Protein AF-A0A177FK75-F1 (afdb_monomer)

Radius of gyration: 47.16 Å; Cα contacts (8 Å, |Δi|>4): 523; chains: 1; bounding box: 70×78×191 Å

Foldseek 3Di:
DPLLVVLVVLVVPLPDDPLLVVLFDPLVVLVVLLVVLLVLCVVLQNAQVQLVVQVVVQVPDDDDPPPPRDPGQWAWAFDDDPPDAGATWIKGWADPPQRAGPPGPGDPSSRVSSSVQLCVVDVPDDDDDDDDDYDDDDDDDDDDDDDDDDDDDDDDDPPPTRMGIDHDDSVSVSVVSVLSSLLSLLVVLVVLLVVLLVLLLVLLVLLLVLVPDPDPLSLVLLVLVLVLVVLVVVLCLQADPDPVGGAGDALVSSVVSLVVSVVVNVVVCVVDPRDDDPSSVVSVVSVNVSSVSLSSSRSSLVSSVVSVVVSLVVSCVSNVNNCCVNSVVSSCVSRVPRRRVSSVVSVVSNVVRPVVSRDHQQVQAAPVPRAGQAQWFQWPVRDTHHPQVLVVCCVVVNQADPPPGDRTSVVTDSVRGDVVVNVVCCVRPVPRNVVVVVVSVQVVCCVVPNPVSVVVVVVVVVVVLLVVLVCCCVPPVVCLVPPVVQDQPDNVLLVVLQVQLVVLSVVLVVCCVPDVVSSVVSSVSSVVSSVVSRVSSVVSSVVVVVVVVVVVVVVVVVVVVVVVVVVVVVVVVVVDDDDD

pLDDT: mean 77.01, std 18.81, range [23.77, 97.31]

Organism: NCBI:txid254056

Secondary structure (DSSP, 8-state):
-HHHHHHHHHHHHTT--HHHHHHS--HHHHHHHHHHHHHHHHHTT--HHHHHHHHHHHTTS---TT------SEEEEEE--SSS--EEEEEEEE-TTT-PBTT----HHHHHHHHHHHHHH---------------------------------------PEEEEE--SHHHHHHHHHHHHHHHHHHHHHHHHHHHHHHHHHHHHHHHHHHH--SHHHHHHHHHHHHHHHHHHHHTSSEE-STTT-EEPPHHHHHHHHHHHHHHHHHHHHH-S----HHHHHHHHHHHHHHHHHHHHHHHHHHHHHHHHHHHHHHHHHH---HHHHHHHHHHHH-TT-SHHHHHHHHHHHHHHTGGGS--SGGGB-TTTSSB-SSEEE-TTS-EEEHHHHHHHHHTT--B-TTT--B-STT--GGGB-HHHHHHHHHH-HHHHHHHHHHHHHHHHHHHH-THHHHHHHHHHHHHHHHHHHHHIIIIIHHHHHHS----SSHHHHHHHHHHHHHHHHHHHHHHTT-HHHHHHHHHHHHHHHHHHHHHHHHHHHHHHHHHHHHHHHHHHHHHHHHHHHHHHHHHHHH-----

Solvent-accessible surface area (backbone atoms only — not comparable to full-atom values): 33013 Å² total; per-residue (Å²): 124,62,66,66,56,53,50,54,51,49,55,70,69,61,79,61,56,70,70,55,63,72,34,44,72,58,62,70,59,50,53,51,30,48,52,46,32,35,51,52,34,46,75,55,56,48,37,51,70,56,38,52,51,53,54,52,61,48,72,68,58,83,86,68,96,74,82,68,82,73,88,50,54,63,44,59,49,68,51,83,45,103,88,45,72,73,43,62,42,40,36,37,38,22,38,76,87,80,45,45,52,66,93,61,94,60,54,76,65,25,49,51,48,52,34,52,48,42,48,71,74,51,86,83,82,87,86,83,91,74,88,83,82,86,83,87,79,88,81,88,84,88,86,78,90,82,83,88,85,84,86,89,79,88,83,81,85,75,73,74,76,38,72,34,74,49,90,58,64,41,50,36,52,35,50,50,52,49,52,52,38,47,46,47,41,42,54,51,50,54,53,51,50,54,52,50,53,50,53,46,53,51,44,24,53,54,52,51,53,43,67,69,42,86,48,77,63,37,54,54,44,52,54,52,48,40,53,52,51,48,49,48,60,76,36,38,32,56,44,37,86,47,88,93,64,56,40,78,50,53,49,68,58,20,52,51,27,45,48,53,32,51,52,52,48,52,55,48,57,73,72,44,91,77,76,70,52,70,70,57,42,51,44,48,54,50,55,53,49,50,52,54,51,50,47,52,48,49,40,52,46,51,54,43,53,50,49,52,54,54,49,42,56,48,43,27,75,59,53,49,56,63,43,54,66,56,47,49,60,56,50,48,71,75,41,77,72,68,66,68,59,52,58,52,52,50,51,50,47,42,46,65,51,41,53,62,74,51,77,61,68,78,86,44,40,9,86,87,74,75,39,70,33,52,58,22,33,45,35,87,89,67,53,64,34,20,43,64,62,51,54,51,34,49,73,70,70,43,37,51,34,95,84,81,59,47,82,39,43,75,76,61,51,83,84,31,41,43,62,67,58,39,54,49,42,56,69,77,38,51,66,61,45,50,54,50,48,51,51,48,54,51,52,53,42,28,74,75,64,35,78,67,44,60,58,54,58,58,47,56,61,49,56,54,56,52,50,50,54,56,42,48,45,65,71,48,53,50,46,44,48,72,73,65,70,56,73,61,92,53,54,70,63,46,52,51,31,51,51,50,18,54,49,28,40,53,48,17,61,64,40,38,85,80,38,58,74,62,16,54,53,27,41,51,52,15,48,51,33,46,50,51,47,52,49,52,48,53,52,44,47,52,54,51,52,53,53,51,49,51,51,52,51,49,53,51,52,51,51,58,47,52,53,49,52,53,49,53,52,48,52,50,55,73,70,56,70,90,75,132

Nearest PDB structures (foldseek):
  8aud-assembly2_B  TM=2.547E-01  e=7.858E+00  Corynebacterium glutamicum ATCC 13032
  8aud-assembly1_A  TM=2.423E-01  e=7.503E+00  Corynebacterium glutamicum ATCC 13032

Sequence (580 aa):
MKFGQDFEAALARGEYPPEWVNSAISYKKLKKCIKRVQQELLSLGLDKETLDALWKHVGSGDSDADGRISDGLLQYTVEDGETVNFTPKLTIVVDPHDGSPLDAWLSPDTRRILRRLARSSNPSIDHNQRQDESPHGRTRLYNHRNSESGQSLDNEDGHPLNTVEVPLTADSEFFQTLRRELACLDDLQQAEYARLKEEIARLGTQLRALRASKSRRSKKEVEAWRRIFELYTDAEVFLSSHEADAGARDATHAQNQFQVFNDSLAAHQKKTVVKLGQEANVALSRFLQINVNLLRLIRFQEINRTALNKIMKKFDKRTALHAKSSVARSLTKTSPFMVEDLAKATCFTISEEVLSIIPQLNDYLCPICFSISWKPVKLRCGHLFCIRCMVVLQREEKDHCPLCREEVVMEATEKNIDQALVKFLKSNFKTDVREKQRQNEIAAGIDQWGAAYEHAQMQKCIVIQTVVSFAGLYTIIIPILRKANINPSNEVAFYSMLVSSLVTAALGIIVYHFQTRTSLILNFLSSIAQLFATLQLVEDAGKQITTQHMEISHQRSEIGFLEREVVDLRAALDNGSPAR

InterPro domains:
  IPR001841 Zinc finger, RING-type [PS50089] (366-405)
  IPR001841 Zinc finger, RING-type [SM00184] (366-404)
  IPR004331 SPX domain [PF03105] (1-326)
  IPR004331 SPX domain [PS51382] (1-329)
  IPR013083 Zinc finger, RING/FYVE/PHD-type [G3DSA:3.30.40.10] (354-449)
  IPR017907 Zinc finger, RING-type, conserved site [PS00518] (381-390)

Structure (mmCIF, N/CA/C/O backbone):
data_AF-A0A177FK75-F1
#
_entry.id   AF-A0A177FK75-F1
#
loop_
_atom_site.group_PDB
_atom_site.id
_atom_site.type_symbol
_atom_site.label_atom_id
_atom_site.label_alt_id
_atom_site.label_comp_id
_atom_site.label_asym_id
_atom_site.label_entity_id
_atom_site.label_seq_id
_atom_site.pdbx_PDB_ins_code
_atom_site.Cartn_x
_atom_site.Cartn_y
_atom_site.Cartn_z
_atom_site.occupancy
_atom_site.B_iso_or_equiv
_atom_site.auth_seq_id
_atom_site.auth_comp_id
_atom_site.auth_asym_id
_atom_site.auth_atom_id
_atom_site.pdbx_PDB_model_num
ATOM 1 N N . MET A 1 1 ? 31.309 10.708 -20.692 1.00 49.12 1 MET A N 1
ATOM 2 C CA . MET A 1 1 ? 31.567 9.268 -20.449 1.00 49.12 1 MET A CA 1
ATOM 3 C C . MET A 1 1 ? 30.988 8.751 -19.127 1.00 49.12 1 MET A C 1
ATOM 5 O O . MET A 1 1 ? 30.771 7.551 -19.047 1.00 49.12 1 MET A O 1
ATOM 9 N N . LYS A 1 2 ? 30.627 9.639 -18.188 1.00 75.56 2 LYS A N 1
ATOM 10 C CA . LYS A 1 2 ? 30.143 9.350 -16.827 1.00 75.56 2 LYS A CA 1
ATOM 11 C C . LYS A 1 2 ? 29.017 8.304 -16.702 1.00 75.56 2 LYS A C 1
ATOM 13 O O . LYS A 1 2 ? 29.220 7.282 -16.071 1.00 75.56 2 LYS A O 1
ATOM 18 N N . PHE A 1 3 ? 27.899 8.464 -17.425 1.00 81.50 3 PHE A N 1
ATOM 19 C CA . PHE A 1 3 ? 26.692 7.653 -17.167 1.00 81.50 3 PHE A CA 1
ATOM 20 C C . PHE A 1 3 ? 26.871 6.125 -17.244 1.00 81.50 3 PHE A C 1
ATOM 22 O O . PHE A 1 3 ? 26.254 5.416 -16.467 1.00 81.50 3 PHE A O 1
ATOM 29 N N . GLY A 1 4 ? 27.687 5.599 -18.166 1.00 76.19 4 GLY A N 1
ATOM 30 C CA . GLY A 1 4 ? 27.882 4.144 -18.259 1.00 76.19 4 GLY A CA 1
ATOM 31 C C . GLY A 1 4 ? 28.637 3.569 -17.055 1.00 76.19 4 GLY A C 1
ATOM 32 O O . GLY A 1 4 ? 28.349 2.458 -16.637 1.00 76.19 4 GLY A O 1
ATOM 33 N N . GLN A 1 5 ? 29.570 4.343 -16.493 1.00 80.75 5 GLN A N 1
ATOM 34 C CA . GLN A 1 5 ? 30.268 4.003 -15.251 1.00 80.75 5 GLN A CA 1
ATOM 35 C C . GLN A 1 5 ? 29.352 4.229 -14.044 1.00 80.75 5 GLN A C 1
ATOM 37 O O . GLN A 1 5 ? 29.313 3.394 -13.151 1.00 80.75 5 GLN A O 1
ATOM 42 N N . ASP A 1 6 ? 28.566 5.311 -14.049 1.00 81.94 6 ASP A N 1
ATOM 43 C CA . ASP A 1 6 ? 27.592 5.598 -12.990 1.00 81.94 6 ASP A CA 1
ATOM 44 C C . ASP A 1 6 ? 26.508 4.510 -12.895 1.00 81.94 6 ASP A C 1
ATOM 46 O O . ASP A 1 6 ? 26.092 4.168 -11.794 1.00 81.94 6 ASP A O 1
ATOM 50 N N . PHE A 1 7 ? 26.070 3.957 -14.033 1.00 84.44 7 PHE A N 1
ATOM 51 C CA . PHE A 1 7 ? 25.089 2.870 -14.121 1.00 84.44 7 PHE A CA 1
ATOM 52 C C . PHE A 1 7 ? 25.628 1.566 -13.524 1.00 84.44 7 PHE A C 1
ATOM 54 O O . PHE A 1 7 ? 24.989 0.981 -12.657 1.00 84.44 7 PHE A O 1
ATOM 61 N N . GLU A 1 8 ? 26.833 1.148 -13.915 1.00 83.88 8 GLU A N 1
ATOM 62 C CA . GLU A 1 8 ? 27.477 -0.036 -13.330 1.00 83.88 8 GLU A CA 1
ATOM 63 C C . GLU A 1 8 ? 27.776 0.157 -11.843 1.00 83.88 8 GLU A C 1
ATOM 65 O O . GLU A 1 8 ? 27.540 -0.743 -11.044 1.00 83.88 8 GLU A O 1
ATOM 70 N N . ALA A 1 9 ? 28.225 1.350 -11.447 1.00 83.75 9 ALA A N 1
ATOM 71 C CA . ALA A 1 9 ? 28.424 1.677 -10.043 1.00 83.75 9 ALA A CA 1
ATOM 72 C C . ALA A 1 9 ? 27.098 1.670 -9.263 1.00 83.75 9 ALA A C 1
ATOM 74 O O . ALA A 1 9 ? 27.078 1.283 -8.100 1.00 83.75 9 ALA A O 1
ATOM 75 N N . ALA A 1 10 ? 25.983 2.079 -9.875 1.00 82.38 10 ALA A N 1
ATOM 76 C CA . ALA A 1 10 ? 24.662 2.012 -9.253 1.00 82.38 10 ALA A CA 1
ATOM 77 C C . ALA A 1 10 ? 24.169 0.566 -9.085 1.00 82.38 10 ALA A C 1
ATOM 79 O O . ALA A 1 10 ? 23.589 0.260 -8.045 1.00 82.38 10 ALA A O 1
ATOM 80 N N . LEU A 1 11 ? 24.439 -0.317 -10.052 1.00 85.00 11 LEU A N 1
ATOM 81 C CA . LEU A 1 11 ? 24.172 -1.754 -9.928 1.00 85.00 11 LEU A CA 1
ATOM 82 C C . LEU A 1 11 ? 25.054 -2.398 -8.847 1.00 85.00 11 LEU A C 1
ATOM 84 O O . LEU A 1 11 ? 24.552 -3.146 -8.017 1.00 85.00 11 LEU A O 1
ATOM 88 N N . ALA A 1 12 ? 26.340 -2.046 -8.789 1.00 82.06 12 ALA A N 1
ATOM 89 C CA . ALA A 1 12 ? 27.259 -2.568 -7.779 1.00 82.06 12 ALA A CA 1
ATOM 90 C C . ALA A 1 12 ? 26.918 -2.098 -6.352 1.00 82.06 12 ALA A C 1
ATOM 92 O O . ALA A 1 12 ? 27.062 -2.858 -5.401 1.00 82.06 12 ALA A O 1
ATOM 93 N N . ARG A 1 13 ? 26.448 -0.851 -6.188 1.00 81.62 13 ARG A N 1
ATOM 94 C CA . ARG A 1 13 ? 26.053 -0.297 -4.879 1.00 81.62 13 ARG A CA 1
ATOM 95 C C . ARG A 1 13 ? 24.695 -0.785 -4.374 1.00 81.62 13 ARG A C 1
ATOM 97 O O . ARG A 1 13 ? 24.416 -0.622 -3.195 1.00 81.62 13 ARG A O 1
ATOM 104 N N . GLY A 1 14 ? 23.819 -1.275 -5.248 1.00 69.12 14 GLY A N 1
ATOM 105 C CA . GLY A 1 14 ? 22.411 -1.511 -4.914 1.00 69.12 14 GLY A CA 1
ATOM 106 C C . GLY A 1 14 ? 22.094 -2.837 -4.222 1.00 69.12 14 GLY A C 1
ATOM 107 O O . GLY A 1 14 ? 20.915 -3.142 -4.085 1.00 69.12 14 GLY A O 1
ATOM 108 N N . GLU A 1 15 ? 23.103 -3.616 -3.808 1.00 77.56 15 GLU A N 1
ATOM 109 C CA . GLU A 1 15 ? 22.931 -4.945 -3.188 1.00 77.56 15 GLU A CA 1
ATOM 110 C C . GLU A 1 15 ? 21.945 -5.847 -3.960 1.00 77.56 15 GLU A C 1
ATOM 112 O O . GLU A 1 15 ? 21.087 -6.521 -3.382 1.00 77.56 15 GLU A O 1
ATOM 117 N N . TYR A 1 16 ? 22.028 -5.832 -5.293 1.00 87.94 16 TYR A N 1
ATOM 118 C CA . TYR A 1 16 ? 21.182 -6.671 -6.137 1.00 87.94 16 TYR A CA 1
ATOM 119 C C . TYR A 1 16 ? 21.746 -8.094 -6.233 1.00 87.94 16 TYR A C 1
ATOM 121 O O . TYR A 1 16 ? 22.969 -8.260 -6.295 1.00 87.94 16 TYR A O 1
ATOM 129 N N . PRO A 1 17 ? 20.882 -9.122 -6.306 1.00 87.50 17 PRO A N 1
ATOM 130 C CA . PRO A 1 17 ? 21.315 -10.476 -6.621 1.00 87.50 17 PRO A CA 1
ATOM 131 C C . PRO A 1 17 ? 22.108 -10.532 -7.941 1.00 87.50 17 PRO A C 1
ATOM 133 O O . PRO A 1 17 ? 21.804 -9.776 -8.871 1.00 87.50 17 PRO A O 1
ATOM 136 N N . PRO A 1 18 ? 23.091 -11.443 -8.077 1.00 85.88 18 PRO A N 1
ATOM 137 C CA . PRO A 1 18 ? 23.879 -11.573 -9.305 1.00 85.88 18 PRO A CA 1
ATOM 138 C C . PRO A 1 18 ? 23.013 -11.799 -10.550 1.00 85.88 18 PRO A C 1
ATOM 140 O O . PRO A 1 18 ? 23.302 -11.259 -11.615 1.00 85.88 18 PRO A O 1
ATOM 143 N N . GLU A 1 19 ? 21.918 -12.547 -10.407 1.00 87.69 19 GLU A N 1
ATOM 144 C CA . GLU A 1 19 ? 20.962 -12.825 -11.484 1.00 87.69 19 GLU A CA 1
ATOM 145 C C . GLU A 1 19 ? 20.265 -11.553 -12.007 1.00 87.69 19 GLU A C 1
ATOM 147 O O . GLU A 1 19 ? 20.075 -11.408 -13.215 1.00 87.69 19 GLU A O 1
ATOM 152 N N . TRP A 1 20 ? 19.994 -10.574 -11.134 1.00 90.31 20 TRP A N 1
ATOM 153 C CA . TRP A 1 20 ? 19.432 -9.278 -11.524 1.00 90.31 20 TRP A CA 1
ATOM 154 C C . TRP A 1 20 ? 20.461 -8.455 -12.294 1.00 90.31 20 TRP A C 1
ATOM 156 O O . TRP A 1 20 ? 20.163 -7.908 -13.352 1.00 90.31 20 TRP A O 1
ATOM 166 N N . VAL A 1 21 ? 21.697 -8.389 -11.790 1.00 88.75 21 VAL A N 1
ATOM 167 C CA . VAL A 1 21 ? 22.780 -7.638 -12.445 1.00 88.75 21 VAL A CA 1
ATOM 168 C C . VAL A 1 21 ? 23.080 -8.208 -13.834 1.00 88.75 21 VAL A C 1
ATOM 170 O O . VAL A 1 21 ? 23.273 -7.438 -14.772 1.00 88.75 21 VAL A O 1
ATOM 173 N N . ASN A 1 22 ? 23.057 -9.535 -13.985 1.00 86.62 22 ASN A N 1
ATOM 174 C CA . ASN A 1 22 ? 23.264 -10.212 -15.268 1.00 86.62 22 ASN A CA 1
ATOM 175 C C . ASN A 1 22 ? 22.121 -9.976 -16.266 1.00 86.62 22 ASN A C 1
ATOM 177 O O . ASN A 1 22 ? 22.361 -9.971 -17.472 1.00 86.62 22 ASN A O 1
ATOM 181 N N . SER A 1 23 ? 20.904 -9.764 -15.765 1.00 87.06 23 SER A N 1
ATOM 182 C CA . SER A 1 23 ? 19.720 -9.466 -16.579 1.00 87.06 23 SER A CA 1
ATOM 183 C C . SER A 1 23 ? 19.589 -7.974 -16.912 1.00 87.06 23 SER A C 1
ATOM 185 O O . SER A 1 23 ? 18.779 -7.601 -17.753 1.00 87.06 23 SER A O 1
ATOM 187 N N . ALA A 1 24 ? 20.371 -7.098 -16.272 1.00 87.88 24 ALA A N 1
ATOM 188 C CA . ALA A 1 24 ? 20.327 -5.658 -16.508 1.00 87.88 24 ALA A CA 1
ATOM 189 C C . ALA A 1 24 ? 20.786 -5.272 -17.925 1.00 87.88 24 ALA A C 1
ATOM 191 O O . ALA A 1 24 ? 21.607 -5.945 -18.554 1.00 87.88 24 ALA A O 1
ATOM 192 N N . ILE A 1 25 ? 20.313 -4.116 -18.407 1.00 87.44 25 ILE A N 1
ATOM 193 C CA . ILE A 1 25 ? 20.678 -3.605 -19.737 1.00 87.44 25 ILE A CA 1
ATOM 194 C C . ILE A 1 25 ? 22.197 -3.443 -19.850 1.00 87.44 25 ILE A C 1
ATOM 196 O O . ILE A 1 25 ? 22.825 -2.669 -19.119 1.00 87.44 25 ILE A O 1
ATOM 200 N N . SER A 1 26 ? 22.798 -4.081 -20.853 1.00 88.69 26 SER A N 1
ATOM 201 C CA . SER A 1 26 ? 24.238 -4.030 -21.099 1.00 88.69 26 SER A CA 1
ATOM 202 C C . SER A 1 26 ? 24.628 -2.747 -21.836 1.00 88.69 26 SER A C 1
ATOM 204 O O . SER A 1 26 ? 25.045 -2.748 -23.000 1.00 88.69 26 SER A O 1
ATOM 206 N N . TYR A 1 27 ? 24.561 -1.609 -21.137 1.00 87.75 27 TYR A N 1
ATOM 207 C CA . TYR A 1 27 ? 24.765 -0.274 -21.714 1.00 87.75 27 TYR A CA 1
ATOM 208 C C . TYR A 1 27 ? 26.082 -0.134 -22.504 1.00 87.75 27 TYR A C 1
ATOM 210 O O . TYR A 1 27 ? 26.128 0.512 -23.556 1.00 87.75 27 TYR A O 1
ATOM 218 N N . LYS A 1 28 ? 27.179 -0.746 -22.029 1.00 87.69 28 LYS A N 1
ATOM 219 C CA . LYS A 1 28 ? 28.475 -0.741 -22.735 1.00 87.69 28 LYS A CA 1
ATOM 220 C C . LYS A 1 28 ? 28.440 -1.539 -24.039 1.00 87.69 28 LYS A C 1
ATOM 222 O O . LYS A 1 28 ? 29.019 -1.071 -25.021 1.00 87.69 28 LYS A O 1
ATOM 227 N N . LYS A 1 29 ? 27.792 -2.708 -24.052 1.00 89.62 29 LYS A N 1
ATOM 228 C CA . LYS A 1 29 ? 27.659 -3.575 -25.233 1.00 89.62 29 LYS A CA 1
ATOM 229 C C . LYS A 1 29 ? 26.832 -2.871 -26.305 1.00 89.62 29 LYS A C 1
ATOM 231 O O . LYS A 1 29 ? 27.339 -2.638 -27.398 1.00 89.62 29 LYS A O 1
ATOM 236 N N . LEU A 1 30 ? 25.653 -2.375 -25.937 1.00 89.94 30 LEU A N 1
ATOM 237 C CA . LEU A 1 30 ? 24.779 -1.609 -26.829 1.00 89.94 30 LEU A CA 1
ATOM 238 C C . LEU A 1 30 ? 25.474 -0.363 -27.399 1.00 89.94 30 LEU A C 1
ATOM 240 O O . LEU A 1 30 ? 25.374 -0.063 -28.586 1.00 89.94 30 LEU A O 1
ATOM 244 N N . LYS A 1 31 ? 26.276 0.342 -26.590 1.00 90.81 31 LYS A N 1
ATOM 245 C CA . LYS A 1 31 ? 27.076 1.483 -27.066 1.00 90.81 31 LYS A CA 1
ATOM 246 C C . LYS A 1 31 ? 28.126 1.085 -28.115 1.00 90.81 31 LYS A C 1
ATOM 248 O O . LYS A 1 31 ? 28.450 1.919 -28.963 1.00 90.81 31 LYS A O 1
ATOM 253 N N . LYS A 1 32 ? 28.693 -0.127 -28.050 1.00 91.62 32 LYS A N 1
ATOM 254 C CA . LYS A 1 32 ? 29.604 -0.640 -29.089 1.00 91.62 32 LYS A CA 1
ATOM 255 C C . LYS A 1 32 ? 28.840 -0.918 -30.383 1.00 91.62 32 LYS A C 1
ATOM 257 O O . LYS A 1 32 ? 29.316 -0.491 -31.429 1.00 91.62 32 LYS A O 1
ATOM 262 N N . CYS A 1 33 ? 27.648 -1.513 -30.305 1.00 89.62 33 CYS A N 1
ATOM 263 C CA . CYS A 1 33 ? 26.787 -1.721 -31.472 1.00 89.62 33 CYS A CA 1
ATOM 264 C C . CYS A 1 33 ? 26.439 -0.382 -32.148 1.00 89.62 33 CYS A C 1
ATOM 266 O O . CYS A 1 33 ? 26.685 -0.239 -33.336 1.00 89.62 33 CYS A O 1
ATOM 268 N N . ILE A 1 34 ? 26.055 0.660 -31.391 1.00 89.81 34 ILE A N 1
ATOM 269 C CA . ILE A 1 34 ? 25.787 2.005 -31.954 1.00 89.81 34 ILE A CA 1
ATOM 270 C C . ILE A 1 34 ? 26.984 2.559 -32.746 1.00 89.81 34 ILE A C 1
ATOM 272 O O . ILE A 1 34 ? 26.803 3.221 -33.763 1.00 89.81 34 ILE A O 1
ATOM 276 N N . LYS A 1 35 ? 28.224 2.327 -32.289 1.00 91.50 35 LYS A N 1
ATOM 277 C CA . LYS A 1 35 ? 29.414 2.766 -33.038 1.00 91.50 35 LYS A CA 1
ATOM 278 C C . LYS A 1 35 ? 29.556 2.029 -34.370 1.00 91.50 35 LYS A C 1
ATOM 280 O O . LYS A 1 35 ? 29.992 2.649 -35.328 1.00 91.50 35 LYS A O 1
ATOM 285 N N . ARG A 1 36 ? 29.201 0.743 -34.414 1.00 89.56 36 ARG A N 1
ATOM 286 C CA . ARG A 1 36 ? 29.218 -0.049 -35.646 1.00 89.56 36 ARG A CA 1
ATOM 287 C C . ARG A 1 36 ? 28.134 0.408 -36.617 1.00 89.56 36 ARG A C 1
ATOM 289 O O . ARG A 1 36 ? 28.464 0.606 -37.773 1.00 89.56 36 ARG A O 1
ATOM 296 N N . VAL A 1 37 ? 26.920 0.700 -36.136 1.00 87.50 37 VAL A N 1
ATOM 297 C CA . VAL A 1 37 ? 25.861 1.321 -36.963 1.00 87.50 37 VAL A CA 1
ATOM 298 C C . VAL A 1 37 ? 26.349 2.630 -37.567 1.00 87.50 37 VAL A C 1
ATOM 300 O O . VAL A 1 37 ? 26.226 2.858 -38.761 1.00 87.50 37 VAL A O 1
ATOM 303 N N . GLN A 1 38 ? 26.976 3.481 -36.752 1.00 89.50 38 GLN A N 1
ATOM 304 C CA . GLN A 1 38 ? 27.533 4.743 -37.230 1.00 89.50 38 GLN A CA 1
ATOM 305 C C . GLN A 1 38 ? 28.607 4.530 -38.314 1.00 89.50 38 GLN A C 1
ATOM 307 O O . GLN A 1 38 ? 28.651 5.278 -39.281 1.00 89.50 38 GLN A O 1
ATOM 312 N N . GLN A 1 39 ? 29.479 3.530 -38.161 1.00 88.38 39 GLN A N 1
ATOM 313 C CA . GLN A 1 39 ? 30.504 3.200 -39.159 1.00 88.38 39 GLN A CA 1
ATOM 314 C C . GLN A 1 39 ? 29.903 2.626 -40.448 1.00 88.38 39 GLN A C 1
ATOM 316 O O . GLN A 1 39 ? 30.376 2.966 -41.527 1.00 88.38 39 GLN A O 1
ATOM 321 N N . GLU A 1 40 ? 28.864 1.799 -40.338 1.00 87.62 40 GLU A N 1
ATOM 322 C CA . GLU A 1 40 ? 28.123 1.247 -41.476 1.00 87.62 40 GLU A CA 1
ATOM 323 C C . GLU A 1 40 ? 27.444 2.368 -42.274 1.00 87.62 40 GLU A C 1
ATOM 325 O O . GLU A 1 40 ? 27.682 2.491 -43.473 1.00 87.62 40 GLU A O 1
ATOM 330 N N . LEU A 1 41 ? 26.724 3.270 -41.599 1.00 85.00 41 LEU A N 1
ATOM 331 C CA . LEU A 1 41 ? 26.113 4.455 -42.212 1.00 85.00 41 LEU A CA 1
ATOM 332 C C . LEU A 1 41 ? 27.144 5.345 -42.928 1.00 85.00 41 LEU A C 1
ATOM 334 O O . LEU A 1 41 ? 26.943 5.724 -44.080 1.00 85.00 41 LEU A O 1
ATOM 338 N N . LEU A 1 42 ? 28.295 5.606 -42.295 1.00 85.88 42 LEU A N 1
ATOM 339 C CA . LEU A 1 42 ? 29.391 6.360 -42.915 1.00 85.88 42 LEU A CA 1
ATOM 340 C C . LEU A 1 42 ? 29.959 5.657 -44.157 1.00 85.88 42 LEU A C 1
ATOM 342 O O . LEU A 1 42 ? 30.258 6.322 -45.145 1.00 85.88 42 LEU A O 1
ATOM 346 N N . SER A 1 43 ? 30.083 4.325 -44.136 1.00 82.94 43 SER A N 1
ATOM 347 C CA . SER A 1 43 ? 30.560 3.542 -45.288 1.00 82.94 43 SER A CA 1
ATOM 348 C C . SER A 1 43 ? 29.609 3.594 -46.489 1.00 82.94 43 SER A C 1
ATOM 350 O O . SER A 1 43 ? 30.050 3.464 -47.629 1.00 82.94 43 SER A O 1
ATOM 352 N N . LEU A 1 44 ? 28.321 3.842 -46.234 1.00 79.81 44 LEU A N 1
ATOM 353 C CA . LEU A 1 44 ? 27.287 4.040 -47.250 1.00 79.81 44 LEU A CA 1
ATOM 354 C C . LEU A 1 44 ? 27.177 5.505 -47.707 1.00 79.81 44 LEU A C 1
ATOM 356 O O . LEU A 1 44 ? 26.366 5.814 -48.577 1.00 79.81 44 LEU A O 1
ATOM 360 N N . GLY A 1 45 ? 27.978 6.409 -47.132 1.00 75.81 45 GLY A N 1
ATOM 361 C CA . GLY A 1 45 ? 27.911 7.846 -47.398 1.00 75.81 45 GLY A CA 1
ATOM 362 C C . GLY A 1 45 ? 26.662 8.518 -46.818 1.00 75.81 45 GLY A C 1
ATOM 363 O O . GLY A 1 45 ? 26.267 9.576 -47.304 1.00 75.81 45 GLY A O 1
ATOM 364 N N . LEU A 1 46 ? 26.037 7.897 -45.813 1.00 78.81 46 LEU A N 1
ATOM 365 C CA . LEU A 1 46 ? 24.901 8.411 -45.047 1.00 78.81 46 LEU A CA 1
ATOM 366 C C . LEU A 1 46 ? 25.411 8.936 -43.701 1.00 78.81 46 LEU A C 1
ATOM 368 O O . LEU A 1 46 ? 25.179 8.345 -42.646 1.00 78.81 46 LEU A O 1
ATOM 372 N N . ASP A 1 47 ? 26.185 10.019 -43.732 1.00 81.06 47 ASP A N 1
ATOM 373 C CA . ASP A 1 47 ? 26.607 10.675 -42.498 1.00 81.06 47 ASP A CA 1
ATOM 374 C C . ASP A 1 47 ? 25.437 11.396 -41.810 1.00 81.06 47 ASP A C 1
ATOM 376 O O . ASP A 1 47 ? 24.302 11.452 -42.295 1.00 81.06 47 ASP A O 1
ATOM 380 N N . LYS A 1 48 ? 25.706 11.909 -40.610 1.00 81.00 48 LYS A N 1
ATOM 381 C CA . LYS A 1 48 ? 24.668 12.502 -39.775 1.00 81.00 48 LYS A CA 1
ATOM 382 C C . LYS A 1 48 ? 24.075 13.751 -40.434 1.00 81.00 48 LYS A C 1
ATOM 384 O O . LYS A 1 48 ? 22.862 13.918 -40.408 1.00 81.00 48 LYS A O 1
ATOM 389 N N . GLU A 1 49 ? 24.914 14.612 -41.005 1.00 79.38 49 GLU A N 1
ATOM 390 C CA . GLU A 1 49 ? 24.479 15.820 -41.703 1.00 79.38 49 GLU A CA 1
ATOM 391 C C . GLU A 1 49 ? 23.589 15.484 -42.909 1.00 79.38 49 GLU A C 1
ATOM 393 O O . GLU A 1 49 ? 22.552 16.121 -43.096 1.00 79.38 49 GLU A O 1
ATOM 398 N N . THR A 1 50 ? 23.951 14.452 -43.676 1.00 77.44 50 THR A N 1
ATOM 399 C CA . THR A 1 50 ? 23.182 13.965 -44.828 1.00 77.44 50 THR A CA 1
ATOM 400 C C . THR A 1 50 ? 21.821 13.423 -44.400 1.00 77.44 50 THR A C 1
ATOM 402 O O . THR A 1 50 ? 20.802 13.796 -44.978 1.00 77.44 50 THR A O 1
ATOM 405 N N . LEU A 1 51 ? 21.773 12.588 -43.358 1.00 77.56 51 LEU A N 1
ATOM 406 C CA . LEU A 1 51 ? 20.516 12.047 -42.831 1.00 77.56 51 LEU A CA 1
ATOM 407 C C . LEU A 1 51 ? 19.624 13.144 -42.233 1.00 77.56 51 LEU A C 1
ATOM 409 O O . LEU A 1 51 ? 18.436 13.190 -42.538 1.00 77.56 51 LEU A O 1
ATOM 413 N N . ASP A 1 52 ? 20.182 14.074 -41.451 1.00 78.31 52 ASP A N 1
ATOM 414 C CA . ASP A 1 52 ? 19.434 15.215 -40.905 1.00 78.31 52 ASP A CA 1
ATOM 415 C C . ASP A 1 52 ? 18.862 16.109 -42.035 1.00 78.31 52 ASP A C 1
ATOM 417 O O . ASP A 1 52 ? 17.769 16.664 -41.897 1.00 78.31 52 ASP A O 1
ATOM 421 N N . ALA A 1 53 ? 19.573 16.258 -43.161 1.00 72.69 53 ALA A N 1
ATOM 422 C CA . ALA A 1 53 ? 19.089 16.991 -44.333 1.00 72.69 53 ALA A CA 1
ATOM 423 C C . ALA A 1 53 ? 17.946 16.259 -45.056 1.00 72.69 53 ALA A C 1
ATOM 425 O O . ALA A 1 53 ? 16.951 16.900 -45.410 1.00 72.69 53 ALA A O 1
ATOM 426 N N . LEU A 1 54 ? 18.061 14.933 -45.206 1.00 71.19 54 LEU A N 1
ATOM 427 C CA . LEU A 1 54 ? 17.017 14.069 -45.768 1.00 71.19 54 LEU A CA 1
ATOM 428 C C . LEU A 1 54 ? 15.721 14.160 -44.948 1.00 71.19 54 LEU A C 1
ATOM 430 O O . LEU A 1 54 ? 14.655 14.414 -45.505 1.00 71.19 54 LEU A O 1
ATOM 434 N N . TRP A 1 55 ? 15.805 14.066 -43.617 1.00 72.88 55 TRP A N 1
ATOM 435 C CA . TRP A 1 55 ? 14.634 14.180 -42.737 1.00 72.88 55 TRP A CA 1
ATOM 436 C C . TRP A 1 55 ? 13.956 15.558 -42.782 1.00 72.88 55 TRP A C 1
ATOM 438 O O . TRP A 1 55 ? 12.735 15.645 -42.655 1.00 72.88 55 TRP A O 1
ATOM 448 N N . LYS A 1 56 ? 14.708 16.649 -42.982 1.00 68.44 56 LYS A N 1
ATOM 449 C CA . LYS A 1 56 ? 14.130 18.004 -43.098 1.00 68.44 56 LYS A CA 1
ATOM 450 C C . LYS A 1 56 ? 13.282 18.189 -44.356 1.00 68.44 56 LYS A C 1
ATOM 452 O O . LYS A 1 56 ? 12.298 18.920 -44.305 1.00 68.44 56 LYS A O 1
ATOM 457 N N . HIS A 1 57 ? 13.640 17.531 -45.456 1.00 59.69 57 HIS A N 1
ATOM 458 C CA . HIS A 1 57 ? 12.874 17.615 -46.703 1.00 59.69 57 HIS A CA 1
ATOM 459 C C . HIS A 1 57 ? 11.582 16.785 -46.617 1.00 59.69 57 HIS A C 1
ATOM 461 O O . HIS A 1 57 ? 10.558 17.213 -47.133 1.00 59.69 57 HIS A O 1
ATOM 467 N N . VAL A 1 58 ? 11.586 15.690 -45.843 1.00 55.50 58 VAL A N 1
ATOM 468 C CA . VAL A 1 58 ? 10.376 14.911 -45.504 1.00 55.50 58 VAL A CA 1
ATOM 469 C C . VAL A 1 58 ? 9.373 15.728 -44.676 1.00 55.50 58 VAL A C 1
ATOM 471 O O . VAL A 1 58 ? 8.172 15.626 -44.888 1.00 55.50 58 VAL A O 1
ATOM 474 N N . GLY A 1 59 ? 9.842 16.548 -43.729 1.00 46.12 59 GLY A N 1
ATOM 475 C CA . GLY A 1 59 ? 8.976 17.333 -42.835 1.00 46.12 59 GLY A CA 1
ATOM 476 C C . GLY A 1 59 ? 8.442 18.654 -43.406 1.00 46.12 59 GLY A C 1
ATOM 477 O O . GLY A 1 59 ? 7.762 19.373 -42.679 1.00 46.12 59 GLY A O 1
ATOM 478 N N . SER A 1 60 ? 8.785 18.995 -44.654 1.00 40.81 60 SER A N 1
ATOM 479 C CA . SER A 1 60 ? 8.423 20.269 -45.303 1.00 40.81 60 SER A CA 1
ATOM 480 C C . SER A 1 60 ? 7.323 20.134 -46.371 1.00 40.81 60 SER A C 1
ATOM 482 O O . SER A 1 60 ? 6.949 21.139 -46.967 1.00 40.81 60 SER A O 1
ATOM 484 N N . GLY A 1 61 ? 6.818 18.919 -46.625 1.00 39.94 61 GLY A N 1
ATOM 485 C CA . GLY A 1 61 ? 5.652 18.676 -47.482 1.00 39.94 61 GLY A CA 1
ATOM 486 C C . GLY A 1 61 ? 4.351 18.842 -46.694 1.00 39.94 61 GLY A C 1
ATOM 487 O O . GLY A 1 61 ? 4.277 18.402 -45.547 1.00 39.94 61 GLY A O 1
ATOM 488 N N . ASP A 1 62 ? 3.368 19.511 -47.295 1.00 35.69 62 ASP A N 1
ATOM 489 C CA . ASP A 1 62 ? 2.098 19.914 -46.685 1.00 35.69 62 ASP A CA 1
ATOM 490 C C . ASP A 1 62 ? 1.417 18.820 -45.847 1.00 35.69 62 ASP A C 1
ATOM 492 O O . ASP A 1 62 ? 1.379 17.636 -46.184 1.00 35.69 62 ASP A O 1
ATOM 496 N N . SER A 1 63 ? 0.851 19.259 -44.724 1.00 31.72 63 SER A N 1
ATOM 497 C CA . SER A 1 63 ? 0.041 18.421 -43.846 1.00 31.72 63 SER A CA 1
ATOM 498 C C . SER A 1 63 ? -1.382 18.368 -44.390 1.00 31.72 63 SER A C 1
ATOM 500 O O . SER A 1 63 ? -2.172 19.276 -44.145 1.00 31.72 63 SER A O 1
ATOM 502 N N . ASP A 1 64 ? -1.721 17.294 -45.103 1.00 35.06 64 ASP A N 1
ATOM 503 C CA . ASP A 1 64 ? -3.114 17.013 -45.442 1.00 35.06 64 ASP A CA 1
ATOM 504 C C . ASP A 1 64 ? -3.902 16.584 -44.197 1.00 35.06 64 ASP A C 1
ATOM 506 O O . ASP A 1 64 ? -3.456 15.795 -43.358 1.00 35.06 64 ASP A O 1
ATOM 510 N N . ALA A 1 65 ? -5.110 17.131 -44.082 1.00 36.78 65 ALA A N 1
ATOM 511 C CA . ALA A 1 65 ? -5.963 17.102 -42.897 1.00 36.78 65 ALA A CA 1
ATOM 512 C C . ALA A 1 65 ? -6.596 15.731 -42.556 1.00 36.78 65 ALA A C 1
ATOM 514 O O . ALA A 1 65 ? -7.475 15.683 -41.698 1.00 36.78 65 ALA A O 1
ATOM 515 N N . ASP A 1 66 ? -6.167 14.624 -43.177 1.00 31.50 66 ASP A N 1
ATOM 516 C CA . ASP A 1 66 ? -6.840 13.313 -43.071 1.00 31.50 66 ASP A CA 1
ATOM 517 C C . ASP A 1 66 ? -5.998 12.188 -42.429 1.00 31.50 66 ASP A C 1
ATOM 519 O O . ASP A 1 66 ? -6.331 11.007 -42.502 1.00 31.50 66 ASP A O 1
ATOM 523 N N . GLY A 1 67 ? -4.888 12.515 -41.758 1.00 34.16 67 GLY A N 1
ATOM 524 C CA . GLY A 1 67 ? -4.206 11.569 -40.858 1.00 34.16 67 GLY A CA 1
ATOM 525 C C . GLY A 1 67 ? -3.605 10.313 -41.513 1.00 34.16 67 GLY A C 1
ATOM 526 O O . GLY A 1 67 ? -3.154 9.412 -40.798 1.00 34.16 67 GLY A O 1
ATOM 527 N N . ARG A 1 68 ? -3.543 10.239 -42.847 1.00 32.03 68 ARG A N 1
ATOM 528 C CA . ARG A 1 68 ? -2.722 9.256 -43.564 1.00 32.03 68 ARG A CA 1
ATOM 529 C C . ARG A 1 68 ? -1.293 9.779 -43.639 1.00 32.03 68 ARG A C 1
ATOM 531 O O . ARG A 1 68 ? -1.059 10.910 -44.042 1.00 32.03 68 ARG A O 1
ATOM 538 N N . ILE A 1 69 ? -0.342 8.956 -43.204 1.00 36.69 69 ILE A N 1
ATOM 539 C CA . ILE A 1 69 ? 1.092 9.246 -43.290 1.00 36.69 69 ILE A CA 1
ATOM 540 C C . ILE A 1 69 ? 1.429 9.394 -44.778 1.00 36.69 69 ILE A C 1
ATOM 542 O O . ILE A 1 69 ? 1.395 8.398 -45.497 1.00 36.69 69 ILE A O 1
ATOM 546 N N . SER A 1 70 ? 1.709 10.616 -45.237 1.00 37.28 70 SER A N 1
ATOM 547 C CA . SER A 1 70 ? 2.268 10.862 -46.568 1.00 37.28 70 SER A CA 1
ATOM 548 C C . SER A 1 70 ? 3.533 10.020 -46.733 1.00 37.28 70 SER A C 1
ATOM 550 O O . SER A 1 70 ? 4.343 9.945 -45.804 1.00 37.28 70 SER A O 1
ATOM 552 N N . ASP A 1 71 ? 3.668 9.356 -47.879 1.00 45.91 71 ASP A N 1
ATOM 553 C CA . ASP A 1 71 ? 4.753 8.424 -48.192 1.00 45.91 71 ASP A CA 1
ATOM 554 C C . ASP A 1 71 ? 6.096 9.176 -48.187 1.00 45.91 71 ASP A C 1
ATOM 556 O O . ASP A 1 71 ? 6.479 9.854 -49.140 1.00 45.91 71 ASP A O 1
ATOM 560 N N . GLY A 1 72 ? 6.742 9.200 -47.021 1.00 51.62 72 GLY A N 1
ATOM 561 C CA . GLY A 1 72 ? 7.896 10.047 -46.758 1.00 51.62 72 GLY A CA 1
ATOM 562 C C . GLY A 1 72 ? 9.133 9.550 -47.499 1.00 51.62 72 GLY A C 1
ATOM 563 O O . GLY A 1 72 ? 9.439 8.363 -47.483 1.00 51.62 72 GLY A O 1
ATOM 564 N N . LEU A 1 73 ? 9.910 10.481 -48.060 1.00 56.19 73 LEU A N 1
ATOM 565 C CA . LEU A 1 73 ? 11.180 10.233 -48.764 1.00 56.19 73 LEU A CA 1
ATOM 566 C C . LEU A 1 73 ? 12.187 9.357 -47.979 1.00 56.19 73 LEU A C 1
ATOM 568 O O . LEU A 1 73 ? 13.044 8.711 -48.585 1.00 56.19 73 LEU A O 1
ATOM 572 N N . LEU A 1 74 ? 12.090 9.320 -46.643 1.00 61.53 74 LEU A N 1
ATOM 573 C CA . LEU A 1 74 ? 12.912 8.503 -45.751 1.00 61.53 74 LEU A CA 1
ATOM 574 C C . LEU A 1 74 ? 12.053 7.914 -44.622 1.00 61.53 74 LEU A C 1
ATOM 576 O O . LEU A 1 74 ? 11.393 8.660 -43.896 1.00 61.53 74 LEU A O 1
ATOM 580 N N . GLN A 1 75 ? 12.101 6.595 -44.424 1.00 66.94 75 GLN A N 1
ATOM 581 C CA . GLN A 1 75 ? 11.372 5.919 -43.347 1.00 66.94 75 GLN A CA 1
ATOM 582 C C . GLN A 1 75 ? 12.269 4.920 -42.606 1.00 66.94 75 GLN A C 1
ATOM 584 O O . GLN A 1 75 ? 12.979 4.136 -43.230 1.00 66.94 75 GLN A O 1
ATOM 589 N N . TYR A 1 76 ? 12.217 4.929 -41.268 1.00 70.50 76 TYR A N 1
ATOM 590 C CA . TYR A 1 76 ? 12.822 3.890 -40.429 1.00 70.50 76 TYR A CA 1
ATOM 591 C C . TYR A 1 76 ? 11.729 3.092 -39.719 1.00 70.50 76 TYR A C 1
ATOM 593 O O . TYR A 1 76 ? 11.167 3.536 -38.707 1.00 70.50 76 TYR A O 1
ATOM 601 N N . THR A 1 77 ? 11.393 1.931 -40.272 1.00 65.19 77 THR A N 1
ATOM 602 C CA . THR A 1 77 ? 10.352 1.053 -39.736 1.00 65.19 77 THR A CA 1
ATOM 603 C C . THR A 1 77 ? 10.955 -0.104 -38.965 1.00 65.19 77 THR A C 1
ATOM 605 O O . THR A 1 77 ? 12.097 -0.513 -39.160 1.00 65.19 77 THR A O 1
ATOM 608 N N . VAL A 1 78 ? 10.160 -0.613 -38.035 1.00 65.00 78 VAL A N 1
ATOM 609 C CA . VAL A 1 78 ? 10.443 -1.834 -37.298 1.00 65.00 78 VAL A CA 1
ATOM 610 C C . VAL A 1 78 ? 9.243 -2.731 -37.527 1.00 65.00 78 VAL A C 1
ATOM 612 O O . VAL A 1 78 ? 8.148 -2.416 -37.059 1.00 65.00 78 VAL A O 1
ATOM 615 N N . GLU A 1 79 ? 9.441 -3.806 -38.280 1.00 62.25 79 GLU A N 1
ATOM 616 C CA . GLU A 1 79 ? 8.426 -4.843 -38.441 1.00 62.25 79 GLU A CA 1
ATOM 617 C C . GLU A 1 79 ? 8.446 -5.768 -37.216 1.00 62.25 79 GLU A C 1
ATOM 619 O O . GLU A 1 79 ? 9.509 -6.192 -36.753 1.00 62.25 79 GLU A O 1
ATOM 624 N N . ASP A 1 80 ? 7.257 -6.040 -36.679 1.00 56.56 80 ASP A N 1
ATOM 625 C CA . ASP A 1 80 ? 7.032 -6.866 -35.494 1.00 56.56 80 ASP A CA 1
ATOM 626 C C . ASP A 1 80 ? 6.020 -7.956 -35.861 1.00 56.56 80 ASP A C 1
ATOM 628 O O . ASP A 1 80 ? 4.840 -7.668 -36.074 1.00 56.56 80 ASP A O 1
ATOM 632 N N . GLY A 1 81 ? 6.494 -9.192 -36.022 1.00 52.06 81 GLY A N 1
ATOM 633 C CA . GLY A 1 81 ? 5.648 -10.356 -36.266 1.00 52.06 81 GLY A CA 1
ATOM 634 C C . GLY A 1 81 ? 5.765 -11.346 -35.114 1.00 52.06 81 GLY A C 1
ATOM 635 O O . GLY A 1 81 ? 6.868 -11.632 -34.660 1.00 52.06 81 GLY A O 1
ATOM 636 N N . GLU A 1 82 ? 4.651 -11.944 -34.682 1.00 45.81 82 GLU A N 1
ATOM 637 C CA . GLU A 1 82 ? 4.642 -12.959 -33.608 1.00 45.81 82 GLU A CA 1
ATOM 638 C C . GLU A 1 82 ? 5.544 -14.177 -33.918 1.00 45.81 82 GLU A C 1
ATOM 640 O O . GLU A 1 82 ? 5.966 -14.893 -33.014 1.00 45.81 82 GLU A O 1
ATOM 645 N N . THR A 1 83 ? 5.892 -14.385 -35.195 1.00 44.53 83 THR A N 1
ATOM 646 C CA . THR A 1 83 ? 6.823 -15.421 -35.681 1.00 44.53 83 THR A CA 1
ATOM 647 C C . THR A 1 83 ? 7.963 -14.885 -36.563 1.00 44.53 83 THR A C 1
ATOM 649 O O . THR A 1 83 ? 8.904 -15.623 -36.856 1.00 44.53 83 THR A O 1
ATOM 652 N N . VAL A 1 84 ? 7.922 -13.609 -36.972 1.00 46.75 84 VAL A N 1
ATOM 653 C CA . VAL A 1 84 ? 8.888 -12.987 -37.898 1.00 46.75 84 VAL A CA 1
ATOM 654 C C . VAL A 1 84 ? 9.800 -12.050 -37.108 1.00 46.75 84 VAL A C 1
ATOM 656 O O . VAL A 1 84 ? 9.348 -11.238 -36.308 1.00 46.75 84 VAL A O 1
ATOM 659 N N . ASN A 1 85 ? 11.111 -12.210 -37.288 1.00 51.41 85 ASN A N 1
ATOM 660 C CA . ASN A 1 85 ? 12.143 -11.495 -36.539 1.00 51.41 85 ASN A CA 1
ATOM 661 C C . ASN A 1 85 ? 11.951 -9.968 -36.523 1.00 51.41 85 ASN A C 1
ATOM 663 O O . ASN A 1 85 ? 11.538 -9.380 -37.511 1.00 51.41 85 ASN A O 1
ATOM 667 N N . PHE A 1 86 ? 12.366 -9.331 -35.419 1.00 58.25 86 PHE A N 1
ATOM 668 C CA . PHE A 1 86 ? 12.491 -7.875 -35.314 1.00 58.25 86 PHE A CA 1
ATOM 669 C C . PHE A 1 86 ? 13.537 -7.397 -36.328 1.00 58.25 86 PHE A C 1
ATOM 671 O O . PHE A 1 86 ? 14.742 -7.581 -36.109 1.00 58.25 86 PHE A O 1
ATOM 678 N N . THR A 1 87 ? 13.076 -6.824 -37.438 1.00 62.91 87 THR A N 1
ATOM 679 C CA . THR A 1 87 ? 13.926 -6.329 -38.524 1.00 62.91 87 THR A CA 1
ATOM 680 C C . THR A 1 87 ? 13.714 -4.831 -38.701 1.00 62.91 87 THR A C 1
ATOM 682 O O . THR A 1 87 ? 12.676 -4.422 -39.230 1.00 62.91 87 THR A O 1
ATOM 685 N N . PRO A 1 88 ? 14.659 -3.996 -38.238 1.00 67.94 88 PRO A N 1
ATOM 686 C CA . PRO A 1 88 ? 14.664 -2.595 -38.613 1.00 67.94 88 PRO A CA 1
ATOM 687 C C . PRO A 1 88 ? 14.953 -2.446 -40.110 1.00 67.94 88 PRO A C 1
ATOM 689 O O . PRO A 1 88 ? 15.811 -3.148 -40.647 1.00 67.94 88 PRO A O 1
ATOM 692 N N . LYS A 1 89 ? 14.262 -1.519 -40.776 1.00 71.94 89 LYS A N 1
ATOM 693 C CA . LYS A 1 89 ? 14.466 -1.213 -42.195 1.00 71.94 89 LYS A CA 1
ATOM 694 C C . LYS A 1 89 ? 14.569 0.290 -42.400 1.00 71.94 89 LYS A C 1
ATOM 696 O O . LYS A 1 89 ? 13.745 1.045 -41.885 1.00 71.94 89 LYS A O 1
ATOM 701 N N . LEU A 1 90 ? 15.585 0.709 -43.152 1.00 75.75 90 LEU A N 1
ATOM 702 C CA . LEU A 1 90 ? 15.718 2.072 -43.653 1.00 75.75 90 LEU A CA 1
ATOM 703 C C . LEU A 1 90 ? 15.300 2.089 -45.123 1.00 75.75 90 LEU A C 1
ATOM 705 O O . LEU A 1 90 ? 15.970 1.479 -45.954 1.00 75.75 90 LEU A O 1
ATOM 709 N N . THR A 1 91 ? 14.227 2.801 -45.437 1.00 70.31 91 THR A N 1
ATOM 710 C CA . THR A 1 91 ? 13.682 2.900 -46.794 1.00 70.31 91 THR A CA 1
ATOM 711 C C . THR A 1 91 ? 13.885 4.310 -47.332 1.00 70.31 91 THR A C 1
ATOM 713 O O . THR A 1 91 ? 13.579 5.279 -46.635 1.00 70.31 91 THR A O 1
ATOM 716 N N . ILE A 1 92 ? 14.413 4.421 -48.555 1.00 71.00 92 ILE A N 1
ATOM 717 C CA . ILE A 1 92 ? 14.639 5.688 -49.266 1.00 71.00 92 ILE A CA 1
ATOM 718 C C . ILE A 1 92 ? 13.852 5.666 -50.574 1.00 71.00 92 ILE A C 1
ATOM 720 O O . ILE A 1 92 ? 14.004 4.731 -51.360 1.00 71.00 92 ILE A O 1
ATOM 724 N N . VAL A 1 93 ? 13.0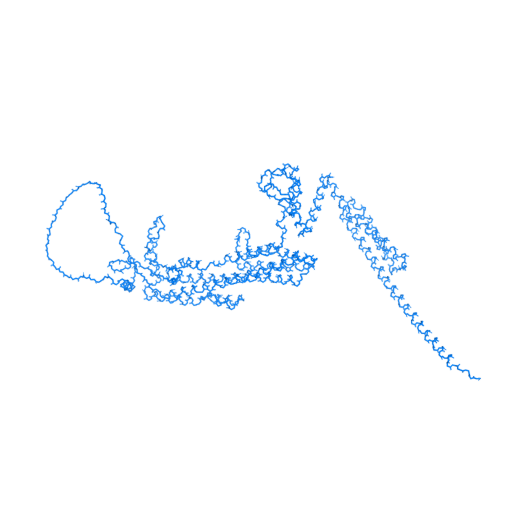46 6.693 -50.832 1.00 66.25 93 VAL A N 1
ATOM 725 C CA . VAL A 1 93 ? 12.317 6.823 -52.101 1.00 66.25 93 VAL A CA 1
ATOM 726 C C . VAL A 1 93 ? 13.260 7.329 -53.204 1.00 66.25 93 VAL A C 1
ATOM 728 O O . VAL A 1 93 ? 14.013 8.287 -53.009 1.00 66.25 93 VAL A O 1
ATOM 731 N N . VAL A 1 94 ? 13.244 6.674 -54.367 1.00 66.56 94 VAL A N 1
ATOM 732 C CA . VAL A 1 94 ? 14.039 7.021 -55.552 1.00 66.56 94 VAL A CA 1
ATOM 733 C C . VAL A 1 94 ? 13.157 7.258 -56.778 1.00 66.56 94 VAL A C 1
ATOM 735 O O . VAL A 1 94 ? 12.107 6.639 -56.947 1.00 66.56 94 VAL A O 1
ATOM 738 N N . ASP A 1 95 ? 13.623 8.146 -57.649 1.00 62.41 95 ASP A N 1
ATOM 739 C CA . ASP A 1 95 ? 13.049 8.443 -58.953 1.00 62.41 95 ASP A CA 1
ATOM 740 C C . ASP A 1 95 ? 13.026 7.174 -59.835 1.00 62.41 95 ASP A C 1
ATOM 742 O O . ASP A 1 95 ? 14.047 6.479 -59.963 1.00 62.41 95 ASP A O 1
ATOM 746 N N . PRO A 1 96 ? 11.875 6.843 -60.445 1.00 54.59 96 PRO A N 1
ATOM 747 C CA . PRO A 1 96 ? 11.698 5.624 -61.228 1.00 54.59 96 PRO A CA 1
ATOM 748 C C . PRO A 1 96 ? 12.443 5.611 -62.575 1.00 54.59 96 PRO A C 1
ATOM 750 O O . PRO A 1 96 ? 12.638 4.530 -63.133 1.00 54.59 96 PRO A O 1
ATOM 753 N N . HIS A 1 97 ? 12.887 6.754 -63.103 1.00 53.66 97 HIS A N 1
ATOM 754 C CA . HIS A 1 97 ? 13.529 6.858 -64.417 1.00 53.66 97 HIS A CA 1
ATOM 755 C C . HIS A 1 97 ? 15.059 6.825 -64.363 1.00 53.66 97 HIS A C 1
ATOM 757 O O . HIS A 1 97 ? 15.688 6.266 -65.265 1.00 53.66 97 HIS A O 1
ATOM 763 N N . ASP A 1 98 ? 15.680 7.386 -63.322 1.00 58.62 98 ASP A N 1
ATOM 764 C CA . ASP A 1 98 ? 17.146 7.452 -63.213 1.00 58.62 98 ASP A CA 1
ATOM 765 C C . ASP A 1 98 ? 17.722 6.817 -61.927 1.00 58.62 98 ASP A C 1
ATOM 767 O O . ASP A 1 98 ? 18.951 6.737 -61.753 1.00 58.62 98 ASP A O 1
ATOM 771 N N . GLY A 1 99 ? 16.849 6.347 -61.028 1.00 53.72 99 GLY A N 1
ATOM 772 C CA . GLY A 1 99 ? 17.208 5.762 -59.737 1.00 53.72 99 GLY A CA 1
ATOM 773 C C . GLY A 1 99 ? 17.897 6.745 -58.789 1.00 53.72 99 GLY A C 1
ATOM 774 O O . GLY A 1 99 ? 18.602 6.313 -57.872 1.00 53.72 99 GLY A O 1
ATOM 775 N N . SER A 1 100 ? 17.807 8.057 -59.034 1.00 55.25 100 SER A N 1
ATOM 776 C CA . SER A 1 100 ? 18.283 9.067 -58.093 1.00 55.25 100 SER A CA 1
ATOM 777 C C . SER A 1 100 ? 17.313 9.190 -56.917 1.00 55.25 100 SER A C 1
ATOM 779 O O . SER A 1 100 ? 16.109 9.131 -57.108 1.00 55.25 100 SER A O 1
ATOM 781 N N . PRO A 1 101 ? 17.793 9.334 -55.676 1.00 59.72 101 PRO A N 1
ATOM 782 C CA . PRO A 1 101 ? 16.914 9.675 -54.563 1.00 59.72 101 PRO A CA 1
ATOM 783 C C . PRO A 1 101 ? 16.295 11.049 -54.819 1.00 59.72 101 PRO A C 1
ATOM 785 O O . PRO A 1 101 ? 17.037 12.003 -55.078 1.00 59.72 101 PRO A O 1
ATOM 788 N N . LEU A 1 102 ? 14.961 11.119 -54.774 1.00 54.66 102 LEU A N 1
ATOM 789 C CA . LEU A 1 102 ? 14.193 12.323 -55.098 1.00 54.66 102 LEU A CA 1
ATOM 790 C C . LEU A 1 102 ? 14.667 13.471 -54.177 1.00 54.66 102 LEU A C 1
ATOM 792 O O . LEU A 1 102 ? 14.736 13.310 -52.962 1.00 54.66 102 LEU A O 1
ATOM 796 N N . ASP A 1 103 ? 15.098 14.593 -54.755 1.00 53.97 103 ASP A N 1
ATOM 797 C CA . ASP A 1 103 ? 15.482 15.842 -54.066 1.00 53.97 103 ASP A CA 1
ATOM 798 C C . ASP A 1 103 ? 16.648 15.831 -53.047 1.00 53.97 103 ASP A C 1
ATOM 800 O O . ASP A 1 103 ? 16.876 16.819 -52.342 1.00 53.97 103 ASP A O 1
ATOM 804 N N . ALA A 1 104 ? 17.483 14.789 -52.990 1.00 53.47 104 ALA A N 1
ATOM 805 C CA . ALA A 1 104 ? 18.591 14.743 -52.032 1.00 53.47 104 ALA A CA 1
ATOM 806 C C . ALA A 1 104 ? 19.938 15.245 -52.607 1.00 53.47 104 ALA A C 1
ATOM 808 O O . ALA A 1 104 ? 20.500 14.673 -53.552 1.00 53.47 104 ALA A O 1
ATOM 809 N N . TRP A 1 105 ? 20.525 16.270 -51.969 1.00 56.22 105 TRP A N 1
ATOM 810 C CA . TRP A 1 105 ? 21.908 16.751 -52.171 1.00 56.22 105 TRP A CA 1
ATOM 811 C C . TRP A 1 105 ? 22.942 15.730 -51.661 1.00 56.22 105 TRP A C 1
ATOM 813 O O . TRP A 1 105 ? 23.768 16.011 -50.797 1.00 56.22 105 TRP A O 1
ATOM 823 N N . LEU A 1 106 ? 22.877 14.501 -52.163 1.00 64.00 106 LEU A N 1
ATOM 824 C CA . LEU A 1 106 ? 23.819 13.447 -51.824 1.00 64.00 106 LEU A CA 1
ATOM 825 C C . LEU A 1 106 ? 25.131 13.641 -52.572 1.00 64.00 106 LEU A C 1
ATOM 827 O O . LEU A 1 106 ? 25.146 14.056 -53.736 1.00 64.00 106 LEU A O 1
ATOM 831 N N . SER A 1 107 ? 26.233 13.262 -51.923 1.00 65.81 107 SER A N 1
ATOM 832 C CA . SER A 1 107 ? 27.529 13.197 -52.594 1.00 65.81 107 SER A CA 1
ATOM 833 C C . SER A 1 107 ? 27.451 12.280 -53.833 1.00 65.81 107 SER A C 1
ATOM 835 O O . SER A 1 107 ? 26.661 11.323 -53.848 1.00 65.81 107 SER A O 1
ATOM 837 N N . PRO A 1 108 ? 28.262 12.525 -54.881 1.00 65.25 108 PRO A N 1
ATOM 838 C CA . PRO A 1 108 ? 28.304 11.660 -56.062 1.00 65.25 108 PRO A CA 1
ATOM 839 C C . PRO A 1 108 ? 28.547 10.181 -55.722 1.00 65.25 108 PRO A C 1
ATOM 841 O O . PRO A 1 108 ? 27.999 9.296 -56.384 1.00 65.25 108 PRO A O 1
ATOM 844 N N . ASP A 1 109 ? 29.317 9.918 -54.664 1.00 65.25 109 ASP A N 1
ATOM 845 C CA . ASP A 1 109 ? 29.616 8.573 -54.177 1.00 65.25 109 ASP A CA 1
ATOM 846 C C . ASP A 1 109 ? 28.410 7.937 -53.469 1.00 65.25 109 ASP A C 1
ATOM 848 O O . ASP A 1 109 ? 28.039 6.810 -53.801 1.00 65.25 109 ASP A O 1
ATOM 852 N N . THR A 1 110 ? 27.716 8.671 -52.589 1.00 67.44 110 THR A N 1
ATOM 853 C CA . THR A 1 110 ? 26.478 8.209 -51.927 1.00 67.44 110 THR A CA 1
ATOM 854 C C . THR A 1 110 ? 25.394 7.885 -52.962 1.00 67.44 110 THR A C 1
ATOM 856 O O . THR A 1 110 ? 24.769 6.825 -52.912 1.00 67.44 110 THR A O 1
ATOM 859 N N . ARG A 1 111 ? 25.211 8.748 -53.975 1.00 67.88 111 ARG A N 1
ATOM 860 C CA . ARG A 1 111 ? 24.246 8.521 -55.067 1.00 67.88 111 ARG A CA 1
ATOM 861 C C . ARG A 1 111 ? 24.595 7.277 -55.885 1.00 67.88 111 ARG A C 1
ATOM 863 O O . ARG A 1 111 ? 23.703 6.531 -56.282 1.00 67.88 111 ARG A O 1
ATOM 870 N N . ARG A 1 112 ? 25.886 7.021 -56.127 1.00 67.56 112 ARG A N 1
ATOM 871 C CA . ARG A 1 112 ? 26.354 5.810 -56.819 1.00 67.56 112 ARG A CA 1
ATOM 872 C C . ARG A 1 112 ? 26.060 4.546 -56.007 1.00 67.56 112 ARG A C 1
ATOM 874 O O . ARG A 1 112 ? 25.650 3.545 -56.594 1.00 67.56 112 ARG A O 1
ATOM 881 N N . ILE A 1 113 ? 26.258 4.589 -54.689 1.00 68.12 113 ILE A N 1
ATOM 882 C CA . ILE A 1 113 ? 25.992 3.464 -53.782 1.00 68.12 113 ILE A CA 1
ATOM 883 C C . ILE A 1 113 ? 24.491 3.154 -53.735 1.00 68.12 113 ILE A C 1
ATOM 885 O O . ILE A 1 113 ? 24.111 2.009 -53.975 1.00 68.12 113 ILE A O 1
ATOM 889 N N . LEU A 1 114 ? 23.637 4.161 -53.529 1.00 68.81 114 LEU A N 1
ATOM 890 C CA . LEU A 1 114 ? 22.180 3.977 -53.501 1.00 68.81 114 LEU A CA 1
ATOM 891 C C . LEU A 1 114 ? 21.626 3.486 -54.845 1.00 68.81 114 LEU A C 1
ATOM 893 O O . LEU A 1 114 ? 20.823 2.560 -54.865 1.00 68.81 114 LEU A O 1
ATOM 897 N N . ARG A 1 115 ? 22.126 4.006 -55.977 1.00 68.25 115 ARG A N 1
ATOM 898 C CA . ARG A 1 115 ? 21.778 3.493 -57.317 1.00 68.25 115 ARG A CA 1
ATOM 899 C C . ARG A 1 115 ? 22.187 2.033 -57.511 1.00 68.25 115 ARG A C 1
ATOM 901 O O . ARG A 1 115 ? 21.465 1.276 -58.154 1.00 68.25 115 ARG A O 1
ATOM 908 N N . ARG A 1 116 ? 23.345 1.617 -56.984 1.00 69.00 116 ARG A N 1
ATOM 909 C CA . ARG A 1 116 ? 23.780 0.210 -57.033 1.00 69.00 116 ARG A CA 1
ATOM 910 C C . ARG A 1 116 ? 22.850 -0.679 -56.204 1.00 69.00 116 ARG A C 1
ATOM 912 O O . ARG A 1 116 ? 22.495 -1.748 -56.687 1.00 69.00 116 ARG A O 1
ATOM 919 N N . LEU A 1 117 ? 22.450 -0.228 -55.014 1.00 66.19 117 LEU A N 1
ATOM 920 C CA . LEU A 1 117 ? 21.501 -0.943 -54.157 1.00 66.19 117 LEU A CA 1
ATOM 921 C C . LEU A 1 117 ? 20.128 -1.066 -54.833 1.00 66.19 117 LEU A C 1
ATOM 923 O O . LEU A 1 117 ? 19.623 -2.175 -54.961 1.00 66.19 117 LEU A O 1
ATOM 927 N N . ALA A 1 118 ? 19.602 0.024 -55.400 1.00 65.12 118 ALA A N 1
ATOM 928 C CA . ALA A 1 118 ? 18.345 0.030 -56.154 1.00 65.12 118 ALA A CA 1
ATOM 929 C C . ALA A 1 118 ? 18.332 -0.992 -57.308 1.00 65.12 118 ALA A C 1
ATOM 931 O O . ALA A 1 118 ? 17.360 -1.720 -57.497 1.00 65.12 118 ALA A O 1
ATOM 932 N N . ARG A 1 119 ? 19.443 -1.088 -58.056 1.00 65.75 119 ARG A N 1
ATOM 933 C CA . ARG A 1 119 ? 19.611 -2.047 -59.164 1.00 65.75 119 ARG A CA 1
ATOM 934 C C . ARG A 1 119 ? 19.723 -3.498 -58.700 1.00 65.75 119 ARG A C 1
ATOM 936 O O . ARG A 1 119 ? 19.320 -4.390 -59.433 1.00 65.75 119 ARG A O 1
ATOM 943 N N . SER A 1 120 ? 20.277 -3.749 -57.513 1.00 60.31 120 SER A N 1
ATOM 944 C CA . SER A 1 120 ? 20.288 -5.100 -56.934 1.00 60.31 120 SER A CA 1
ATOM 945 C C . SER A 1 120 ? 18.929 -5.520 -56.374 1.00 60.31 120 SER A C 1
ATOM 947 O O . SER A 1 120 ? 18.647 -6.713 -56.331 1.00 60.31 120 SER A O 1
ATOM 949 N N . SER A 1 121 ? 18.092 -4.559 -55.975 1.00 54.94 121 SER A N 1
ATOM 950 C CA . SER A 1 121 ? 16.745 -4.809 -55.456 1.00 54.94 121 SER A CA 1
ATOM 951 C C . SER A 1 121 ? 15.720 -5.091 -56.565 1.00 54.94 121 SER A C 1
ATOM 953 O O . SER A 1 121 ? 14.787 -5.849 -56.328 1.00 54.94 121 SER A O 1
ATOM 955 N N . ASN A 1 122 ? 15.913 -4.542 -57.776 1.00 50.00 122 ASN A N 1
ATOM 956 C CA . ASN A 1 122 ? 15.046 -4.745 -58.949 1.00 50.00 122 ASN A CA 1
ATOM 957 C C . ASN A 1 122 ? 15.847 -5.246 -60.174 1.00 50.00 122 ASN A C 1
ATOM 959 O O . ASN A 1 122 ? 16.355 -4.430 -60.946 1.00 50.00 122 ASN A O 1
ATOM 963 N N . PRO A 1 123 ? 15.938 -6.568 -60.420 1.00 38.75 123 PRO A N 1
ATOM 964 C CA . PRO A 1 123 ? 16.693 -7.126 -61.547 1.00 38.75 123 PRO A CA 1
ATOM 965 C C . PRO A 1 123 ? 15.985 -7.030 -62.920 1.00 38.75 123 PRO A C 1
ATOM 967 O O . PRO A 1 123 ? 16.432 -7.657 -63.877 1.00 38.75 123 PRO A O 1
ATOM 970 N N . SER A 1 124 ? 14.904 -6.254 -63.054 1.00 39.09 124 SER A N 1
ATOM 971 C CA . SER A 1 124 ? 13.955 -6.373 -64.175 1.00 39.09 124 SER A CA 1
ATOM 972 C C . SER A 1 124 ? 13.859 -5.146 -65.088 1.00 39.09 124 SER A C 1
ATOM 974 O O . SER A 1 124 ? 12.761 -4.823 -65.518 1.00 39.09 124 SER A O 1
ATOM 976 N N . ILE A 1 125 ? 14.952 -4.444 -65.404 1.00 38.94 125 ILE A N 1
ATOM 977 C CA . ILE A 1 125 ? 14.964 -3.504 -66.545 1.00 38.94 125 ILE A CA 1
ATOM 978 C C . ILE A 1 125 ? 16.331 -3.562 -67.230 1.00 38.94 125 ILE A C 1
ATOM 980 O O . ILE A 1 125 ? 17.197 -2.719 -67.014 1.00 38.94 125 ILE A O 1
ATOM 984 N N . ASP A 1 126 ? 16.519 -4.574 -68.068 1.00 33.94 126 ASP A N 1
ATOM 985 C CA . ASP A 1 126 ? 17.484 -4.509 -69.161 1.00 33.94 126 ASP A CA 1
ATOM 986 C C . ASP A 1 126 ? 16.876 -5.218 -70.374 1.00 33.94 126 ASP A C 1
ATOM 988 O O . ASP A 1 126 ? 16.917 -6.441 -70.472 1.00 33.94 126 ASP A O 1
ATOM 992 N N . HIS A 1 127 ? 16.215 -4.459 -71.254 1.00 35.16 127 HIS A N 1
ATOM 993 C CA . HIS A 1 127 ? 16.217 -4.770 -72.682 1.00 35.16 127 HIS A CA 1
ATOM 994 C C . HIS A 1 127 ? 15.689 -3.620 -73.551 1.00 35.16 127 HIS A C 1
ATOM 996 O O . HIS A 1 127 ? 14.575 -3.134 -73.383 1.00 35.16 127 HIS A O 1
ATOM 1002 N N . ASN A 1 128 ? 16.495 -3.325 -74.575 1.00 30.62 128 ASN A N 1
ATOM 1003 C CA . ASN A 1 128 ? 16.174 -2.685 -75.854 1.00 30.62 128 ASN A CA 1
ATOM 1004 C C . ASN A 1 128 ? 16.272 -1.157 -75.955 1.00 30.62 128 ASN A C 1
ATOM 1006 O O . ASN A 1 128 ? 15.288 -0.450 -76.136 1.00 30.62 128 ASN A O 1
ATOM 1010 N N . GLN A 1 129 ? 17.511 -0.685 -76.100 1.00 32.41 129 GLN A N 1
ATOM 1011 C CA . GLN A 1 129 ? 17.818 0.267 -77.169 1.00 32.41 129 GLN A CA 1
ATOM 1012 C C . GLN A 1 129 ? 18.767 -0.391 -78.174 1.00 32.41 129 GLN A C 1
ATOM 1014 O O . GLN A 1 129 ? 19.979 -0.456 -77.974 1.00 32.41 129 GLN A O 1
ATOM 1019 N N . ARG A 1 130 ? 18.200 -0.889 -79.275 1.00 30.91 130 ARG A N 1
ATOM 1020 C CA . ARG A 1 130 ? 18.910 -0.977 -80.551 1.00 30.91 130 ARG A CA 1
ATOM 1021 C C . ARG A 1 130 ? 18.139 -0.158 -81.573 1.00 30.91 130 ARG A C 1
ATOM 1023 O O . ARG A 1 130 ? 16.918 -0.227 -81.646 1.00 30.91 130 ARG A O 1
ATOM 1030 N N . GLN A 1 131 ? 18.921 0.662 -82.255 1.00 32.56 131 GLN A N 1
ATOM 1031 C CA . GLN A 1 131 ? 18.577 1.581 -83.324 1.00 32.56 131 GLN A CA 1
ATOM 1032 C C . GLN A 1 131 ? 17.802 0.877 -84.440 1.00 32.56 131 GLN A C 1
ATOM 1034 O O . GLN A 1 131 ? 18.164 -0.237 -84.805 1.00 32.56 131 GLN A O 1
ATOM 1039 N N . ASP A 1 132 ? 16.830 1.574 -85.026 1.00 28.41 132 ASP A N 1
ATOM 1040 C CA . ASP A 1 132 ? 16.768 1.653 -86.483 1.00 28.41 132 ASP A CA 1
ATOM 1041 C C . ASP A 1 132 ? 16.116 2.961 -86.946 1.00 28.41 132 ASP A C 1
ATOM 1043 O O . ASP A 1 132 ? 15.200 3.503 -86.323 1.00 28.41 132 ASP A O 1
ATOM 1047 N N . GLU A 1 133 ? 16.695 3.502 -88.011 1.00 26.83 133 GLU A N 1
ATOM 1048 C CA . GLU A 1 133 ? 16.480 4.831 -88.564 1.00 26.83 133 GLU A CA 1
ATOM 1049 C C . GLU A 1 133 ? 15.302 4.876 -89.559 1.00 26.83 133 GLU A C 1
ATOM 1051 O O . GLU A 1 133 ? 15.279 4.114 -90.516 1.00 26.83 133 GLU A O 1
ATOM 1056 N N . SER A 1 134 ? 14.455 5.913 -89.425 1.00 25.00 134 SER A N 1
ATOM 1057 C CA . SER A 1 134 ? 13.824 6.693 -90.522 1.00 25.00 134 SER A CA 1
ATOM 1058 C C . SER A 1 134 ? 12.802 6.035 -91.489 1.00 25.00 134 SER A C 1
ATOM 1060 O O . SER A 1 134 ? 12.739 4.820 -91.614 1.00 25.00 134 SER A O 1
ATOM 1062 N N . PRO A 1 135 ? 12.067 6.815 -92.325 1.00 44.00 135 PRO A N 1
ATOM 1063 C CA . PRO A 1 135 ? 11.659 8.227 -92.208 1.00 44.00 135 PRO A CA 1
ATOM 1064 C C . PRO A 1 135 ? 10.212 8.517 -92.712 1.00 44.00 135 PRO A C 1
ATOM 1066 O O . PRO A 1 135 ? 9.550 7.675 -93.303 1.00 44.00 135 PRO A O 1
ATOM 1069 N N . HIS A 1 136 ? 9.810 9.795 -92.608 1.00 28.67 136 HIS A N 1
ATOM 1070 C CA . HIS A 1 136 ? 8.642 10.460 -93.236 1.00 28.67 136 HIS A CA 1
ATOM 1071 C C . HIS A 1 136 ? 7.343 10.378 -92.417 1.00 28.67 136 HIS A C 1
ATOM 1073 O O . HIS A 1 136 ? 6.941 9.331 -91.950 1.00 28.67 136 HIS A O 1
ATOM 1079 N N . GLY A 1 137 ? 6.584 11.444 -92.198 1.00 26.47 137 GLY A N 1
ATOM 1080 C CA . GLY A 1 137 ? 6.654 12.803 -92.702 1.00 26.47 137 GLY A CA 1
ATOM 1081 C C . GLY A 1 137 ? 5.294 13.453 -92.454 1.00 26.47 137 GLY A C 1
ATOM 1082 O O . GLY A 1 137 ? 4.288 12.980 -92.956 1.00 26.47 137 GLY A O 1
ATOM 1083 N N . ARG A 1 138 ? 5.297 14.547 -91.685 1.00 28.36 138 ARG A N 1
ATOM 1084 C CA . ARG A 1 138 ? 4.484 15.752 -91.911 1.00 28.36 138 ARG A CA 1
ATOM 1085 C C . ARG A 1 138 ? 2.975 15.562 -92.201 1.00 28.36 138 ARG A C 1
ATOM 1087 O O . ARG A 1 138 ? 2.581 15.330 -93.336 1.00 28.36 138 ARG A O 1
ATOM 1094 N N . THR A 1 139 ? 2.145 16.027 -91.263 1.00 25.55 139 THR A N 1
ATOM 1095 C CA . THR A 1 139 ? 1.369 17.292 -91.377 1.00 25.55 139 THR A CA 1
ATOM 1096 C C . THR A 1 139 ? -0.018 17.181 -90.738 1.00 25.55 139 THR A C 1
ATOM 1098 O O . THR A 1 139 ? -0.847 16.394 -91.164 1.00 25.55 139 THR A O 1
ATOM 1101 N N . ARG A 1 140 ? -0.214 18.043 -89.729 1.00 27.08 140 ARG A N 1
ATOM 1102 C CA . ARG A 1 140 ? -1.400 18.848 -89.372 1.00 27.08 140 ARG A CA 1
ATOM 1103 C C . ARG A 1 140 ? -2.760 18.403 -89.932 1.00 27.08 140 ARG A C 1
ATOM 1105 O O . ARG A 1 140 ? -2.913 18.331 -91.142 1.00 27.08 140 ARG A O 1
ATOM 1112 N N . LEU A 1 141 ? -3.786 18.478 -89.080 1.00 25.27 141 LEU A N 1
ATOM 1113 C CA . LEU A 1 141 ? -4.824 19.507 -89.224 1.00 25.27 141 LEU A CA 1
ATOM 1114 C C . LEU A 1 141 ? -5.629 19.696 -87.929 1.00 25.27 141 LEU A C 1
ATOM 1116 O O . LEU A 1 141 ? -5.914 18.764 -87.189 1.00 25.27 141 LEU A O 1
ATOM 1120 N N . TYR A 1 142 ? -5.906 20.972 -87.685 1.00 25.59 142 TYR A N 1
ATOM 1121 C CA . TYR A 1 142 ? -6.691 21.578 -86.617 1.00 25.59 142 TYR A CA 1
ATOM 1122 C C . TYR A 1 142 ? -8.198 21.334 -86.789 1.00 25.59 142 TYR A C 1
ATOM 1124 O O . TYR A 1 142 ? -8.662 21.306 -87.927 1.00 25.59 142 TYR A O 1
ATOM 1132 N N . ASN A 1 143 ? -8.916 21.348 -85.655 1.00 26.61 143 ASN A N 1
ATOM 1133 C CA . ASN A 1 143 ? -10.244 21.946 -85.375 1.00 26.61 143 ASN A CA 1
ATOM 1134 C C . ASN A 1 143 ? -11.225 20.949 -84.744 1.00 26.61 143 ASN A C 1
ATOM 1136 O O . ASN A 1 143 ? -11.241 19.793 -85.129 1.00 26.61 143 ASN A O 1
ATOM 1140 N N . HIS A 1 144 ? -12.175 21.307 -83.878 1.00 27.92 144 HIS A N 1
ATOM 1141 C CA . HIS A 1 144 ? -12.463 22.445 -82.988 1.00 27.92 144 HIS A CA 1
ATOM 1142 C C . HIS A 1 144 ? -13.814 22.057 -82.336 1.00 27.92 144 HIS A C 1
ATOM 1144 O O . HIS A 1 144 ? -14.704 21.717 -83.102 1.00 27.92 144 HIS A O 1
ATOM 1150 N N . ARG A 1 145 ? -13.963 22.158 -80.994 1.00 26.31 145 ARG A N 1
ATOM 1151 C CA . ARG A 1 145 ? -15.228 22.287 -80.197 1.00 26.31 145 ARG A CA 1
ATOM 1152 C C . ARG A 1 145 ? -16.327 21.204 -80.411 1.00 26.31 145 ARG A C 1
ATOM 1154 O O . ARG A 1 145 ? -16.737 20.949 -81.526 1.00 26.31 145 ARG A O 1
ATOM 1161 N N . ASN A 1 146 ? -16.934 20.562 -79.405 1.00 25.31 146 ASN A N 1
ATOM 1162 C CA . ASN A 1 146 ? -17.840 21.129 -78.395 1.00 25.31 146 ASN A CA 1
ATOM 1163 C C . ASN A 1 146 ? -18.432 20.001 -77.504 1.00 25.31 146 ASN A C 1
ATOM 1165 O O . ASN A 1 146 ? -18.541 18.872 -77.964 1.00 25.31 146 ASN A O 1
ATOM 1169 N N . SER A 1 147 ? -18.946 20.400 -76.333 1.00 25.14 147 SER A N 1
ATOM 1170 C CA . SER A 1 147 ? -20.049 19.814 -75.537 1.00 25.14 147 SER A CA 1
ATOM 1171 C C . SER A 1 147 ? -19.967 18.396 -74.950 1.00 25.14 147 SER A C 1
ATOM 1173 O O . SER A 1 147 ? -20.133 17.396 -75.630 1.00 25.14 147 SER A O 1
ATOM 1175 N N . GLU A 1 148 ? -19.859 18.412 -73.617 1.00 27.56 148 GLU A N 1
ATOM 1176 C CA . GLU A 1 148 ? -20.709 17.757 -72.608 1.00 27.56 148 GLU A CA 1
ATOM 1177 C C . GLU A 1 148 ? -21.094 16.270 -72.714 1.00 27.56 148 GLU A C 1
ATOM 1179 O O . GLU A 1 148 ? -21.749 15.808 -73.642 1.00 27.56 148 GLU A O 1
ATOM 1184 N N . SER A 1 149 ? -20.882 15.631 -71.556 1.00 25.67 149 SER A N 1
ATOM 1185 C CA . SER A 1 149 ? -21.503 14.421 -71.005 1.00 25.67 149 SER A CA 1
ATOM 1186 C C . SER A 1 149 ? -20.855 13.069 -71.329 1.00 25.67 149 SER A C 1
ATOM 1188 O O . SER A 1 149 ? -20.800 12.622 -72.465 1.00 25.67 149 SER A O 1
ATOM 1190 N N . GLY A 1 150 ? -20.463 12.379 -70.251 1.00 25.09 150 GLY A N 1
ATOM 1191 C CA . GLY A 1 150 ? -20.500 10.920 -70.186 1.00 25.09 150 GLY A CA 1
ATOM 1192 C C . GLY A 1 150 ? -19.169 10.177 -70.293 1.00 25.09 150 GLY A C 1
ATOM 1193 O O . GLY A 1 150 ? -18.804 9.730 -71.366 1.00 25.09 150 GLY A O 1
ATOM 1194 N N . GLN A 1 151 ? -18.597 9.897 -69.117 1.00 26.12 151 GLN A N 1
ATOM 1195 C CA . GLN A 1 151 ? -17.912 8.645 -68.754 1.00 26.12 151 GLN A CA 1
ATOM 1196 C C . GLN A 1 151 ? -16.460 8.394 -69.218 1.00 26.12 151 GLN A C 1
ATOM 1198 O O . GLN A 1 151 ? -16.115 8.430 -70.392 1.00 26.12 151 GLN A O 1
ATOM 1203 N N . SER A 1 152 ? -15.673 8.017 -68.197 1.00 31.75 152 SER A N 1
ATOM 1204 C CA . SER A 1 152 ? -14.456 7.188 -68.193 1.00 31.75 152 SER A CA 1
ATOM 1205 C C . SER A 1 152 ? -13.234 7.669 -68.972 1.00 31.75 152 SER A C 1
ATOM 1207 O O . SER A 1 152 ? -13.135 7.369 -70.153 1.00 31.75 152 SER A O 1
ATOM 1209 N N . LEU A 1 153 ? -12.278 8.274 -68.254 1.00 23.77 153 LEU A N 1
ATOM 1210 C CA . LEU A 1 153 ? -10.816 8.158 -68.419 1.00 23.77 153 LEU A CA 1
ATOM 1211 C C . LEU A 1 153 ? -10.228 8.467 -67.023 1.00 23.77 153 LEU A C 1
ATOM 1213 O O . LEU A 1 153 ? -10.506 9.528 -66.473 1.00 23.77 153 LEU A O 1
ATOM 1217 N N . ASP A 1 154 ? -9.735 7.489 -66.264 1.00 30.69 154 ASP A N 1
ATOM 1218 C CA . ASP A 1 154 ? -8.354 6.989 -66.304 1.00 30.69 154 ASP A CA 1
ATOM 1219 C C . ASP A 1 154 ? -7.299 8.096 -66.468 1.00 30.69 154 ASP A C 1
ATOM 1221 O O . ASP A 1 154 ? -7.288 8.821 -67.462 1.00 30.69 154 ASP A O 1
ATOM 1225 N N . ASN A 1 155 ? -6.377 8.111 -65.499 1.00 32.59 155 ASN A N 1
ATOM 1226 C CA . ASN A 1 155 ? -5.115 8.854 -65.415 1.00 32.59 155 ASN A CA 1
ATOM 1227 C C . ASN A 1 155 ? -5.182 10.297 -64.886 1.00 32.59 155 ASN A C 1
ATOM 1229 O O . ASN A 1 155 ? -5.221 11.259 -65.647 1.00 32.59 155 ASN A O 1
ATOM 1233 N N . GLU A 1 156 ? -5.012 10.435 -63.567 1.00 29.14 156 GLU A N 1
ATOM 1234 C CA . GLU A 1 156 ? -3.974 11.341 -63.066 1.00 29.14 156 GLU A CA 1
ATOM 1235 C C . GLU A 1 156 ? -2.848 10.491 -62.469 1.00 29.14 156 GLU A C 1
ATOM 1237 O O . GLU A 1 156 ? -3.070 9.615 -61.630 1.00 29.14 156 GLU A O 1
ATOM 1242 N N . ASP A 1 157 ? -1.656 10.708 -63.016 1.00 34.03 157 ASP A N 1
ATOM 1243 C CA . ASP A 1 157 ? -0.429 9.944 -62.846 1.00 34.03 157 ASP A CA 1
ATOM 1244 C C . ASP A 1 157 ? 0.036 9.859 -61.385 1.00 34.03 157 ASP A C 1
ATOM 1246 O O . ASP A 1 157 ? 0.816 10.674 -60.892 1.00 34.03 157 ASP A O 1
ATOM 1250 N N . GLY A 1 158 ? -0.370 8.795 -60.696 1.00 31.70 158 GLY A N 1
ATOM 1251 C CA . GLY A 1 158 ? 0.384 8.268 -59.567 1.00 31.70 158 GLY A CA 1
ATOM 1252 C C . GLY A 1 158 ? 1.606 7.525 -60.097 1.00 31.70 158 GLY A C 1
ATOM 1253 O O . GLY A 1 158 ? 1.553 6.307 -60.265 1.00 31.70 158 GLY A O 1
ATOM 1254 N N . HIS A 1 159 ? 2.698 8.235 -60.399 1.00 37.38 159 HIS A N 1
ATOM 1255 C CA . HIS A 1 159 ? 3.977 7.572 -60.662 1.00 37.38 159 HIS A CA 1
ATOM 1256 C C . HIS A 1 159 ? 4.288 6.630 -59.484 1.00 37.38 159 HIS A C 1
ATOM 1258 O O . HIS A 1 159 ? 4.326 7.100 -58.344 1.00 37.38 159 HIS A O 1
ATOM 1264 N N . PRO A 1 160 ? 4.501 5.318 -59.709 1.00 42.44 160 PRO A N 1
ATOM 1265 C CA . PRO A 1 160 ? 4.892 4.419 -58.636 1.00 42.44 160 PRO A CA 1
ATOM 1266 C C . PRO A 1 160 ? 6.275 4.853 -58.147 1.00 42.44 160 PRO A C 1
ATOM 1268 O O . PRO A 1 160 ? 7.280 4.697 -58.842 1.00 42.44 160 PRO A O 1
ATOM 1271 N N . LEU A 1 161 ? 6.305 5.461 -56.965 1.00 51.59 161 LEU A N 1
ATOM 1272 C CA . LEU A 1 161 ? 7.530 5.812 -56.267 1.00 51.59 161 LEU A CA 1
ATOM 1273 C C . LEU A 1 161 ? 8.298 4.512 -55.990 1.00 51.59 161 LEU A C 1
ATOM 1275 O O . LEU A 1 161 ? 7.799 3.616 -55.310 1.00 51.59 161 LEU A O 1
ATOM 1279 N N . ASN A 1 162 ? 9.502 4.375 -56.547 1.00 58.69 162 ASN A N 1
ATOM 1280 C CA . ASN A 1 162 ? 10.342 3.213 -56.279 1.00 58.69 162 ASN A CA 1
ATOM 1281 C C . ASN A 1 162 ? 11.011 3.397 -54.912 1.00 58.69 162 ASN A C 1
ATOM 1283 O O . ASN A 1 162 ? 11.689 4.391 -54.674 1.00 58.69 162 ASN A O 1
ATOM 1287 N N . THR A 1 163 ? 10.863 2.434 -54.009 1.00 63.09 163 THR A N 1
ATOM 1288 C CA . THR A 1 163 ? 11.508 2.453 -52.688 1.00 63.09 163 THR A CA 1
ATOM 1289 C C . THR A 1 163 ? 12.728 1.541 -52.661 1.00 63.09 163 THR A C 1
ATOM 1291 O O . THR A 1 163 ? 12.646 0.378 -53.054 1.00 63.09 163 THR A O 1
ATOM 1294 N N . VAL A 1 164 ? 13.858 2.037 -52.157 1.00 65.19 164 VAL A N 1
ATOM 1295 C CA . VAL A 1 164 ? 15.085 1.255 -51.953 1.00 65.19 164 VAL A CA 1
ATOM 1296 C C . VAL A 1 164 ? 15.244 0.953 -50.472 1.00 65.19 164 VAL A C 1
ATOM 1298 O O . VAL A 1 164 ? 15.370 1.866 -49.655 1.00 65.19 164 VAL A O 1
ATOM 1301 N N . GLU A 1 165 ? 15.287 -0.333 -50.134 1.00 69.62 165 GLU A N 1
ATOM 1302 C CA . GLU A 1 165 ? 15.670 -0.785 -48.799 1.00 69.62 165 GLU A CA 1
ATOM 1303 C C . GLU A 1 165 ? 17.197 -0.715 -48.647 1.00 69.62 165 GLU A C 1
ATOM 1305 O O . GLU A 1 165 ? 17.950 -1.276 -49.447 1.00 69.62 165 GLU A O 1
ATOM 1310 N N . VAL A 1 166 ? 17.664 -0.026 -47.607 1.00 70.25 166 VAL A N 1
ATOM 1311 C CA . VAL A 1 166 ? 19.072 0.016 -47.210 1.00 70.25 166 VAL A CA 1
ATOM 1312 C C . VAL A 1 166 ? 19.279 -1.026 -46.106 1.00 70.25 166 VAL A C 1
ATOM 1314 O O . VAL A 1 166 ? 18.862 -0.792 -44.967 1.00 70.25 166 VAL A O 1
ATOM 1317 N N . PRO A 1 167 ? 19.907 -2.182 -46.401 1.00 67.38 167 PRO A N 1
ATOM 1318 C CA . PRO A 1 167 ? 20.109 -3.229 -45.412 1.00 67.38 167 PRO A CA 1
ATOM 1319 C C . PRO A 1 167 ? 21.217 -2.810 -44.446 1.00 67.38 167 PRO A C 1
ATOM 1321 O O . PRO A 1 167 ? 22.404 -2.878 -44.767 1.00 67.38 167 PRO A O 1
ATOM 1324 N N . LEU A 1 168 ? 20.823 -2.373 -43.255 1.00 73.88 168 LEU A N 1
ATOM 1325 C CA . LEU A 1 168 ? 21.735 -2.164 -42.142 1.00 73.88 168 LEU A CA 1
ATOM 1326 C C . LEU A 1 168 ? 21.805 -3.467 -41.329 1.00 73.88 168 LEU A C 1
ATOM 1328 O O . LEU A 1 168 ? 20.800 -4.074 -40.955 1.00 73.88 168 LEU A O 1
ATOM 1332 N N . THR A 1 169 ? 23.018 -3.962 -41.110 1.00 78.50 169 THR A N 1
ATOM 1333 C CA . THR A 1 169 ? 23.265 -5.210 -40.375 1.00 78.50 169 THR A CA 1
ATOM 1334 C C . THR A 1 169 ? 23.601 -4.935 -38.914 1.00 78.50 169 THR A C 1
ATOM 1336 O O . THR A 1 169 ? 23.232 -5.702 -38.019 1.00 78.50 169 THR A O 1
ATOM 1339 N N . ALA A 1 170 ? 24.287 -3.823 -38.632 1.00 82.19 170 ALA A N 1
ATOM 1340 C CA . ALA A 1 170 ? 24.714 -3.489 -37.281 1.00 82.19 170 ALA A CA 1
ATOM 1341 C C . ALA A 1 170 ? 23.567 -2.958 -36.410 1.00 82.19 170 ALA A C 1
ATOM 1343 O O . ALA A 1 170 ? 23.639 -3.060 -35.179 1.00 82.19 170 ALA A O 1
ATOM 1344 N N . ASP A 1 171 ? 22.525 -2.374 -37.006 1.00 80.38 171 ASP A N 1
ATOM 1345 C CA . ASP A 1 171 ? 21.347 -1.904 -36.273 1.00 80.38 171 ASP A CA 1
ATOM 1346 C C . ASP A 1 171 ? 20.449 -3.085 -35.887 1.00 80.38 171 ASP A C 1
ATOM 1348 O O . ASP A 1 171 ? 20.023 -3.173 -34.736 1.00 80.38 171 ASP A O 1
ATOM 1352 N N . SER A 1 172 ? 20.299 -4.065 -36.778 1.00 82.44 172 SER A N 1
ATOM 1353 C CA . SER A 1 172 ? 19.668 -5.354 -36.515 1.00 82.44 172 SER A CA 1
ATOM 1354 C C . SER A 1 172 ? 20.314 -6.038 -35.306 1.00 82.44 172 SER A C 1
ATOM 1356 O O . SER A 1 172 ? 19.615 -6.450 -34.381 1.00 82.44 172 SER A O 1
ATOM 1358 N N . GLU A 1 173 ? 21.649 -6.068 -35.217 1.00 85.06 173 GLU A N 1
ATOM 1359 C CA . GLU A 1 173 ? 22.352 -6.598 -34.038 1.00 85.06 173 GLU A CA 1
ATOM 1360 C C . GLU A 1 173 ? 22.071 -5.792 -32.756 1.00 85.06 173 GLU A C 1
ATOM 1362 O O . GLU A 1 173 ? 21.890 -6.375 -31.677 1.00 85.06 173 GLU A O 1
ATOM 1367 N N . PHE A 1 174 ? 22.038 -4.455 -32.850 1.00 87.62 174 PHE A N 1
ATOM 1368 C CA . PHE A 1 174 ? 21.715 -3.580 -31.720 1.00 87.62 174 PHE A CA 1
ATOM 1369 C C . PHE A 1 174 ? 20.316 -3.884 -31.179 1.00 87.62 174 PHE A C 1
ATOM 1371 O O . PHE A 1 174 ? 20.164 -4.116 -29.977 1.00 87.62 174 PHE A O 1
ATOM 1378 N N . PHE A 1 175 ? 19.311 -3.923 -32.052 1.00 83.62 175 PHE A N 1
ATOM 1379 C CA . PHE A 1 175 ? 17.927 -4.102 -31.639 1.00 83.62 175 PHE A CA 1
ATOM 1380 C C . PHE A 1 175 ? 17.595 -5.533 -31.230 1.00 83.62 175 PHE A C 1
ATOM 1382 O O . PHE A 1 175 ? 16.885 -5.717 -30.246 1.00 83.62 175 PHE A O 1
ATOM 1389 N N . GLN A 1 176 ? 18.158 -6.552 -31.882 1.00 84.19 176 GLN A N 1
ATOM 1390 C CA . GLN A 1 176 ? 18.018 -7.936 -31.419 1.00 84.19 176 GLN A CA 1
ATOM 1391 C C . GLN A 1 176 ? 18.644 -8.128 -30.034 1.00 84.19 176 GLN A C 1
ATOM 1393 O O . GLN A 1 176 ? 18.080 -8.815 -29.180 1.00 84.19 176 GLN A O 1
ATOM 1398 N N . THR A 1 177 ? 19.793 -7.489 -29.779 1.00 86.56 177 THR A N 1
ATOM 1399 C CA . THR A 1 177 ? 20.413 -7.487 -28.449 1.00 86.56 177 THR A CA 1
ATOM 1400 C C . THR A 1 177 ? 19.527 -6.783 -27.428 1.00 86.56 177 THR A C 1
ATOM 1402 O O . THR A 1 177 ? 19.309 -7.340 -26.355 1.00 86.56 177 THR A O 1
ATOM 1405 N N . LEU A 1 178 ? 18.987 -5.610 -27.769 1.00 85.56 178 LEU A N 1
ATOM 1406 C CA . LEU A 1 178 ? 18.094 -4.852 -26.898 1.00 85.56 178 LEU A CA 1
ATOM 1407 C C . LEU A 1 178 ? 16.804 -5.622 -26.585 1.00 85.56 178 LEU A C 1
ATOM 1409 O O . LEU A 1 178 ? 16.428 -5.708 -25.423 1.00 85.56 178 LEU A O 1
ATOM 1413 N N . ARG A 1 179 ? 16.163 -6.228 -27.591 1.00 81.94 179 ARG A N 1
ATOM 1414 C CA . ARG A 1 179 ? 14.948 -7.042 -27.433 1.00 81.94 179 ARG A CA 1
ATOM 1415 C C . ARG A 1 179 ? 15.183 -8.218 -26.491 1.00 81.94 179 ARG A C 1
ATOM 1417 O O . ARG A 1 179 ? 14.392 -8.426 -25.583 1.00 81.94 179 ARG A O 1
ATOM 1424 N N . ARG A 1 180 ? 16.288 -8.951 -26.668 1.00 84.44 180 ARG A N 1
ATOM 1425 C CA . ARG A 1 180 ? 16.652 -10.059 -25.772 1.00 84.44 180 ARG A CA 1
ATOM 1426 C C . ARG A 1 180 ? 16.870 -9.576 -24.337 1.00 84.44 180 ARG A C 1
ATOM 1428 O O . ARG A 1 180 ? 16.378 -10.207 -23.416 1.00 84.44 180 ARG A O 1
ATOM 1435 N N . GLU A 1 181 ? 17.595 -8.473 -24.145 1.00 86.94 181 GLU A N 1
ATOM 1436 C CA . GLU A 1 181 ? 17.832 -7.909 -22.806 1.00 86.94 181 GLU A CA 1
ATOM 1437 C C . GLU A 1 181 ? 16.530 -7.431 -22.144 1.00 86.94 181 GLU A C 1
ATOM 1439 O O . GLU A 1 181 ? 16.351 -7.627 -20.948 1.00 86.94 181 GLU A O 1
ATOM 1444 N N . LEU A 1 182 ? 15.600 -6.854 -22.910 1.00 85.00 182 LEU A N 1
ATOM 1445 C CA . LEU A 1 182 ? 14.289 -6.449 -22.401 1.00 85.00 182 LEU A CA 1
ATOM 1446 C C . LEU A 1 182 ? 13.386 -7.642 -22.073 1.00 85.00 182 LEU A C 1
ATOM 1448 O O . LEU A 1 182 ? 12.734 -7.603 -21.038 1.00 85.00 182 LEU A O 1
ATOM 1452 N N . ALA A 1 183 ? 13.397 -8.701 -22.886 1.00 83.25 183 ALA A N 1
ATOM 1453 C CA . ALA A 1 183 ? 12.675 -9.938 -22.585 1.00 83.25 183 ALA A CA 1
ATOM 1454 C C . ALA A 1 183 ? 13.188 -10.581 -21.285 1.00 83.25 183 ALA A C 1
ATOM 1456 O O . ALA A 1 183 ? 12.401 -10.869 -20.394 1.00 83.25 183 ALA A O 1
ATOM 1457 N N . CYS A 1 184 ? 14.513 -10.686 -21.110 1.00 86.25 184 CYS A N 1
ATOM 1458 C CA . CYS A 1 184 ? 15.089 -11.185 -19.857 1.00 86.25 184 CYS A CA 1
ATOM 1459 C C . CYS A 1 184 ? 14.714 -10.318 -18.641 1.00 86.25 184 CYS A C 1
ATOM 1461 O O . CYS A 1 184 ? 14.545 -10.840 -17.541 1.00 86.25 184 CYS A O 1
ATOM 1463 N N . LEU A 1 185 ? 14.600 -8.995 -18.813 1.00 86.19 185 LEU A N 1
ATOM 1464 C CA . LEU A 1 185 ? 14.135 -8.100 -17.751 1.00 86.19 185 LEU A CA 1
ATOM 1465 C C . LEU A 1 185 ? 12.655 -8.299 -17.419 1.00 86.19 185 LEU A C 1
ATOM 1467 O O . LEU A 1 185 ? 12.301 -8.171 -16.249 1.00 86.19 185 LEU A O 1
ATOM 1471 N N . ASP A 1 186 ? 11.818 -8.574 -18.416 1.00 83.56 186 ASP A N 1
ATOM 1472 C CA . ASP A 1 186 ? 10.388 -8.841 -18.237 1.00 83.56 186 ASP A CA 1
ATOM 1473 C C . ASP A 1 186 ? 10.180 -10.173 -17.500 1.00 83.56 186 ASP A C 1
ATOM 1475 O O . ASP A 1 186 ? 9.522 -10.198 -16.459 1.00 83.56 186 ASP A O 1
ATOM 1479 N N . ASP A 1 187 ? 10.873 -11.234 -17.932 1.00 85.75 187 ASP A N 1
ATOM 1480 C CA . ASP A 1 187 ? 10.877 -12.546 -17.269 1.00 85.75 187 ASP A CA 1
ATOM 1481 C C . ASP A 1 187 ? 11.300 -12.430 -15.795 1.00 85.75 187 ASP A C 1
ATOM 1483 O O . ASP A 1 187 ? 10.656 -12.981 -14.896 1.00 85.75 187 ASP A O 1
ATOM 1487 N N . LEU A 1 188 ? 12.371 -11.670 -15.523 1.00 88.00 188 LEU A N 1
ATOM 1488 C CA . LEU A 1 188 ? 12.845 -11.419 -14.162 1.00 88.00 188 LEU A CA 1
ATOM 1489 C C . LEU A 1 188 ? 11.789 -10.679 -13.330 1.00 88.00 188 LEU A C 1
ATOM 1491 O O . LEU A 1 188 ? 11.531 -11.050 -12.186 1.00 88.00 188 LEU A O 1
ATOM 1495 N N . GLN A 1 189 ? 11.172 -9.633 -13.883 1.00 85.56 189 GLN A N 1
ATOM 1496 C CA . GLN A 1 189 ? 10.150 -8.857 -13.177 1.00 85.56 189 GLN A CA 1
ATOM 1497 C C . GLN A 1 189 ? 8.914 -9.696 -12.868 1.00 85.56 189 GLN A C 1
ATOM 1499 O O . GLN A 1 189 ? 8.391 -9.619 -11.755 1.00 85.56 189 GLN A O 1
ATOM 1504 N N . GLN A 1 190 ? 8.477 -10.528 -13.813 1.00 85.69 190 GLN A N 1
ATOM 1505 C CA . GLN A 1 190 ? 7.353 -11.432 -13.621 1.00 85.69 190 GLN A CA 1
ATOM 1506 C C . GLN A 1 190 ? 7.654 -12.474 -12.535 1.00 85.69 190 GLN A C 1
ATOM 1508 O O . GLN A 1 190 ? 6.816 -12.707 -11.658 1.00 85.69 190 GLN A O 1
ATOM 1513 N N . ALA A 1 191 ? 8.856 -13.058 -12.545 1.00 89.25 191 ALA A N 1
ATOM 1514 C CA . ALA A 1 191 ? 9.291 -14.011 -11.528 1.00 89.25 191 ALA A CA 1
ATOM 1515 C C . ALA A 1 191 ? 9.348 -13.377 -10.126 1.00 89.25 191 ALA A C 1
ATOM 1517 O O . ALA A 1 191 ? 8.832 -13.945 -9.160 1.00 89.25 191 ALA A O 1
ATOM 1518 N N . GLU A 1 192 ? 9.915 -12.174 -10.005 1.00 88.50 192 GLU A N 1
ATOM 1519 C CA . GLU A 1 192 ? 10.005 -11.464 -8.724 1.00 88.50 192 GLU A CA 1
ATOM 1520 C C . GLU A 1 192 ? 8.636 -10.987 -8.224 1.00 88.50 192 GLU A C 1
ATOM 1522 O O . GLU A 1 192 ? 8.350 -11.077 -7.028 1.00 88.50 192 GLU A O 1
ATOM 1527 N N . TYR A 1 193 ? 7.742 -10.552 -9.118 1.00 86.81 193 TYR A N 1
ATOM 1528 C CA . TYR A 1 193 ? 6.363 -10.235 -8.750 1.00 86.81 193 TYR A CA 1
ATOM 1529 C C . TYR A 1 193 ? 5.614 -11.467 -8.235 1.00 86.81 193 TYR A C 1
ATOM 1531 O O . TYR A 1 193 ? 4.955 -11.400 -7.195 1.00 86.81 193 TYR A O 1
ATOM 1539 N N . ALA A 1 194 ? 5.745 -12.609 -8.916 1.00 90.44 194 ALA A N 1
ATOM 1540 C CA . ALA A 1 194 ? 5.139 -13.862 -8.478 1.00 90.44 194 ALA A CA 1
ATOM 1541 C C . ALA A 1 194 ? 5.645 -14.271 -7.086 1.00 90.44 194 ALA A C 1
ATOM 1543 O O . ALA A 1 194 ? 4.851 -14.636 -6.216 1.00 90.44 194 ALA A O 1
ATOM 1544 N N . ARG A 1 195 ? 6.951 -14.118 -6.838 1.00 92.56 195 ARG A N 1
ATOM 1545 C CA . ARG A 1 195 ? 7.566 -14.362 -5.529 1.00 92.56 195 ARG A CA 1
ATOM 1546 C C . ARG A 1 195 ? 7.036 -13.415 -4.449 1.00 92.56 195 ARG A C 1
ATOM 1548 O O . ARG A 1 195 ? 6.713 -13.866 -3.351 1.00 92.56 195 ARG A O 1
ATOM 1555 N N . LEU A 1 196 ? 6.916 -12.117 -4.740 1.00 92.56 196 LEU A N 1
ATOM 1556 C CA . LEU A 1 196 ? 6.320 -11.142 -3.819 1.00 92.56 196 LEU A CA 1
ATOM 1557 C C . LEU A 1 196 ? 4.867 -11.498 -3.495 1.00 92.56 196 LEU A C 1
ATOM 1559 O O . LEU A 1 196 ? 4.481 -11.487 -2.327 1.00 92.56 196 LEU A O 1
ATOM 1563 N N . LYS A 1 197 ? 4.077 -11.865 -4.507 1.00 93.25 197 LYS A N 1
ATOM 1564 C CA . LYS A 1 197 ? 2.685 -12.291 -4.339 1.00 93.25 197 LYS A CA 1
ATOM 1565 C C . LYS A 1 197 ? 2.573 -13.519 -3.435 1.00 93.25 197 LYS A C 1
ATOM 1567 O O . LYS A 1 197 ? 1.716 -13.551 -2.553 1.00 93.25 197 LYS A O 1
ATOM 1572 N N . GLU A 1 198 ? 3.456 -14.501 -3.600 1.00 95.38 198 GLU A N 1
ATOM 1573 C CA . GLU A 1 198 ? 3.504 -15.674 -2.725 1.00 95.38 198 GLU A CA 1
ATOM 1574 C C . GLU A 1 198 ? 3.844 -15.292 -1.274 1.00 95.38 198 GLU A C 1
ATOM 1576 O O . GLU A 1 198 ? 3.190 -15.748 -0.334 1.00 95.38 198 GLU A O 1
ATOM 1581 N N . GLU A 1 199 ? 4.828 -14.416 -1.072 1.00 96.31 199 GLU A N 1
ATOM 1582 C CA . GLU A 1 199 ? 5.206 -13.929 0.257 1.00 96.31 199 GLU A CA 1
ATOM 1583 C C . GLU A 1 199 ? 4.069 -13.154 0.946 1.00 96.31 199 GLU A C 1
ATOM 1585 O O . GLU A 1 199 ? 3.826 -13.351 2.143 1.00 96.31 199 GLU A O 1
ATOM 1590 N N . ILE A 1 200 ? 3.319 -12.344 0.193 1.00 95.94 200 ILE A N 1
ATOM 1591 C CA . ILE A 1 200 ? 2.117 -11.646 0.670 1.00 95.94 200 ILE A CA 1
ATOM 1592 C C . ILE A 1 200 ? 1.030 -12.653 1.075 1.00 95.94 200 ILE A C 1
ATOM 1594 O O . ILE A 1 200 ? 0.470 -12.543 2.167 1.00 95.94 200 ILE A O 1
ATOM 1598 N N . ALA A 1 201 ? 0.773 -13.682 0.263 1.00 95.88 201 ALA A N 1
ATOM 1599 C CA . ALA A 1 201 ? -0.212 -14.719 0.580 1.00 95.88 201 ALA A CA 1
ATOM 1600 C C . ALA A 1 201 ? 0.169 -15.527 1.839 1.00 95.88 201 ALA A C 1
ATOM 1602 O O . ALA A 1 201 ? -0.680 -15.843 2.687 1.00 95.88 201 ALA A O 1
ATOM 1603 N N . ARG A 1 202 ? 1.464 -15.826 2.009 1.00 96.12 202 ARG A N 1
ATOM 1604 C CA . ARG A 1 202 ? 2.003 -16.471 3.218 1.00 96.12 202 ARG A CA 1
ATOM 1605 C C . ARG A 1 202 ? 1.804 -15.588 4.449 1.00 96.12 202 ARG A C 1
ATOM 1607 O O . ARG A 1 202 ? 1.315 -16.082 5.466 1.00 96.12 202 ARG A O 1
ATOM 1614 N N . LEU A 1 203 ? 2.114 -14.292 4.355 1.00 97.31 203 LEU A N 1
ATOM 1615 C CA . LEU A 1 203 ? 1.845 -13.327 5.426 1.00 97.31 203 LEU A CA 1
ATOM 1616 C C . LEU A 1 203 ? 0.351 -13.283 5.774 1.00 97.31 203 LEU A C 1
ATOM 1618 O O . LEU A 1 203 ? -0.011 -13.373 6.948 1.00 97.31 203 LEU A O 1
ATOM 1622 N N . GLY A 1 204 ? -0.520 -13.217 4.766 1.00 96.25 204 GLY A N 1
ATOM 1623 C CA . GLY A 1 204 ? -1.965 -13.231 4.967 1.00 96.25 204 GLY A CA 1
ATOM 1624 C C . GLY A 1 204 ? -2.429 -14.475 5.731 1.00 96.25 204 GLY A C 1
ATOM 1625 O O . GLY A 1 204 ? -3.197 -14.389 6.689 1.00 96.25 204 GLY A O 1
ATOM 1626 N N . THR A 1 205 ? -1.884 -15.647 5.405 1.00 95.50 205 THR A N 1
ATOM 1627 C CA . THR A 1 205 ? -2.182 -16.896 6.126 1.00 95.50 205 THR A CA 1
ATOM 1628 C C . THR A 1 205 ? -1.758 -16.833 7.600 1.00 95.50 205 THR A C 1
ATOM 1630 O O . THR A 1 205 ? -2.541 -17.208 8.478 1.00 95.50 205 THR A O 1
ATOM 1633 N N . GLN A 1 206 ? -0.569 -16.294 7.895 1.00 95.06 206 GLN A N 1
ATOM 1634 C CA . GLN A 1 206 ? -0.088 -16.107 9.272 1.00 95.06 206 GLN A CA 1
ATOM 1635 C C . GLN A 1 206 ? -1.007 -15.173 10.077 1.00 95.06 206 GLN A C 1
ATOM 1637 O O . GLN A 1 206 ? -1.359 -15.467 11.222 1.00 95.06 206 GLN A O 1
ATOM 1642 N N . LEU A 1 207 ? -1.457 -14.073 9.471 1.00 95.50 207 LEU A N 1
ATOM 1643 C CA . LEU A 1 207 ? -2.339 -13.106 10.127 1.00 95.50 207 LEU A CA 1
ATOM 1644 C C . LEU A 1 207 ? -3.762 -13.641 10.326 1.00 95.50 207 LEU A C 1
ATOM 1646 O O . LEU A 1 207 ? -4.369 -13.389 11.369 1.00 95.50 207 LEU A O 1
ATOM 1650 N N . ARG A 1 208 ? -4.293 -14.427 9.378 1.00 95.00 208 ARG A N 1
ATOM 1651 C CA . ARG A 1 208 ? -5.585 -15.119 9.542 1.00 95.00 208 ARG A CA 1
ATOM 1652 C C . ARG A 1 208 ? -5.534 -16.101 10.711 1.00 95.00 208 ARG A C 1
ATOM 1654 O O . ARG A 1 208 ? -6.450 -16.100 11.534 1.00 95.00 208 ARG A O 1
ATOM 1661 N N . ALA A 1 209 ? -4.457 -16.880 10.830 1.00 93.69 209 ALA A N 1
ATOM 1662 C CA . ALA A 1 209 ? -4.251 -17.789 11.958 1.00 93.69 209 ALA A CA 1
ATOM 1663 C C . ALA A 1 209 ? -4.176 -17.029 13.296 1.00 93.69 209 ALA A C 1
ATOM 1665 O O . ALA A 1 209 ? -4.859 -17.393 14.260 1.00 93.69 209 ALA A O 1
ATOM 1666 N N . LEU A 1 210 ? -3.432 -15.916 13.335 1.00 93.19 210 LEU A N 1
ATOM 1667 C CA . LEU A 1 210 ? -3.348 -15.046 14.510 1.00 93.19 210 LEU A CA 1
ATOM 1668 C C . LEU A 1 210 ? -4.727 -14.505 14.919 1.00 93.19 210 LEU A C 1
ATOM 1670 O O . LEU A 1 210 ? -5.091 -14.562 16.096 1.00 93.19 210 LEU A O 1
ATOM 1674 N N . ARG A 1 211 ? -5.517 -14.022 13.952 1.00 91.50 211 ARG A N 1
ATOM 1675 C CA . ARG A 1 211 ? -6.870 -13.497 14.184 1.00 91.50 211 ARG A CA 1
ATOM 1676 C C . ARG A 1 211 ? -7.852 -14.579 14.642 1.00 91.50 211 ARG A C 1
ATOM 1678 O O . ARG A 1 211 ? -8.706 -14.303 15.483 1.00 91.50 211 ARG A O 1
ATOM 1685 N N . ALA A 1 212 ? -7.740 -15.797 14.113 1.00 91.81 212 ALA A N 1
ATOM 1686 C CA . ALA A 1 212 ? -8.592 -16.924 14.490 1.00 91.81 212 ALA A CA 1
ATOM 1687 C C . ALA A 1 212 ? -8.326 -17.415 15.926 1.00 91.81 212 ALA A C 1
ATOM 1689 O O . ALA A 1 212 ? -9.222 -17.956 16.584 1.00 91.81 212 ALA A O 1
ATOM 1690 N N . SER A 1 213 ? -7.112 -17.203 16.445 1.00 91.25 213 SER A N 1
ATOM 1691 C CA . SER A 1 213 ? -6.745 -17.597 17.803 1.00 91.25 213 SER A CA 1
ATOM 1692 C C . SER A 1 213 ? -7.557 -16.845 18.864 1.00 91.25 213 SER A C 1
ATOM 1694 O O . SER A 1 213 ? -7.558 -15.615 18.951 1.00 91.25 213 SER A O 1
ATOM 1696 N N . LYS A 1 214 ? -8.207 -17.597 19.760 1.00 86.75 214 LYS A N 1
ATOM 1697 C CA . LYS A 1 214 ? -9.064 -17.044 20.827 1.00 86.75 214 LYS A CA 1
ATOM 1698 C C . LYS A 1 214 ? -8.295 -16.569 22.066 1.00 86.75 214 LYS A C 1
ATOM 1700 O O . LYS A 1 214 ? -8.920 -16.009 22.981 1.00 86.75 214 LYS A O 1
ATOM 1705 N N . SER A 1 215 ? -6.976 -16.772 22.104 1.00 91.38 215 SER A N 1
ATOM 1706 C CA . SER A 1 215 ? -6.136 -16.473 23.266 1.00 91.38 215 SER A CA 1
ATOM 1707 C C . SER A 1 215 ? -6.159 -14.981 23.641 1.00 91.38 215 SER A C 1
ATOM 1709 O O . SER A 1 215 ? -6.428 -14.096 22.826 1.00 91.38 215 SER A O 1
ATOM 1711 N N . ARG A 1 216 ? -5.882 -14.663 24.911 1.00 88.12 216 ARG A N 1
ATOM 1712 C CA . ARG A 1 216 ? -5.780 -13.260 25.353 1.00 88.12 216 ARG A CA 1
ATOM 1713 C C . ARG A 1 216 ? -4.570 -12.555 24.728 1.00 88.12 216 ARG A C 1
ATOM 1715 O O . ARG A 1 216 ? -4.633 -11.350 24.506 1.00 88.12 216 ARG A O 1
ATOM 1722 N N . ARG A 1 217 ? -3.492 -13.299 24.461 1.00 89.56 217 ARG A N 1
ATOM 1723 C CA . ARG A 1 217 ? -2.265 -12.790 23.839 1.00 89.56 217 ARG A CA 1
ATOM 1724 C C . ARG A 1 217 ? -2.501 -12.422 22.376 1.00 89.56 217 ARG A C 1
ATOM 1726 O O . ARG A 1 217 ? -2.271 -11.271 22.028 1.00 89.56 217 ARG A O 1
ATOM 1733 N N . SER A 1 218 ? -3.065 -13.336 21.585 1.00 90.00 218 SER A N 1
ATOM 1734 C CA . SER A 1 218 ? -3.369 -13.101 20.166 1.00 90.00 218 SER A CA 1
ATOM 1735 C C . SER A 1 218 ? -4.261 -11.879 19.964 1.00 90.00 218 SER A C 1
ATOM 1737 O O . SER A 1 218 ? -3.992 -11.068 19.094 1.00 90.00 218 SER A O 1
ATOM 1739 N N . LYS A 1 219 ? -5.261 -11.654 20.827 1.00 88.94 219 LYS A N 1
ATOM 1740 C CA . LYS A 1 219 ? -6.088 -10.431 20.783 1.00 88.94 219 LYS A CA 1
ATOM 1741 C C . LYS A 1 219 ? -5.279 -9.142 20.955 1.00 88.94 219 LYS A C 1
ATOM 1743 O O . LYS A 1 219 ? -5.567 -8.161 20.282 1.00 88.94 219 LYS A O 1
ATOM 1748 N N . LYS A 1 220 ? -4.285 -9.134 21.851 1.00 89.88 220 LYS A N 1
ATOM 1749 C CA . LYS A 1 220 ? -3.386 -7.981 22.021 1.00 89.88 220 LYS A CA 1
ATOM 1750 C C . LYS A 1 220 ? -2.431 -7.829 20.836 1.00 89.88 220 LYS A C 1
ATOM 1752 O O . LYS A 1 220 ? -2.104 -6.712 20.467 1.00 89.88 220 LYS A O 1
ATOM 1757 N N . GLU A 1 221 ? -1.988 -8.935 20.248 1.00 92.06 221 GLU A N 1
ATOM 1758 C CA . GLU A 1 221 ? -1.130 -8.922 19.060 1.00 92.06 221 GLU A CA 1
ATOM 1759 C C . GLU A 1 221 ? -1.894 -8.441 17.819 1.00 92.06 221 GLU A C 1
ATOM 1761 O O . GLU A 1 221 ? -1.340 -7.672 17.047 1.00 92.06 221 GLU A O 1
ATOM 1766 N N . VAL A 1 222 ? -3.174 -8.796 17.662 1.00 92.12 222 VAL A N 1
ATOM 1767 C CA . VAL A 1 222 ? -4.056 -8.239 16.618 1.00 92.12 222 VAL A CA 1
ATOM 1768 C C . VAL A 1 222 ? -4.200 -6.723 16.773 1.00 92.12 222 VAL A C 1
ATOM 1770 O O . VAL A 1 222 ? -4.147 -6.013 15.777 1.00 92.12 222 VAL A O 1
ATOM 1773 N N . GLU A 1 223 ? -4.325 -6.215 18.004 1.00 89.56 223 GLU A N 1
ATOM 1774 C CA . GLU A 1 223 ? -4.336 -4.767 18.262 1.00 89.56 223 GLU A CA 1
ATOM 1775 C C . GLU A 1 223 ? -3.008 -4.106 17.869 1.00 89.56 223 GLU A C 1
ATOM 1777 O O . GLU A 1 223 ? -2.990 -3.068 17.213 1.00 89.56 223 GLU A O 1
ATOM 1782 N N . ALA A 1 224 ? -1.883 -4.739 18.214 1.00 91.75 224 ALA A N 1
ATOM 1783 C CA . ALA A 1 224 ? -0.568 -4.254 17.811 1.00 91.75 224 ALA A CA 1
ATOM 1784 C C . ALA A 1 224 ? -0.430 -4.212 16.280 1.00 91.75 224 ALA A C 1
ATOM 1786 O O . ALA A 1 224 ? 0.043 -3.218 15.738 1.00 91.75 224 ALA A O 1
ATOM 1787 N N . TRP A 1 225 ? -0.894 -5.249 15.580 1.00 93.69 225 TRP A N 1
ATOM 1788 C CA . TRP A 1 225 ? -0.910 -5.292 14.119 1.00 93.69 225 TRP A CA 1
ATOM 1789 C C . TRP A 1 225 ? -1.832 -4.258 13.488 1.00 93.69 225 TRP A C 1
ATOM 1791 O O . TRP A 1 225 ? -1.458 -3.668 12.478 1.00 93.69 225 TRP A O 1
ATOM 1801 N N . ARG A 1 226 ? -2.995 -3.984 14.091 1.00 92.62 226 ARG A N 1
ATOM 1802 C CA . ARG A 1 226 ? -3.859 -2.891 13.640 1.00 92.62 226 ARG A CA 1
ATOM 1803 C C . ARG A 1 226 ? -3.087 -1.578 13.634 1.00 92.62 226 ARG A C 1
ATOM 1805 O O . ARG A 1 226 ? -3.072 -0.897 12.618 1.00 92.62 226 ARG A O 1
ATOM 1812 N N . ARG A 1 227 ? -2.356 -1.286 14.715 1.00 91.44 227 ARG A N 1
ATOM 1813 C CA . ARG A 1 227 ? -1.545 -0.069 14.782 1.00 91.44 227 ARG A CA 1
ATOM 1814 C C . ARG A 1 227 ? -0.383 -0.060 13.786 1.00 91.44 227 ARG A C 1
ATOM 1816 O O . ARG A 1 227 ? -0.052 0.995 13.260 1.00 91.44 227 ARG A O 1
ATOM 1823 N N . ILE A 1 228 ? 0.233 -1.211 13.510 1.00 93.88 228 ILE A N 1
ATOM 1824 C CA . ILE A 1 228 ? 1.273 -1.331 12.471 1.00 93.88 228 ILE A CA 1
ATOM 1825 C C . ILE A 1 228 ? 0.697 -0.986 11.093 1.00 93.88 228 ILE A C 1
ATOM 1827 O O . ILE A 1 228 ? 1.322 -0.239 10.348 1.00 93.88 228 ILE A O 1
ATOM 1831 N N . PHE A 1 22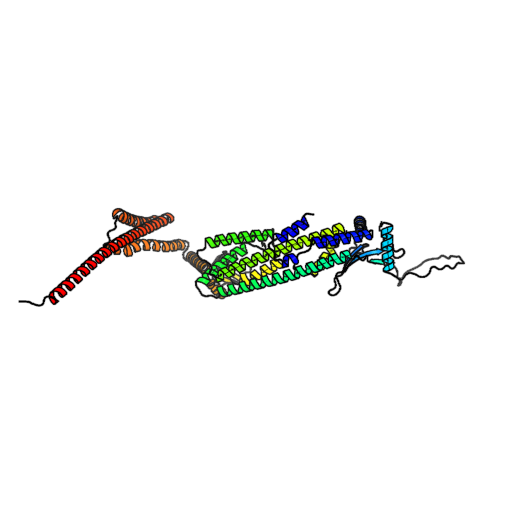9 ? -0.488 -1.501 10.763 1.00 94.38 229 PHE A N 1
ATOM 1832 C CA . PHE A 1 229 ? -1.156 -1.225 9.491 1.00 94.38 229 PHE A CA 1
ATOM 1833 C C . PHE A 1 229 ? -1.631 0.215 9.360 1.00 94.38 229 PHE A C 1
ATOM 1835 O O . PHE A 1 229 ? -1.509 0.780 8.279 1.00 94.38 229 PHE A O 1
ATOM 1842 N N . GLU A 1 230 ? -2.097 0.823 10.446 1.00 92.06 230 GLU A N 1
ATOM 1843 C CA . GLU A 1 230 ? -2.417 2.249 10.481 1.00 92.06 230 GLU A CA 1
ATOM 1844 C C . GLU A 1 230 ? -1.170 3.089 10.168 1.00 92.06 230 GLU A C 1
ATOM 1846 O O . GLU A 1 230 ? -1.164 3.829 9.193 1.00 92.06 230 GLU A O 1
ATOM 1851 N N . LEU A 1 231 ? -0.061 2.863 10.888 1.00 93.88 231 LEU A N 1
ATOM 1852 C CA . LEU A 1 231 ? 1.213 3.548 10.625 1.00 93.88 231 LEU A CA 1
ATOM 1853 C C . LEU A 1 231 ? 1.717 3.338 9.191 1.00 93.88 231 LEU A C 1
ATOM 1855 O O . LEU A 1 231 ? 2.325 4.235 8.616 1.00 93.88 231 LEU A O 1
ATOM 1859 N N . TYR A 1 232 ? 1.518 2.144 8.633 1.00 94.19 232 TYR A N 1
ATOM 1860 C CA . TYR A 1 232 ? 1.933 1.830 7.269 1.00 94.19 232 TYR A CA 1
ATOM 1861 C C . TYR A 1 232 ? 1.070 2.540 6.222 1.00 94.19 232 TYR A C 1
ATOM 1863 O O . TYR A 1 232 ? 1.602 3.054 5.241 1.00 94.19 232 TYR A O 1
ATOM 1871 N N . THR A 1 233 ? -0.246 2.579 6.440 1.00 91.69 233 THR A N 1
ATOM 1872 C CA . THR A 1 233 ? -1.195 3.250 5.544 1.00 91.69 233 THR A CA 1
ATOM 1873 C C . THR A 1 233 ? -0.956 4.758 5.563 1.00 91.69 233 THR A C 1
ATOM 1875 O O . THR A 1 233 ? -0.817 5.349 4.500 1.00 91.69 233 THR A O 1
ATOM 1878 N N . ASP A 1 234 ? -0.779 5.346 6.750 1.00 91.75 234 ASP A N 1
ATOM 1879 C CA . ASP A 1 234 ? -0.477 6.774 6.927 1.00 91.75 234 ASP A CA 1
ATOM 1880 C C . ASP A 1 234 ? 0.865 7.181 6.299 1.00 91.75 234 ASP A C 1
ATOM 1882 O O . ASP A 1 234 ? 1.051 8.327 5.896 1.00 91.75 234 ASP A O 1
ATOM 1886 N N . ALA A 1 235 ? 1.830 6.259 6.235 1.00 93.31 235 ALA A N 1
ATOM 1887 C CA . ALA A 1 235 ? 3.137 6.539 5.654 1.00 93.31 235 ALA A CA 1
ATOM 1888 C C . ALA A 1 235 ? 3.120 6.607 4.120 1.00 93.31 235 ALA A C 1
ATOM 1890 O O . ALA A 1 235 ? 4.064 7.155 3.549 1.00 93.31 235 ALA A O 1
ATOM 1891 N N . GLU A 1 236 ? 2.098 6.052 3.453 1.00 92.75 236 GLU A N 1
ATOM 1892 C CA . GLU A 1 236 ? 1.920 6.148 1.995 1.00 92.75 236 GLU A CA 1
ATOM 1893 C C . GLU A 1 236 ? 3.203 5.825 1.201 1.00 92.75 236 GLU A C 1
ATOM 1895 O O . GLU A 1 236 ? 3.652 6.571 0.326 1.00 92.75 236 GLU A O 1
ATOM 1900 N N . VAL A 1 237 ? 3.842 4.702 1.561 1.00 92.81 237 VAL A N 1
ATOM 1901 C CA . VAL A 1 237 ? 5.230 4.396 1.174 1.00 92.81 237 VAL A CA 1
ATOM 1902 C C . VAL A 1 237 ? 5.433 4.355 -0.341 1.00 92.81 237 VAL A C 1
ATOM 1904 O O . VAL A 1 237 ? 6.396 4.924 -0.841 1.00 92.81 237 VAL A O 1
ATOM 1907 N N . PHE A 1 238 ? 4.548 3.692 -1.083 1.00 91.81 238 PHE A N 1
ATOM 1908 C CA . PHE A 1 238 ? 4.720 3.479 -2.528 1.00 91.81 238 PHE A CA 1
ATOM 1909 C C . PHE A 1 238 ? 3.716 4.246 -3.391 1.00 91.81 238 PHE A C 1
ATOM 1911 O O . PHE A 1 238 ? 3.946 4.413 -4.587 1.00 91.81 238 PHE A O 1
ATOM 1918 N N . LEU A 1 239 ? 2.609 4.702 -2.805 1.00 89.81 239 LEU A N 1
ATOM 1919 C CA . LEU A 1 239 ? 1.541 5.425 -3.489 1.00 89.81 239 LEU A CA 1
ATOM 1920 C C . LEU A 1 239 ? 1.144 6.624 -2.638 1.00 89.81 239 LEU A C 1
ATOM 1922 O O . LEU A 1 239 ? 0.820 6.431 -1.472 1.00 89.81 239 LEU A O 1
ATOM 1926 N N . SER A 1 240 ? 1.163 7.817 -3.228 1.00 90.00 240 SER A N 1
ATOM 1927 C CA . SER A 1 240 ? 0.655 9.038 -2.598 1.00 90.00 240 SER A CA 1
ATOM 1928 C C . SER A 1 240 ? -0.816 9.241 -2.939 1.00 90.00 240 SER A C 1
ATOM 1930 O O . SER A 1 240 ? -1.207 9.067 -4.102 1.00 90.00 240 SER A O 1
ATOM 1932 N N . SER A 1 241 ? -1.610 9.657 -1.953 1.00 87.81 241 SER A N 1
ATOM 1933 C CA . SER A 1 241 ? -2.978 10.146 -2.162 1.00 87.81 241 SER A CA 1
ATOM 1934 C C . SER A 1 241 ? -3.073 11.674 -2.242 1.00 87.81 241 SER A C 1
ATOM 1936 O O . SER A 1 241 ? -4.152 12.211 -2.499 1.00 87.81 241 SER A O 1
ATOM 1938 N N . HIS A 1 242 ? -1.967 12.397 -2.038 1.00 86.56 242 HIS A N 1
ATOM 1939 C CA . HIS A 1 242 ? -1.984 13.857 -2.041 1.00 86.56 242 HIS A CA 1
ATOM 1940 C C . HIS A 1 242 ? -2.129 14.425 -3.454 1.00 86.56 242 HIS A C 1
ATOM 1942 O O . HIS A 1 242 ? -1.488 13.966 -4.392 1.00 86.56 242 HIS A O 1
ATOM 1948 N N . GLU A 1 243 ? -2.915 15.493 -3.596 1.00 87.31 243 GLU A N 1
ATOM 1949 C CA . GLU A 1 243 ? -3.223 16.117 -4.891 1.00 87.31 243 GLU A CA 1
ATOM 1950 C C . GLU A 1 243 ? -1.972 16.524 -5.693 1.00 87.31 243 GLU A C 1
ATOM 1952 O O . GLU A 1 243 ? -1.949 16.401 -6.915 1.00 87.31 243 GLU A O 1
ATOM 1957 N N . ALA A 1 244 ? -0.912 16.968 -5.011 1.00 86.25 244 ALA A N 1
ATOM 1958 C CA . ALA A 1 244 ? 0.305 17.466 -5.651 1.00 86.25 244 ALA A CA 1
ATOM 1959 C C . ALA A 1 244 ? 1.206 16.367 -6.247 1.00 86.25 244 ALA A C 1
ATOM 1961 O O . ALA A 1 244 ? 1.942 16.640 -7.196 1.00 86.25 244 ALA A O 1
ATOM 1962 N N . ASP A 1 245 ? 1.189 15.154 -5.690 1.00 84.88 245 ASP A N 1
ATOM 1963 C CA . ASP A 1 245 ? 2.081 14.051 -6.080 1.00 84.88 245 ASP A CA 1
ATOM 1964 C C . ASP A 1 245 ? 1.352 12.701 -6.181 1.00 84.88 245 ASP A C 1
ATOM 1966 O O . ASP A 1 245 ? 1.963 11.647 -6.000 1.00 84.88 245 ASP A O 1
ATOM 1970 N N . ALA A 1 246 ? 0.050 12.737 -6.484 1.00 85.62 246 ALA A N 1
ATOM 1971 C CA . ALA A 1 246 ? -0.816 11.567 -6.542 1.00 85.62 246 ALA A CA 1
ATOM 1972 C C . ALA A 1 246 ? -0.269 10.485 -7.485 1.00 85.62 246 ALA A C 1
ATOM 1974 O O . ALA A 1 246 ? 0.083 10.747 -8.638 1.00 85.62 246 ALA A O 1
ATOM 1975 N N . GLY A 1 247 ? -0.272 9.240 -7.008 1.00 85.25 247 GLY A N 1
ATOM 1976 C CA . GLY A 1 247 ? 0.162 8.078 -7.781 1.00 85.25 247 GLY A CA 1
ATOM 1977 C C . GLY A 1 247 ? 1.435 7.424 -7.252 1.00 85.25 247 GLY A C 1
ATOM 1978 O O . GLY A 1 247 ? 1.756 7.507 -6.067 1.00 85.25 247 GLY A O 1
ATOM 1979 N N . ALA A 1 248 ? 2.114 6.676 -8.127 1.00 85.44 248 ALA A N 1
ATOM 1980 C CA . ALA A 1 248 ? 3.273 5.864 -7.759 1.00 85.44 248 ALA A CA 1
ATOM 1981 C C . ALA A 1 248 ? 4.487 6.739 -7.428 1.00 85.44 248 ALA A C 1
ATOM 1983 O O . ALA A 1 248 ? 4.897 7.578 -8.231 1.00 85.44 248 ALA A O 1
ATOM 1984 N N . ARG A 1 249 ? 5.080 6.507 -6.254 1.00 87.62 249 ARG A N 1
ATOM 1985 C CA . ARG A 1 249 ? 6.307 7.181 -5.821 1.00 87.62 249 ARG A CA 1
ATOM 1986 C C . ARG A 1 249 ? 7.526 6.568 -6.502 1.00 87.62 249 ARG A C 1
ATOM 1988 O O . ARG A 1 249 ? 7.589 5.357 -6.717 1.00 87.62 249 ARG A O 1
ATOM 1995 N N . ASP A 1 250 ? 8.515 7.409 -6.792 1.00 88.69 250 ASP A N 1
ATOM 1996 C CA . ASP A 1 250 ? 9.826 6.924 -7.221 1.00 88.69 250 ASP A CA 1
ATOM 1997 C C . ASP A 1 250 ? 10.580 6.238 -6.067 1.00 88.69 250 ASP A C 1
ATOM 1999 O O . ASP A 1 250 ? 10.229 6.372 -4.888 1.00 88.69 250 ASP A O 1
ATOM 2003 N N . ALA A 1 251 ? 11.650 5.514 -6.391 1.00 89.44 251 ALA A N 1
ATOM 2004 C CA . ALA A 1 251 ? 12.418 4.756 -5.408 1.00 89.44 251 ALA A CA 1
ATOM 2005 C C . ALA A 1 251 ? 13.012 5.626 -4.287 1.00 89.44 251 ALA A C 1
ATOM 20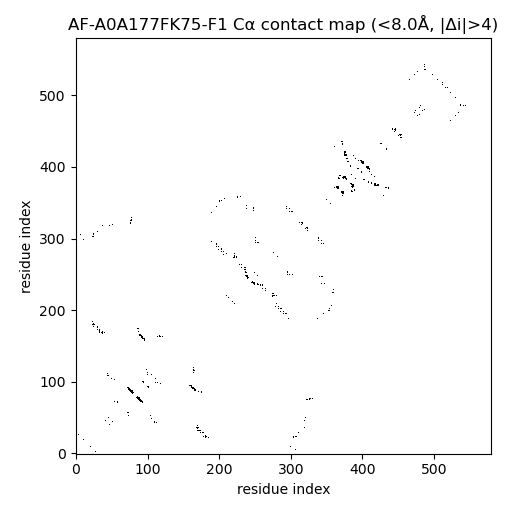07 O O . ALA A 1 251 ? 13.215 5.138 -3.177 1.00 89.44 251 ALA A O 1
ATOM 2008 N N . THR A 1 252 ? 13.319 6.899 -4.551 1.00 91.56 252 THR A N 1
ATOM 2009 C CA . THR A 1 252 ? 13.933 7.784 -3.549 1.00 91.56 252 THR A CA 1
ATOM 2010 C C . THR A 1 252 ? 12.890 8.250 -2.543 1.00 91.56 252 THR A C 1
ATOM 2012 O O . THR A 1 252 ? 13.107 8.150 -1.335 1.00 91.56 252 THR A O 1
ATOM 2015 N N . HIS A 1 253 ? 11.737 8.707 -3.028 1.00 91.81 253 HIS A N 1
ATOM 2016 C CA . HIS A 1 253 ? 10.621 9.107 -2.181 1.00 91.81 253 HIS A CA 1
ATOM 2017 C C . HIS A 1 253 ? 10.085 7.913 -1.387 1.00 91.81 253 HIS A C 1
ATOM 2019 O O . HIS A 1 253 ? 9.915 8.023 -0.173 1.00 91.81 253 HIS A O 1
ATOM 2025 N N . ALA A 1 254 ? 9.922 6.750 -2.027 1.00 92.81 254 ALA A N 1
ATOM 2026 C CA . ALA A 1 254 ? 9.475 5.540 -1.346 1.00 92.81 254 ALA A CA 1
ATOM 2027 C C . ALA A 1 254 ? 10.457 5.074 -0.258 1.00 92.81 254 ALA A C 1
ATOM 2029 O O . ALA A 1 254 ? 10.037 4.697 0.835 1.00 92.81 254 ALA A O 1
ATOM 2030 N N . GLN A 1 255 ? 11.770 5.165 -0.499 1.00 94.75 255 GLN A N 1
ATOM 2031 C CA . GLN A 1 255 ? 12.787 4.866 0.516 1.00 94.75 255 GLN A CA 1
ATOM 2032 C C . GLN A 1 255 ? 12.676 5.793 1.732 1.00 94.75 255 GLN A C 1
ATOM 2034 O O . GLN A 1 255 ? 12.791 5.324 2.867 1.00 94.75 255 GLN A O 1
ATOM 2039 N N . ASN A 1 256 ? 12.454 7.090 1.505 1.00 95.38 256 ASN A N 1
ATOM 2040 C CA . ASN A 1 256 ? 12.307 8.069 2.580 1.00 95.38 256 ASN A CA 1
ATOM 2041 C C . ASN A 1 256 ? 11.041 7.800 3.403 1.00 95.38 256 ASN A C 1
ATOM 2043 O O . ASN A 1 256 ? 11.117 7.718 4.628 1.00 95.38 256 ASN A O 1
ATOM 2047 N N . GLN A 1 257 ? 9.899 7.578 2.746 1.00 95.19 257 GLN A N 1
ATOM 2048 C CA . GLN A 1 257 ? 8.646 7.253 3.433 1.00 95.19 257 GLN A CA 1
ATOM 2049 C C . GLN A 1 257 ? 8.732 5.923 4.191 1.00 95.19 257 GLN A C 1
ATOM 2051 O O . GLN A 1 257 ? 8.255 5.819 5.321 1.00 95.19 257 GLN A O 1
ATOM 2056 N N . PHE A 1 258 ? 9.404 4.915 3.627 1.00 95.94 258 PHE A N 1
ATOM 2057 C CA . PHE A 1 258 ? 9.637 3.652 4.325 1.00 95.94 258 PHE A CA 1
ATOM 2058 C C . PHE A 1 258 ? 10.504 3.837 5.578 1.00 95.94 258 PHE A C 1
ATOM 2060 O O . PHE A 1 258 ? 10.271 3.187 6.597 1.00 95.94 258 PHE A O 1
ATOM 2067 N N . GLN A 1 259 ? 11.478 4.752 5.539 1.00 95.88 259 GLN A N 1
ATOM 2068 C CA . GLN A 1 259 ? 12.264 5.101 6.720 1.00 95.88 259 GLN A CA 1
ATOM 2069 C C . GLN A 1 259 ? 11.401 5.786 7.788 1.00 95.88 259 GLN A C 1
ATOM 2071 O O . GLN A 1 259 ? 11.446 5.377 8.945 1.00 95.88 259 GLN A O 1
ATOM 2076 N N . VAL A 1 260 ? 10.556 6.748 7.400 1.00 95.81 260 VAL A N 1
ATOM 2077 C CA . VAL A 1 260 ? 9.605 7.414 8.312 1.00 95.81 260 VAL A CA 1
ATOM 2078 C C . VAL A 1 260 ? 8.671 6.399 8.978 1.00 95.81 260 VAL A C 1
ATOM 2080 O O . VAL A 1 260 ? 8.439 6.461 10.191 1.00 95.81 260 VAL A O 1
ATOM 2083 N N . PHE A 1 261 ? 8.173 5.428 8.211 1.00 96.56 261 PHE A N 1
ATOM 2084 C CA . PHE A 1 261 ? 7.389 4.315 8.737 1.00 96.56 261 PHE A CA 1
ATOM 2085 C C . PHE A 1 261 ? 8.179 3.495 9.768 1.00 96.56 261 PHE A C 1
ATOM 2087 O O . PHE A 1 261 ? 7.688 3.267 10.876 1.00 96.56 261 PHE A O 1
ATOM 2094 N N . ASN A 1 262 ? 9.410 3.087 9.444 1.00 95.56 262 ASN A N 1
ATOM 2095 C CA . ASN A 1 262 ? 10.256 2.299 10.345 1.00 95.56 262 ASN A CA 1
ATOM 2096 C C . ASN A 1 262 ? 10.591 3.051 11.641 1.00 95.56 262 ASN A C 1
ATOM 2098 O O . ASN A 1 262 ? 10.541 2.462 12.724 1.00 95.56 262 ASN A O 1
ATOM 2102 N N . ASP A 1 263 ? 10.876 4.349 11.555 1.00 94.94 263 ASP A N 1
ATOM 2103 C CA . ASP A 1 263 ? 11.165 5.191 12.717 1.00 94.94 263 ASP A CA 1
ATOM 2104 C C . ASP A 1 263 ? 9.929 5.320 13.620 1.00 94.94 263 ASP A C 1
ATOM 2106 O O . ASP A 1 263 ? 10.012 5.157 14.845 1.00 94.94 263 ASP A O 1
ATOM 2110 N N . SER A 1 264 ? 8.756 5.521 13.013 1.00 94.56 264 SER A N 1
ATOM 2111 C CA . SER A 1 264 ? 7.465 5.571 13.710 1.00 94.56 264 SER A CA 1
ATOM 2112 C C . SER A 1 264 ? 7.130 4.237 14.382 1.00 94.56 264 SER A C 1
ATOM 2114 O O . SER A 1 264 ? 6.702 4.204 15.541 1.00 94.56 264 SER A O 1
ATOM 2116 N N . LEU A 1 265 ? 7.388 3.123 13.693 1.00 93.81 265 LEU A N 1
ATOM 2117 C CA . LEU A 1 265 ? 7.217 1.773 14.217 1.00 93.81 265 LEU A CA 1
ATOM 2118 C C . LEU A 1 265 ? 8.148 1.512 15.408 1.00 93.81 265 LEU A C 1
ATOM 2120 O O . LEU A 1 265 ? 7.695 1.027 16.447 1.00 93.81 265 LEU A O 1
ATOM 2124 N N . ALA A 1 266 ? 9.427 1.876 15.306 1.00 91.62 266 ALA A N 1
ATOM 2125 C CA . ALA A 1 266 ? 10.401 1.712 16.382 1.00 91.62 266 ALA A CA 1
ATOM 2126 C C . ALA A 1 266 ? 10.043 2.562 17.613 1.00 91.62 266 ALA A C 1
ATOM 2128 O O . ALA A 1 266 ? 10.120 2.089 18.752 1.00 91.62 266 ALA A O 1
ATOM 2129 N N . ALA A 1 267 ? 9.603 3.806 17.406 1.00 91.12 267 ALA A N 1
ATOM 2130 C CA . ALA A 1 267 ? 9.117 4.667 18.480 1.00 91.12 267 ALA A CA 1
ATOM 2131 C C . ALA A 1 267 ? 7.875 4.073 19.166 1.00 91.12 267 ALA A C 1
ATOM 2133 O O . ALA A 1 267 ? 7.778 4.084 20.397 1.00 91.12 267 ALA A O 1
ATOM 2134 N N . HIS A 1 268 ? 6.947 3.509 18.390 1.00 87.44 268 HIS A N 1
ATOM 2135 C CA . HIS A 1 268 ? 5.758 2.845 18.915 1.00 87.44 268 HIS A CA 1
ATOM 2136 C C . HIS A 1 268 ? 6.101 1.576 19.714 1.00 87.44 268 HIS A C 1
ATOM 2138 O O . HIS A 1 268 ? 5.577 1.370 20.813 1.00 87.44 268 HIS A O 1
ATOM 2144 N N . GLN A 1 269 ? 7.026 0.750 19.218 1.00 85.94 269 GLN A N 1
ATOM 2145 C CA . GLN A 1 269 ? 7.485 -0.460 19.909 1.00 85.94 269 GLN A CA 1
ATOM 2146 C C . GLN A 1 269 ? 8.152 -0.150 21.255 1.00 85.94 269 GLN A C 1
ATOM 2148 O O . GLN A 1 269 ? 7.961 -0.899 22.209 1.00 85.94 269 GLN A O 1
ATOM 2153 N N . LYS A 1 270 ? 8.874 0.973 21.373 1.00 84.69 270 LYS A N 1
ATOM 2154 C CA . LYS A 1 270 ? 9.453 1.430 22.651 1.00 84.69 270 LYS A CA 1
ATOM 2155 C C . LYS A 1 270 ? 8.392 1.854 23.672 1.00 84.69 270 LYS A C 1
ATOM 2157 O O . LYS A 1 270 ? 8.585 1.647 24.866 1.00 84.69 270 LYS A O 1
ATOM 2162 N N . LYS A 1 271 ? 7.286 2.453 23.218 1.00 82.88 271 LYS A N 1
ATOM 2163 C CA . LYS A 1 271 ? 6.181 2.920 24.080 1.00 82.88 271 LYS A CA 1
ATOM 2164 C C . LYS A 1 271 ? 5.234 1.794 24.505 1.00 82.88 271 LYS A C 1
ATOM 2166 O O . LYS A 1 271 ? 4.552 1.910 25.520 1.00 82.88 271 LYS A O 1
ATOM 2171 N N . THR A 1 272 ? 5.165 0.715 23.731 1.00 76.88 272 THR A N 1
ATOM 2172 C CA . THR A 1 272 ? 4.177 -0.348 23.930 1.00 76.88 272 THR A CA 1
ATOM 2173 C C . THR A 1 272 ? 4.678 -1.404 24.916 1.00 76.88 272 THR A C 1
ATOM 2175 O O . THR A 1 272 ? 5.713 -2.028 24.712 1.00 76.88 272 THR A O 1
ATOM 2178 N N . VAL A 1 273 ? 3.901 -1.673 25.972 1.00 63.62 273 VAL A N 1
ATOM 2179 C CA . VAL A 1 273 ? 4.225 -2.699 26.990 1.00 63.62 273 VAL A CA 1
ATOM 2180 C C . VAL A 1 273 ? 4.076 -4.131 26.443 1.00 63.62 273 VAL A C 1
ATOM 2182 O O . VAL A 1 273 ? 4.669 -5.080 26.956 1.00 63.62 273 VAL A O 1
ATOM 2185 N N . VAL A 1 274 ? 3.272 -4.316 25.393 1.00 69.81 274 VAL A N 1
ATOM 2186 C CA . VAL A 1 274 ? 3.015 -5.623 24.776 1.00 69.81 274 VAL A CA 1
ATOM 2187 C C . VAL A 1 274 ? 4.074 -5.929 23.719 1.00 69.81 274 VAL A C 1
ATOM 2189 O O . VAL A 1 274 ? 4.081 -5.333 22.647 1.00 69.81 274 VAL A O 1
ATOM 2192 N N . LYS A 1 275 ? 4.929 -6.915 24.000 1.00 80.38 275 LYS A N 1
ATOM 2193 C CA . LYS A 1 275 ? 5.853 -7.479 23.009 1.00 80.38 275 LYS A CA 1
ATOM 2194 C C . LYS A 1 275 ? 5.139 -8.521 22.148 1.00 80.38 275 LYS A C 1
ATOM 2196 O O . LYS A 1 275 ? 4.426 -9.378 22.676 1.00 80.38 275 LYS A O 1
ATOM 2201 N N . LEU A 1 276 ? 5.368 -8.464 20.837 1.00 87.12 276 LEU A N 1
ATOM 2202 C CA . LEU A 1 276 ? 4.917 -9.493 19.901 1.00 87.12 276 LEU A CA 1
ATOM 2203 C C . LEU A 1 276 ? 5.540 -10.850 20.268 1.00 87.12 276 LEU A C 1
ATOM 2205 O O . LEU A 1 276 ? 6.690 -10.923 20.706 1.00 87.12 276 LEU A O 1
ATOM 2209 N N . GLY A 1 277 ? 4.779 -11.933 20.122 1.00 88.19 277 GLY A N 1
ATOM 2210 C CA . GLY A 1 277 ? 5.296 -13.298 20.187 1.00 88.19 277 GLY A CA 1
ATOM 2211 C C . GLY A 1 277 ? 6.167 -13.669 18.998 1.00 88.19 277 GLY A C 1
ATOM 2212 O O . GLY A 1 277 ? 6.341 -12.889 18.067 1.00 88.19 277 GLY A O 1
ATOM 2213 N N . GLN A 1 278 ? 6.743 -14.868 19.041 1.00 90.06 278 GLN A N 1
ATOM 2214 C CA . GLN A 1 278 ? 7.679 -15.331 18.018 1.00 90.06 278 GLN A CA 1
ATOM 2215 C C . GLN A 1 278 ? 7.033 -15.351 16.626 1.00 90.06 278 GLN A C 1
ATOM 2217 O O . GLN A 1 278 ? 7.550 -14.719 15.713 1.00 90.06 278 GLN A O 1
ATOM 2222 N N . GLU A 1 279 ? 5.869 -15.986 16.479 1.00 91.00 279 GLU A N 1
ATOM 2223 C CA . GLU A 1 279 ? 5.153 -16.060 15.195 1.00 91.00 279 GLU A CA 1
ATOM 2224 C C . GLU A 1 279 ? 4.741 -14.677 14.673 1.00 91.00 279 GLU A C 1
ATOM 2226 O O . GLU A 1 279 ? 4.923 -14.375 13.496 1.00 91.00 279 GLU A O 1
ATOM 2231 N N . ALA A 1 280 ? 4.249 -13.804 15.557 1.00 91.00 280 ALA A N 1
ATOM 2232 C CA . ALA A 1 280 ? 3.870 -12.443 15.192 1.00 91.00 280 ALA A CA 1
ATOM 2233 C C . ALA A 1 280 ? 5.084 -11.587 14.781 1.00 91.00 280 ALA A C 1
ATOM 2235 O O . ALA A 1 280 ? 4.969 -10.781 13.862 1.00 91.00 280 ALA A O 1
ATOM 2236 N N . ASN A 1 281 ? 6.254 -11.783 15.403 1.00 92.00 281 ASN A N 1
ATOM 2237 C CA . ASN A 1 281 ? 7.497 -11.148 14.954 1.00 92.00 281 ASN A CA 1
ATOM 2238 C C . ASN A 1 281 ? 7.956 -11.693 13.602 1.00 92.00 281 ASN A C 1
ATOM 2240 O O . ASN A 1 281 ? 8.369 -10.908 12.761 1.00 92.00 281 ASN A O 1
ATOM 2244 N N . VAL A 1 282 ? 7.847 -13.004 13.357 1.00 94.81 282 VAL A N 1
ATOM 2245 C CA . VAL A 1 282 ? 8.171 -13.592 12.044 1.00 94.81 282 VAL A CA 1
ATOM 2246 C C . VAL A 1 282 ? 7.283 -12.994 10.951 1.00 94.81 282 VAL A C 1
ATOM 2248 O O . VAL A 1 282 ? 7.783 -12.643 9.883 1.00 94.81 282 VAL A O 1
ATOM 2251 N N . ALA A 1 283 ? 5.987 -12.825 11.221 1.00 95.62 283 ALA A N 1
ATOM 2252 C CA . ALA A 1 283 ? 5.073 -12.145 10.309 1.00 95.62 283 ALA A CA 1
ATOM 2253 C C . ALA A 1 283 ? 5.470 -10.670 10.092 1.00 95.62 283 ALA A C 1
ATOM 2255 O O . ALA A 1 283 ? 5.459 -10.199 8.957 1.00 95.62 283 ALA A O 1
ATOM 2256 N N . LEU A 1 284 ? 5.895 -9.950 11.140 1.00 95.25 284 LEU A N 1
ATOM 2257 C CA . LEU A 1 284 ? 6.363 -8.565 11.014 1.00 95.25 284 LEU A CA 1
ATOM 2258 C C . LEU A 1 284 ? 7.643 -8.473 10.180 1.00 95.25 284 LEU A C 1
ATOM 2260 O O . LEU A 1 284 ? 7.720 -7.659 9.266 1.00 95.25 284 LEU A O 1
ATOM 2264 N N . SER A 1 285 ? 8.624 -9.335 10.436 1.00 95.56 285 SER A N 1
ATOM 2265 C CA . SER A 1 285 ? 9.843 -9.412 9.632 1.00 95.56 285 SER A CA 1
ATOM 2266 C C . SER A 1 285 ? 9.531 -9.719 8.167 1.00 95.56 285 SER A C 1
ATOM 2268 O O . SER A 1 285 ? 10.101 -9.082 7.287 1.00 95.56 285 SER A O 1
ATOM 2270 N N . ARG A 1 286 ? 8.586 -10.630 7.892 1.00 96.69 286 ARG A N 1
ATOM 2271 C CA . ARG A 1 286 ? 8.126 -10.922 6.526 1.00 96.69 286 ARG A CA 1
ATOM 2272 C C . ARG A 1 286 ? 7.485 -9.697 5.876 1.00 96.69 286 ARG A C 1
ATOM 2274 O O . ARG A 1 286 ? 7.831 -9.368 4.747 1.00 96.69 286 ARG A O 1
ATOM 2281 N N . PHE A 1 287 ? 6.610 -8.994 6.594 1.00 96.38 287 PHE A N 1
ATOM 2282 C CA . PHE A 1 287 ? 5.996 -7.756 6.115 1.00 96.38 287 PHE A CA 1
ATOM 2283 C C . PHE A 1 287 ? 7.049 -6.703 5.747 1.00 96.38 287 PHE A C 1
ATOM 2285 O O . PHE A 1 287 ? 7.023 -6.162 4.645 1.00 96.38 287 PHE A O 1
ATOM 2292 N N . LEU A 1 288 ? 8.028 -6.453 6.619 1.00 95.75 288 LEU A N 1
ATOM 2293 C CA . LEU A 1 288 ? 9.118 -5.516 6.330 1.00 95.75 288 LEU A CA 1
ATOM 2294 C C . LEU A 1 288 ? 9.959 -5.971 5.129 1.00 95.75 288 LEU A C 1
ATOM 2296 O O . LEU A 1 288 ? 10.295 -5.153 4.275 1.00 95.75 288 LEU A O 1
ATOM 2300 N N . GLN A 1 289 ? 10.244 -7.271 5.017 1.00 95.62 289 GLN A N 1
ATOM 2301 C CA . GLN A 1 289 ? 11.015 -7.821 3.903 1.00 95.62 289 GLN A CA 1
ATOM 2302 C C . GLN A 1 289 ? 10.295 -7.671 2.555 1.00 95.62 289 GLN A C 1
ATOM 2304 O O . GLN A 1 289 ? 10.948 -7.357 1.563 1.00 95.62 289 GLN A O 1
ATOM 2309 N N . ILE A 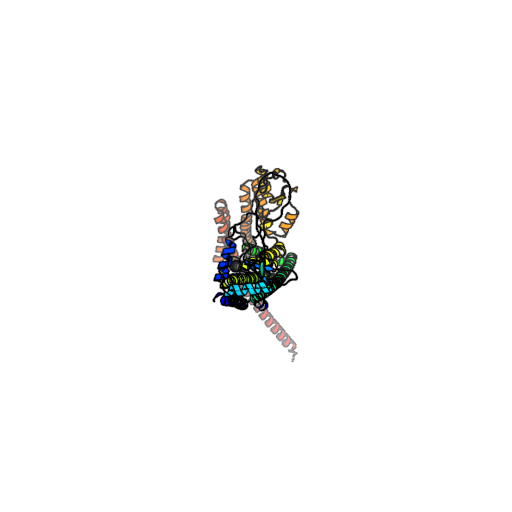1 290 ? 8.969 -7.849 2.510 1.00 94.94 290 ILE A N 1
ATOM 2310 C CA . ILE A 1 290 ? 8.156 -7.608 1.304 1.00 94.94 290 ILE A CA 1
ATOM 2311 C C . ILE A 1 290 ? 8.348 -6.165 0.820 1.00 94.94 290 ILE A C 1
ATOM 2313 O O . ILE A 1 290 ? 8.634 -5.944 -0.354 1.00 94.94 290 ILE A O 1
ATOM 2317 N N . ASN A 1 291 ? 8.268 -5.195 1.734 1.00 94.75 291 ASN A N 1
ATOM 2318 C CA . ASN A 1 291 ? 8.439 -3.778 1.413 1.00 94.75 291 ASN A CA 1
ATOM 2319 C C . ASN A 1 291 ? 9.865 -3.454 0.935 1.00 94.75 291 ASN A C 1
ATOM 2321 O O . ASN A 1 291 ? 10.040 -2.760 -0.065 1.00 94.75 291 ASN A O 1
ATOM 2325 N N . VAL A 1 292 ? 10.892 -4.001 1.594 1.00 93.75 292 VAL A N 1
ATOM 2326 C CA . VAL A 1 292 ? 12.295 -3.844 1.166 1.00 93.75 292 VAL A CA 1
ATOM 2327 C C . VAL A 1 292 ? 12.520 -4.428 -0.230 1.00 93.75 292 VAL A C 1
ATOM 2329 O O . VAL A 1 292 ? 13.175 -3.804 -1.065 1.00 93.75 292 VAL A O 1
ATOM 2332 N N . ASN A 1 293 ? 11.968 -5.611 -0.503 1.00 91.81 293 ASN A N 1
ATOM 2333 C CA . ASN A 1 293 ? 12.091 -6.262 -1.805 1.00 91.81 293 ASN A CA 1
ATOM 2334 C C . ASN A 1 293 ? 11.376 -5.465 -2.902 1.00 91.81 293 ASN A C 1
ATOM 2336 O O . ASN A 1 293 ? 11.950 -5.266 -3.972 1.00 91.81 293 ASN A O 1
ATOM 2340 N N . LEU A 1 294 ? 10.170 -4.954 -2.626 1.00 91.56 294 LEU A N 1
ATOM 2341 C CA . LEU A 1 294 ? 9.441 -4.088 -3.553 1.00 91.56 294 LEU A CA 1
ATOM 2342 C C . LEU A 1 294 ? 10.236 -2.814 -3.866 1.00 91.56 294 LEU A C 1
ATOM 2344 O O . LEU A 1 294 ? 10.398 -2.455 -5.029 1.00 91.56 294 LEU A O 1
ATOM 2348 N N . LEU A 1 295 ? 10.811 -2.170 -2.850 1.00 91.62 295 LEU A N 1
ATOM 2349 C CA . LEU A 1 295 ? 11.639 -0.980 -3.029 1.00 91.62 295 LEU A CA 1
ATOM 2350 C C . LEU A 1 295 ? 12.889 -1.258 -3.877 1.00 91.62 295 LEU A C 1
ATOM 2352 O O . LEU A 1 295 ? 13.232 -0.480 -4.771 1.00 91.62 295 LEU A O 1
ATOM 2356 N N . ARG A 1 296 ? 13.558 -2.391 -3.628 1.00 90.56 296 ARG A N 1
ATOM 2357 C CA . ARG A 1 296 ? 14.704 -2.848 -4.426 1.00 90.56 296 ARG A CA 1
ATOM 2358 C C . ARG A 1 296 ? 14.309 -3.065 -5.888 1.00 90.56 296 ARG A C 1
ATOM 2360 O O . ARG A 1 296 ? 15.061 -2.669 -6.778 1.00 90.56 296 ARG A O 1
ATOM 2367 N N . LEU A 1 297 ? 13.136 -3.648 -6.130 1.00 88.19 297 LEU A N 1
ATOM 2368 C CA . LEU A 1 297 ? 12.607 -3.911 -7.466 1.00 88.19 297 LEU A CA 1
ATOM 2369 C C . LEU A 1 297 ? 12.280 -2.617 -8.219 1.00 88.19 297 LEU A C 1
ATOM 2371 O O . LEU A 1 297 ? 12.775 -2.432 -9.330 1.00 88.19 297 LEU A O 1
ATOM 2375 N N . ILE A 1 298 ? 11.567 -1.680 -7.585 1.00 87.50 298 ILE A N 1
ATOM 2376 C CA . ILE A 1 298 ? 11.273 -0.351 -8.153 1.00 87.50 298 ILE A CA 1
ATOM 2377 C C . ILE A 1 298 ? 12.578 0.360 -8.532 1.00 87.50 298 ILE A C 1
ATOM 2379 O O . ILE A 1 298 ? 12.744 0.822 -9.662 1.00 87.50 298 ILE A O 1
ATOM 2383 N N . ARG A 1 299 ? 13.565 0.375 -7.626 1.00 89.19 299 ARG A N 1
ATOM 2384 C CA . ARG A 1 299 ? 14.869 1.003 -7.877 1.00 89.19 299 ARG A CA 1
ATOM 2385 C C . ARG A 1 299 ? 15.613 0.362 -9.051 1.00 89.19 299 ARG A C 1
ATOM 2387 O O . ARG A 1 299 ? 16.189 1.070 -9.881 1.00 89.19 299 ARG A O 1
ATOM 2394 N N . PHE A 1 300 ? 15.617 -0.968 -9.130 1.00 88.56 300 PHE A N 1
ATOM 2395 C CA . PHE A 1 300 ? 16.240 -1.697 -10.233 1.00 88.56 300 PHE A CA 1
ATOM 2396 C C . PHE A 1 300 ? 15.558 -1.379 -11.571 1.00 88.56 300 PHE A C 1
ATOM 2398 O O . PHE A 1 300 ? 16.238 -1.102 -12.566 1.00 88.56 300 PHE A O 1
ATOM 2405 N N . GLN A 1 301 ? 14.225 -1.344 -11.599 1.00 85.25 301 GLN A N 1
ATOM 2406 C CA . GLN A 1 301 ? 13.457 -0.985 -12.790 1.00 85.25 301 GLN A CA 1
ATOM 2407 C C . GLN A 1 301 ? 13.732 0.457 -13.236 1.00 85.25 301 GLN A C 1
ATOM 2409 O O . GLN A 1 301 ? 13.984 0.693 -14.417 1.00 85.25 301 GLN A O 1
ATOM 2414 N N . GLU A 1 302 ? 13.761 1.429 -12.323 1.00 86.50 302 GLU A N 1
ATOM 2415 C CA . GLU A 1 302 ? 14.051 2.832 -12.649 1.00 86.50 302 GLU A CA 1
ATOM 2416 C C . GLU A 1 302 ? 15.431 3.027 -13.281 1.00 86.50 302 GLU A C 1
ATOM 2418 O O . GLU A 1 302 ? 15.587 3.773 -14.260 1.00 86.50 302 GLU A O 1
ATOM 2423 N N . ILE A 1 303 ? 16.440 2.338 -12.741 1.00 87.56 303 ILE A N 1
ATOM 2424 C CA . ILE A 1 303 ? 17.810 2.370 -13.255 1.00 87.56 303 ILE A CA 1
ATOM 2425 C C . ILE A 1 303 ? 17.848 1.797 -14.681 1.00 87.56 303 ILE A C 1
ATOM 2427 O O . ILE A 1 303 ? 18.414 2.434 -15.580 1.00 87.56 303 ILE A O 1
ATOM 2431 N N . ASN A 1 304 ? 17.187 0.660 -14.929 1.00 88.06 304 ASN A N 1
ATOM 2432 C CA . ASN A 1 304 ? 17.089 0.061 -16.264 1.00 88.06 304 ASN A CA 1
ATOM 2433 C C . ASN A 1 304 ? 16.272 0.929 -17.238 1.00 88.06 304 ASN A C 1
ATOM 2435 O O . ASN A 1 304 ? 16.726 1.187 -18.352 1.00 88.06 304 ASN A O 1
ATOM 2439 N N . ARG A 1 305 ? 15.138 1.500 -16.816 1.00 85.75 305 ARG A N 1
ATOM 2440 C CA . ARG A 1 305 ? 14.325 2.432 -17.623 1.00 85.75 305 ARG A CA 1
ATOM 2441 C C . ARG A 1 305 ? 15.117 3.675 -18.021 1.00 85.75 305 ARG A C 1
ATOM 2443 O O . ARG A 1 305 ? 15.022 4.169 -19.150 1.00 85.75 305 ARG A O 1
ATOM 2450 N N . THR A 1 306 ? 15.937 4.190 -17.109 1.00 87.69 306 THR A N 1
ATOM 2451 C CA . THR A 1 306 ? 16.830 5.319 -17.388 1.00 87.69 306 THR A CA 1
ATOM 2452 C C . THR A 1 306 ? 17.912 4.926 -18.392 1.00 87.69 306 THR A C 1
ATOM 2454 O O . THR A 1 306 ? 18.202 5.694 -19.316 1.00 87.69 306 THR A O 1
ATOM 2457 N N . ALA A 1 307 ? 18.498 3.734 -18.251 1.00 88.56 307 ALA A N 1
ATOM 2458 C CA . ALA A 1 307 ? 19.482 3.214 -19.195 1.00 88.56 307 ALA A CA 1
ATOM 2459 C C . ALA A 1 307 ? 18.889 3.016 -20.595 1.00 88.56 307 ALA A C 1
ATOM 2461 O O . ALA A 1 307 ? 19.501 3.486 -21.557 1.00 88.56 307 ALA A O 1
ATOM 2462 N N . LEU A 1 308 ? 17.683 2.445 -20.699 1.00 87.50 308 LEU A N 1
ATOM 2463 C CA . LEU A 1 308 ? 16.922 2.290 -21.942 1.00 87.50 308 LEU A CA 1
ATOM 2464 C C . LEU A 1 308 ? 16.700 3.645 -22.630 1.00 87.50 308 LEU A C 1
ATOM 2466 O O . LEU A 1 308 ? 17.099 3.867 -23.773 1.00 87.50 308 LEU A O 1
ATOM 2470 N N . ASN A 1 309 ? 16.155 4.618 -21.900 1.00 86.94 309 ASN A N 1
ATOM 2471 C CA . ASN A 1 309 ? 15.930 5.957 -22.439 1.00 86.94 309 ASN A CA 1
ATOM 2472 C C . ASN A 1 309 ? 17.228 6.625 -22.913 1.00 86.94 309 ASN A C 1
ATOM 2474 O O . ASN A 1 309 ? 17.256 7.289 -23.954 1.00 86.94 309 ASN A O 1
ATOM 2478 N N . LYS A 1 310 ? 18.326 6.465 -22.165 1.00 89.75 310 LYS A N 1
ATOM 2479 C CA . LYS A 1 310 ? 19.622 7.051 -22.528 1.00 89.75 310 LYS A CA 1
ATOM 2480 C C . LYS A 1 310 ? 20.324 6.316 -23.663 1.00 89.75 310 LYS A C 1
ATOM 2482 O O . LYS A 1 310 ? 21.105 6.964 -24.364 1.00 89.75 310 LYS A O 1
ATOM 2487 N N . ILE A 1 311 ? 20.122 5.008 -23.827 1.00 89.19 311 ILE A N 1
ATOM 2488 C CA . ILE A 1 311 ? 20.707 4.264 -24.945 1.00 89.19 311 ILE A CA 1
ATOM 2489 C C . ILE A 1 311 ? 19.952 4.574 -26.236 1.00 89.19 311 ILE A C 1
ATOM 2491 O O . ILE A 1 311 ? 20.603 4.908 -27.221 1.00 89.19 311 ILE A O 1
ATOM 2495 N N . MET A 1 312 ? 18.618 4.657 -26.189 1.00 88.12 312 MET A N 1
ATOM 2496 C CA . MET A 1 312 ? 17.791 5.068 -27.328 1.00 88.12 312 MET A CA 1
ATOM 2497 C C . MET A 1 312 ? 18.078 6.510 -27.762 1.00 88.12 312 MET A C 1
ATOM 2499 O O . MET A 1 312 ? 18.395 6.755 -28.920 1.00 88.12 312 MET A O 1
ATOM 2503 N N . LYS A 1 313 ? 18.137 7.469 -26.821 1.00 88.19 313 LYS A N 1
ATOM 2504 C CA . LYS A 1 313 ? 18.572 8.849 -27.136 1.00 88.19 313 LYS A CA 1
ATOM 2505 C C . LYS A 1 313 ? 19.975 8.901 -27.755 1.00 88.19 313 LYS A C 1
ATOM 2507 O O . LYS A 1 313 ? 20.285 9.809 -28.522 1.00 88.19 313 LYS A O 1
ATOM 2512 N N . LYS A 1 314 ? 20.869 7.977 -27.378 1.00 89.75 314 LYS A N 1
ATOM 2513 C CA . LYS A 1 314 ? 22.226 7.909 -27.939 1.00 89.75 314 LYS A CA 1
ATOM 2514 C C . LYS A 1 314 ? 22.230 7.314 -29.343 1.00 89.75 314 LYS A C 1
ATOM 2516 O O . LYS A 1 314 ? 23.038 7.782 -30.141 1.00 89.75 314 LYS A O 1
ATOM 2521 N N . PHE A 1 315 ? 21.390 6.313 -29.593 1.00 88.69 315 PHE A N 1
ATOM 2522 C CA . PHE A 1 315 ? 21.194 5.715 -30.907 1.00 88.69 315 PHE A CA 1
ATOM 2523 C C . PHE A 1 315 ? 20.776 6.803 -31.899 1.00 88.69 315 PHE A C 1
ATOM 2525 O O . PHE A 1 315 ? 21.557 7.108 -32.797 1.00 88.69 315 PHE A O 1
ATOM 2532 N N . ASP A 1 316 ? 19.668 7.504 -31.641 1.00 87.94 316 ASP A N 1
ATOM 2533 C CA . ASP A 1 316 ? 19.170 8.568 -32.528 1.00 87.94 316 ASP A CA 1
ATOM 2534 C C . ASP A 1 316 ? 20.202 9.678 -32.728 1.00 87.94 316 ASP A C 1
ATOM 2536 O O . ASP A 1 316 ? 20.495 10.073 -33.849 1.00 87.94 316 ASP A O 1
ATOM 2540 N N . LYS A 1 317 ? 20.841 10.150 -31.648 1.00 88.81 317 LYS A N 1
ATOM 2541 C CA . LYS A 1 317 ? 21.817 11.246 -31.748 1.00 88.81 317 LYS A CA 1
ATOM 2542 C C . LYS A 1 317 ? 23.030 10.904 -32.626 1.00 88.81 317 LYS A C 1
ATOM 2544 O O . LYS A 1 317 ? 23.678 11.819 -33.131 1.00 88.81 317 LYS A O 1
ATOM 2549 N N . ARG A 1 318 ? 23.408 9.625 -32.720 1.00 86.75 318 ARG A N 1
ATOM 2550 C CA . ARG A 1 318 ? 24.594 9.175 -33.471 1.00 86.75 318 ARG A CA 1
ATOM 2551 C C . ARG A 1 318 ? 24.285 8.665 -34.867 1.00 86.75 318 ARG A C 1
ATOM 2553 O O . ARG A 1 318 ? 25.197 8.660 -35.681 1.00 86.75 318 ARG A O 1
ATOM 2560 N N . THR A 1 319 ? 23.063 8.205 -35.089 1.00 85.25 319 THR A N 1
ATOM 2561 C CA . THR A 1 319 ? 22.651 7.565 -36.340 1.00 85.25 319 THR A CA 1
ATOM 2562 C C . THR A 1 319 ? 21.691 8.429 -37.145 1.00 85.25 319 THR A C 1
ATOM 2564 O O . THR A 1 319 ? 21.537 8.162 -38.319 1.00 85.25 319 THR A O 1
ATOM 2567 N N . ALA A 1 320 ? 21.048 9.436 -36.538 1.00 84.44 320 ALA A N 1
ATOM 2568 C CA . ALA A 1 320 ? 19.990 10.240 -37.156 1.00 84.44 320 ALA A CA 1
ATOM 2569 C C . ALA A 1 320 ? 18.836 9.402 -37.750 1.00 84.44 320 ALA A C 1
ATOM 2571 O O . ALA A 1 320 ? 18.100 9.874 -38.601 1.00 84.44 320 ALA A O 1
ATOM 2572 N N . LEU A 1 321 ? 18.635 8.161 -37.289 1.00 81.25 321 LEU A N 1
ATOM 2573 C CA . LEU A 1 321 ? 17.566 7.278 -37.783 1.00 81.25 321 LEU A CA 1
ATOM 2574 C C . LEU A 1 321 ? 16.210 7.510 -37.092 1.00 81.25 321 LEU A C 1
ATOM 2576 O O . LEU A 1 321 ? 15.221 6.898 -37.472 1.00 81.25 321 LEU A O 1
ATOM 2580 N N . HIS A 1 322 ? 16.161 8.357 -36.054 1.00 81.19 322 HIS A N 1
ATOM 2581 C CA . HIS A 1 322 ? 14.950 8.682 -35.275 1.00 81.19 322 HIS A CA 1
ATOM 2582 C C . HIS A 1 322 ? 14.136 7.463 -34.795 1.00 81.19 322 HIS A C 1
ATOM 2584 O O . HIS A 1 322 ? 12.923 7.533 -34.597 1.00 81.19 322 HIS A O 1
ATOM 2590 N N . ALA A 1 323 ? 14.819 6.350 -34.530 1.00 77.56 323 ALA A N 1
ATOM 2591 C CA . ALA A 1 323 ? 14.220 5.064 -34.210 1.00 77.56 323 ALA A CA 1
ATOM 2592 C C . ALA A 1 323 ? 13.460 5.052 -32.878 1.00 77.56 323 ALA A C 1
ATOM 2594 O O . ALA A 1 323 ? 12.633 4.178 -32.644 1.00 77.56 323 ALA A O 1
ATOM 2595 N N . LYS A 1 324 ? 13.718 5.992 -31.960 1.00 78.31 324 LYS A N 1
ATOM 2596 C CA . LYS A 1 324 ? 13.121 5.961 -30.617 1.00 78.31 324 LYS A CA 1
ATOM 2597 C C . LYS A 1 324 ? 11.591 5.910 -30.611 1.00 78.31 324 LYS A C 1
ATOM 2599 O O . LYS A 1 324 ? 11.053 5.247 -29.733 1.00 78.31 324 LYS A O 1
ATOM 2604 N N . SER A 1 325 ? 10.890 6.599 -31.511 1.00 72.44 325 SER A N 1
ATOM 2605 C CA . SER A 1 325 ? 9.417 6.628 -31.511 1.00 72.44 325 SER A CA 1
ATOM 2606 C C . SER A 1 325 ? 8.804 5.332 -32.053 1.00 72.44 325 SER A C 1
ATOM 2608 O O . SER A 1 325 ? 7.890 4.789 -31.431 1.00 72.44 325 SER A O 1
ATOM 2610 N N . SER A 1 326 ? 9.327 4.811 -33.167 1.00 69.44 326 SER A N 1
ATOM 2611 C CA . SER A 1 326 ? 8.882 3.547 -33.769 1.00 69.44 326 SER A CA 1
ATOM 2612 C C . SER A 1 326 ? 9.234 2.353 -32.882 1.00 69.44 326 SER A C 1
ATOM 2614 O O . SER A 1 326 ? 8.380 1.518 -32.584 1.00 69.44 326 SER A O 1
ATOM 2616 N N . VAL A 1 327 ? 10.458 2.338 -32.355 1.00 69.75 327 VAL A N 1
ATOM 2617 C CA . VAL A 1 327 ? 10.951 1.298 -31.451 1.00 69.75 327 VAL A CA 1
ATOM 2618 C C . VAL A 1 327 ? 10.241 1.346 -30.103 1.00 69.75 327 VAL A C 1
ATOM 2620 O O . VAL A 1 327 ? 9.892 0.292 -29.589 1.00 69.75 327 VAL A O 1
ATOM 2623 N N . ALA A 1 328 ? 9.989 2.525 -29.516 1.00 67.19 328 ALA A N 1
ATOM 2624 C CA . ALA A 1 328 ? 9.267 2.598 -28.244 1.00 67.19 328 ALA A CA 1
ATOM 2625 C C . ALA A 1 328 ? 7.888 1.944 -28.351 1.00 67.19 328 ALA A C 1
ATOM 2627 O O . ALA A 1 328 ? 7.530 1.190 -27.460 1.00 67.19 328 ALA A O 1
ATOM 2628 N N . ARG A 1 329 ? 7.163 2.166 -29.456 1.00 67.62 329 ARG A N 1
ATOM 2629 C CA . ARG A 1 329 ? 5.829 1.592 -29.678 1.00 67.62 329 ARG A CA 1
ATOM 2630 C C . ARG A 1 329 ? 5.842 0.067 -29.809 1.00 67.62 329 ARG A C 1
ATOM 2632 O O . ARG A 1 329 ? 4.955 -0.586 -29.265 1.00 67.62 329 ARG A O 1
ATOM 2639 N N . SER A 1 330 ? 6.815 -0.496 -30.526 1.00 66.50 330 SER A N 1
ATOM 2640 C CA . SER A 1 330 ? 6.951 -1.955 -30.659 1.00 66.50 330 SER A CA 1
ATOM 2641 C C . SER A 1 330 ? 7.462 -2.582 -29.356 1.00 66.50 330 SER A C 1
ATOM 2643 O O . SER A 1 330 ? 6.842 -3.504 -28.837 1.00 66.50 330 SER A O 1
ATOM 2645 N N . LEU A 1 331 ? 8.488 -1.999 -28.726 1.00 63.94 331 LEU A N 1
ATOM 2646 C CA . LEU A 1 331 ? 9.036 -2.514 -27.468 1.00 63.94 331 LEU A CA 1
ATOM 2647 C C . LEU A 1 331 ? 8.027 -2.474 -26.310 1.00 63.94 331 LEU A C 1
ATOM 2649 O O . LEU A 1 331 ? 8.010 -3.400 -25.504 1.00 63.94 331 LEU A O 1
ATOM 2653 N N . THR A 1 332 ? 7.154 -1.460 -26.230 1.00 58.66 332 THR A N 1
ATOM 2654 C CA . THR A 1 332 ? 6.094 -1.406 -25.203 1.00 58.66 332 THR A CA 1
ATOM 2655 C C . THR A 1 332 ? 5.045 -2.503 -25.348 1.00 58.66 332 THR A C 1
ATOM 2657 O O . THR A 1 332 ? 4.429 -2.859 -24.351 1.00 58.66 332 THR A O 1
ATOM 2660 N N . LYS A 1 333 ? 4.833 -3.056 -26.551 1.00 62.97 333 LYS A N 1
ATOM 2661 C CA . LYS A 1 333 ? 3.938 -4.212 -26.727 1.00 62.97 333 LYS A CA 1
ATOM 2662 C C . LYS A 1 333 ? 4.562 -5.492 -26.177 1.00 62.97 333 LYS A C 1
ATOM 2664 O O . LYS A 1 333 ? 3.860 -6.312 -25.601 1.00 62.97 333 LYS A O 1
ATOM 2669 N N . THR A 1 334 ? 5.873 -5.645 -26.346 1.00 59.00 334 THR A N 1
ATOM 2670 C CA . THR A 1 334 ? 6.609 -6.854 -25.952 1.00 59.00 334 THR A CA 1
ATOM 2671 C C . THR A 1 334 ? 7.041 -6.895 -24.486 1.00 59.00 334 THR A C 1
ATOM 2673 O O . THR A 1 334 ? 7.381 -7.970 -24.015 1.00 59.00 334 THR A O 1
ATOM 2676 N N . SER A 1 335 ? 7.059 -5.765 -23.768 1.00 61.28 335 SER A N 1
ATOM 2677 C CA . SER A 1 335 ? 7.440 -5.714 -22.343 1.00 61.28 335 SER A CA 1
ATOM 2678 C C . SER A 1 335 ? 6.456 -4.846 -21.536 1.00 61.28 335 SER A C 1
ATOM 2680 O O . SER A 1 335 ? 6.728 -3.654 -21.322 1.00 61.28 335 SER A O 1
ATOM 2682 N N . PRO A 1 336 ? 5.296 -5.395 -21.129 1.00 56.91 336 PRO A N 1
ATOM 2683 C CA . PRO A 1 336 ? 4.224 -4.639 -20.478 1.00 56.91 336 PRO A CA 1
ATOM 2684 C C . PRO A 1 336 ? 4.574 -4.128 -19.070 1.00 56.91 336 PRO A C 1
ATOM 2686 O O . PRO A 1 336 ? 3.994 -3.147 -18.623 1.00 56.91 336 PRO A O 1
ATOM 2689 N N . PHE A 1 337 ? 5.529 -4.743 -18.358 1.00 56.31 337 PHE A N 1
ATOM 2690 C CA . PHE A 1 337 ? 5.705 -4.551 -16.906 1.00 56.31 337 PHE A CA 1
ATOM 2691 C C . PHE A 1 337 ? 6.524 -3.322 -16.450 1.00 56.31 337 PHE A C 1
ATOM 2693 O O . PHE A 1 337 ? 6.979 -3.250 -15.304 1.00 56.31 337 PHE A O 1
ATOM 2700 N N . MET A 1 338 ? 6.712 -2.297 -17.283 1.00 60.53 338 MET A N 1
ATOM 2701 C CA . MET A 1 338 ? 7.535 -1.139 -16.897 1.00 60.53 338 MET A CA 1
ATOM 2702 C C . MET A 1 338 ? 6.908 -0.280 -15.768 1.00 60.53 338 MET A C 1
ATOM 2704 O O . MET A 1 338 ? 5.958 0.457 -15.993 1.00 60.53 338 MET A O 1
ATOM 2708 N N . VAL A 1 339 ? 7.547 -0.306 -14.584 1.00 51.03 339 VAL A N 1
ATOM 2709 C CA . VAL A 1 339 ? 7.465 0.557 -13.368 1.00 51.03 339 VAL A CA 1
ATOM 2710 C C . VAL A 1 339 ? 6.079 0.848 -12.770 1.00 51.03 339 VAL A C 1
ATOM 2712 O O . VAL A 1 339 ? 5.877 0.595 -11.584 1.00 51.03 339 VAL A O 1
ATOM 2715 N N . GLU A 1 340 ? 5.143 1.426 -13.520 1.00 56.06 340 GLU A N 1
ATOM 2716 C CA . GLU A 1 340 ? 3.906 1.971 -12.941 1.00 56.06 340 GLU A CA 1
ATOM 2717 C C . GLU A 1 340 ? 2.920 0.894 -12.489 1.00 56.06 340 GLU A C 1
ATOM 2719 O O . GLU A 1 340 ? 2.240 1.077 -11.477 1.00 56.06 340 GLU A O 1
ATOM 2724 N N . ASP A 1 341 ? 2.886 -0.241 -13.183 1.00 68.19 341 ASP A N 1
ATOM 2725 C CA . ASP A 1 341 ? 1.918 -1.300 -12.900 1.00 68.19 341 ASP A CA 1
ATOM 2726 C C . ASP A 1 341 ? 2.336 -2.178 -11.723 1.00 68.19 341 ASP A C 1
ATOM 2728 O O . ASP A 1 341 ? 1.485 -2.688 -10.998 1.00 68.19 341 ASP A O 1
ATOM 2732 N N . LEU A 1 342 ? 3.636 -2.307 -11.451 1.00 75.00 342 LEU A N 1
ATOM 2733 C CA . LEU A 1 342 ? 4.117 -3.268 -10.463 1.00 75.00 342 LEU A CA 1
ATOM 2734 C C . LEU A 1 342 ? 3.951 -2.790 -9.016 1.00 75.00 342 LEU A C 1
ATOM 2736 O O . LEU A 1 342 ? 3.503 -3.557 -8.157 1.00 75.00 342 LEU A O 1
ATOM 2740 N N . ALA A 1 343 ? 4.288 -1.528 -8.735 1.00 80.88 343 ALA A N 1
ATOM 2741 C CA . ALA A 1 343 ? 4.074 -0.937 -7.415 1.00 80.88 343 ALA A CA 1
ATOM 2742 C C . ALA A 1 343 ? 2.575 -0.897 -7.088 1.00 80.88 343 ALA A C 1
ATOM 2744 O O . ALA A 1 343 ? 2.164 -1.367 -6.028 1.00 80.88 343 ALA A O 1
ATOM 2745 N N . LYS A 1 344 ? 1.750 -0.447 -8.045 1.00 85.06 344 LYS A N 1
ATOM 2746 C CA . LYS A 1 344 ? 0.285 -0.436 -7.927 1.00 85.06 344 LYS A CA 1
ATOM 2747 C C . LYS A 1 344 ? -0.272 -1.844 -7.701 1.00 85.06 344 LYS A C 1
ATOM 2749 O O . LYS A 1 344 ? -1.005 -2.045 -6.736 1.00 85.06 344 LYS A O 1
ATOM 2754 N N . ALA A 1 345 ? 0.122 -2.828 -8.512 1.00 85.38 345 ALA A N 1
ATOM 2755 C CA . ALA A 1 345 ? -0.340 -4.210 -8.378 1.00 85.38 345 ALA A CA 1
ATOM 2756 C C . ALA A 1 345 ? 0.081 -4.845 -7.046 1.00 85.38 345 ALA A C 1
ATOM 2758 O O . ALA A 1 345 ? -0.707 -5.554 -6.416 1.00 85.38 345 ALA A O 1
ATOM 2759 N N . THR A 1 346 ? 1.304 -4.585 -6.579 1.00 86.69 346 THR A N 1
ATOM 2760 C CA . THR A 1 346 ? 1.786 -5.115 -5.295 1.00 86.69 346 THR A CA 1
ATOM 2761 C C . THR A 1 346 ? 1.065 -4.455 -4.123 1.00 86.69 346 THR A C 1
ATOM 2763 O O . THR A 1 346 ? 0.596 -5.160 -3.233 1.00 86.69 346 THR A O 1
ATOM 2766 N N . CYS A 1 347 ? 0.898 -3.129 -4.135 1.00 88.62 347 CYS A N 1
ATOM 2767 C CA . CYS A 1 347 ? 0.120 -2.412 -3.123 1.00 88.62 347 CYS A CA 1
ATOM 2768 C C . CYS A 1 347 ? -1.336 -2.875 -3.088 1.00 88.62 347 CYS A C 1
ATOM 2770 O O . CYS A 1 347 ? -1.859 -3.116 -2.006 1.00 88.62 347 CYS A O 1
ATOM 2772 N N . PHE A 1 348 ? -1.963 -3.070 -4.251 1.00 89.75 348 PHE A N 1
ATOM 2773 C CA . PHE A 1 348 ? -3.303 -3.642 -4.347 1.00 89.75 348 PHE A CA 1
ATOM 2774 C C . PHE A 1 348 ? -3.362 -5.031 -3.699 1.00 89.75 348 PHE A C 1
ATOM 2776 O O . PHE A 1 348 ? -4.209 -5.275 -2.844 1.00 89.75 348 PHE A O 1
ATOM 2783 N N . THR A 1 349 ? -2.398 -5.900 -4.021 1.00 90.88 349 THR A N 1
ATOM 2784 C CA . THR A 1 349 ? -2.308 -7.248 -3.439 1.00 90.88 349 THR A CA 1
ATOM 2785 C C . THR A 1 349 ? -2.125 -7.189 -1.917 1.00 90.88 349 THR A C 1
ATOM 2787 O O . THR A 1 349 ? -2.771 -7.940 -1.196 1.00 90.88 349 THR A O 1
ATOM 2790 N N . ILE A 1 350 ? -1.289 -6.284 -1.392 1.00 92.25 350 ILE A N 1
ATOM 2791 C CA . ILE A 1 350 ? -1.126 -6.078 0.060 1.00 92.25 350 ILE A CA 1
ATOM 2792 C C . ILE A 1 350 ? -2.446 -5.611 0.691 1.00 92.25 350 ILE A C 1
ATOM 2794 O O . ILE A 1 350 ? -2.848 -6.130 1.734 1.00 92.25 350 ILE A O 1
ATOM 2798 N N . SER A 1 351 ? -3.138 -4.656 0.073 1.00 91.38 351 SER A N 1
ATOM 2799 C CA . SER A 1 351 ? -4.419 -4.157 0.577 1.00 91.38 351 SER A CA 1
ATOM 2800 C C . SER A 1 351 ? -5.479 -5.260 0.641 1.00 91.38 351 SER A C 1
ATOM 2802 O O . SER A 1 351 ? -6.126 -5.434 1.676 1.00 91.38 351 SER A O 1
ATOM 2804 N N . GLU A 1 352 ? -5.612 -6.045 -0.427 1.00 90.25 352 GLU A N 1
ATOM 2805 C CA . GLU A 1 352 ? -6.607 -7.111 -0.543 1.00 90.25 352 GLU A CA 1
ATOM 2806 C C . GLU A 1 352 ? -6.288 -8.320 0.348 1.00 90.25 352 GLU A C 1
ATOM 2808 O O . GLU A 1 352 ? -7.158 -8.794 1.077 1.00 90.25 352 GLU A O 1
ATOM 2813 N N . GLU A 1 353 ? -5.046 -8.807 0.343 1.00 90.25 353 GLU A N 1
ATOM 2814 C CA . GLU A 1 353 ? -4.678 -10.067 1.003 1.00 90.25 353 GLU A CA 1
ATOM 2815 C C . GLU A 1 353 ? -4.204 -9.897 2.446 1.00 90.25 353 GLU A C 1
ATOM 2817 O O . GLU A 1 353 ? -4.234 -10.863 3.208 1.00 90.25 353 GLU A O 1
ATOM 2822 N N . VAL A 1 354 ? -3.740 -8.705 2.836 1.00 93.12 354 VAL A N 1
ATOM 2823 C CA . VAL A 1 354 ? -3.099 -8.473 4.140 1.00 93.12 354 VAL A CA 1
ATOM 2824 C C . VAL A 1 354 ? -3.864 -7.450 4.972 1.00 93.12 354 VAL A C 1
ATOM 2826 O O . VAL A 1 354 ? -4.287 -7.780 6.084 1.00 93.12 354 VAL A O 1
ATOM 2829 N N . LEU A 1 355 ? -4.082 -6.237 4.454 1.00 91.12 355 LEU A N 1
ATOM 2830 C CA . LEU A 1 355 ? -4.721 -5.167 5.233 1.00 91.12 355 LEU A CA 1
ATOM 2831 C C . LEU A 1 355 ? -6.190 -5.488 5.550 1.00 91.12 355 LEU A C 1
ATOM 2833 O O . LEU A 1 355 ? -6.642 -5.234 6.665 1.00 91.12 355 LEU A O 1
ATOM 2837 N N . SER A 1 356 ? -6.905 -6.148 4.633 1.00 90.31 356 SER A N 1
ATOM 2838 C CA . SER A 1 356 ? -8.302 -6.570 4.832 1.00 90.31 356 SER A CA 1
ATOM 2839 C C . SER A 1 356 ? -8.499 -7.591 5.969 1.00 90.31 356 SER A C 1
ATOM 2841 O O . SER A 1 356 ? -9.594 -7.714 6.531 1.00 90.31 356 SER A O 1
ATOM 2843 N N . ILE A 1 357 ? -7.447 -8.332 6.351 1.00 92.31 357 ILE A N 1
ATOM 2844 C CA . ILE A 1 357 ? -7.542 -9.375 7.382 1.00 92.31 357 ILE A CA 1
ATOM 2845 C C . ILE A 1 357 ? -7.807 -8.759 8.750 1.00 92.31 357 ILE A C 1
ATOM 2847 O O . ILE A 1 357 ? -8.564 -9.340 9.536 1.00 92.31 357 ILE A O 1
ATOM 2851 N N . ILE A 1 358 ? -7.171 -7.627 9.057 1.00 91.69 358 ILE A N 1
ATOM 2852 C CA . ILE A 1 358 ? -7.287 -6.940 10.344 1.00 91.69 358 ILE A CA 1
ATOM 2853 C C . ILE A 1 358 ? -8.061 -5.642 10.109 1.00 91.69 358 ILE A C 1
ATOM 2855 O O . ILE A 1 358 ? -7.479 -4.674 9.626 1.00 91.69 358 ILE A O 1
ATOM 2859 N N . PRO A 1 359 ? -9.356 -5.602 10.479 1.00 90.62 359 PRO A N 1
ATOM 2860 C CA . PRO A 1 359 ? -10.195 -4.436 10.245 1.00 90.62 359 PRO A CA 1
ATOM 2861 C C . PRO A 1 359 ? -9.609 -3.185 10.900 1.00 90.62 359 PRO A C 1
ATOM 2863 O O . PRO A 1 359 ? -9.294 -3.211 12.100 1.00 90.62 359 PRO A O 1
ATOM 2866 N N . GLN A 1 360 ? -9.504 -2.106 10.128 1.00 90.44 360 GLN A N 1
ATOM 2867 C CA . GLN A 1 360 ? -9.063 -0.798 10.601 1.00 90.44 360 GLN A CA 1
ATOM 2868 C C . GLN A 1 360 ? -10.243 -0.024 11.177 1.00 90.44 360 GLN A C 1
ATOM 2870 O O . GLN A 1 360 ? -11.378 -0.206 10.751 1.00 90.44 360 GLN A O 1
ATOM 2875 N N . LEU A 1 361 ? -9.998 0.820 12.180 1.00 89.81 361 LEU A N 1
ATOM 2876 C CA . LEU A 1 361 ? -11.070 1.586 12.824 1.00 89.81 361 LEU A CA 1
ATOM 2877 C C . LEU A 1 361 ? -11.684 2.622 11.868 1.00 89.81 361 LEU A C 1
ATOM 2879 O O . LEU A 1 361 ? -12.897 2.834 11.903 1.00 89.81 361 LEU A O 1
ATOM 2883 N N . ASN A 1 362 ? -10.848 3.217 11.011 1.00 88.81 362 ASN A N 1
ATOM 2884 C CA . ASN A 1 362 ? -11.207 4.297 10.089 1.00 88.81 362 ASN A CA 1
ATOM 2885 C C . ASN A 1 362 ? -12.351 3.913 9.134 1.00 88.81 362 ASN A C 1
ATOM 2887 O O . ASN A 1 362 ? -13.226 4.738 8.877 1.00 88.81 362 ASN A O 1
ATOM 2891 N N . ASP A 1 363 ? -12.427 2.643 8.727 1.00 90.94 363 ASP A N 1
ATOM 2892 C CA . ASP A 1 363 ? -13.471 2.119 7.833 1.00 90.94 363 ASP A CA 1
ATOM 2893 C C . ASP A 1 363 ? -14.869 2.072 8.480 1.00 90.94 363 ASP A C 1
ATOM 2895 O O . ASP A 1 363 ? -15.876 1.881 7.801 1.00 90.94 363 ASP A O 1
ATOM 2899 N N . TYR A 1 364 ? -14.951 2.221 9.807 1.00 94.56 364 TYR A N 1
ATOM 2900 C CA . TYR A 1 364 ? -16.192 2.090 10.578 1.00 94.56 364 TYR A CA 1
ATOM 2901 C C . TYR A 1 364 ? -16.547 3.356 11.359 1.00 94.56 364 TYR A C 1
ATOM 2903 O O . TYR A 1 364 ? -17.360 3.304 12.290 1.00 94.56 364 TYR A O 1
ATOM 2911 N N . LEU A 1 365 ? -15.948 4.496 11.015 1.00 95.81 365 LEU A N 1
ATOM 2912 C CA . LEU A 1 365 ? -16.257 5.777 11.640 1.00 95.81 365 LEU A CA 1
ATOM 2913 C C . LEU A 1 365 ? -17.586 6.341 11.128 1.00 95.81 365 LEU A C 1
ATOM 2915 O O . LEU A 1 365 ? -17.988 6.147 9.985 1.00 95.81 365 LEU A O 1
ATOM 2919 N N . CYS A 1 366 ? -18.293 7.043 12.006 1.00 96.38 366 CYS A N 1
ATOM 2920 C CA . CYS A 1 366 ? -19.506 7.775 11.674 1.00 96.38 366 CYS A CA 1
ATOM 2921 C C . CYS A 1 366 ? -19.111 9.093 10.993 1.00 96.38 366 CYS A C 1
ATOM 2923 O O . CYS A 1 366 ? -18.412 9.881 11.634 1.00 96.38 366 CYS A O 1
ATOM 2925 N N . PRO A 1 367 ? -19.603 9.401 9.781 1.00 95.38 367 PRO A N 1
ATOM 2926 C CA . PRO A 1 367 ? -19.244 10.629 9.060 1.00 95.38 367 PRO A CA 1
ATOM 2927 C C . PRO A 1 367 ? -19.632 11.932 9.774 1.00 95.38 367 PRO A C 1
ATOM 2929 O O . PRO A 1 367 ? -19.098 12.986 9.463 1.00 95.38 367 PRO A O 1
ATOM 2932 N N . ILE A 1 368 ? -20.573 11.873 10.723 1.00 95.38 368 ILE A N 1
ATOM 2933 C CA . ILE A 1 368 ? -21.054 13.055 11.457 1.00 95.38 368 ILE A CA 1
ATOM 2934 C C . ILE A 1 368 ? -20.152 13.368 12.655 1.00 95.38 368 ILE A C 1
ATOM 2936 O O . ILE A 1 368 ? -19.863 14.526 12.929 1.00 95.38 368 ILE A O 1
ATOM 2940 N N . CYS A 1 369 ? -19.734 12.345 13.407 1.00 94.69 369 CYS A N 1
ATOM 2941 C CA . CYS A 1 369 ? -18.998 12.538 14.662 1.00 94.69 369 CYS A CA 1
ATOM 2942 C C . CYS A 1 369 ? -17.566 11.993 14.642 1.00 94.69 369 CYS A C 1
ATOM 2944 O O . CYS A 1 369 ? -16.936 11.970 15.696 1.00 94.69 369 CYS A O 1
ATOM 2946 N N . PHE A 1 370 ? -17.097 11.470 13.504 1.00 94.56 370 PHE A N 1
ATOM 2947 C CA . PHE A 1 370 ? -15.754 10.909 13.287 1.00 94.56 370 PHE A CA 1
ATOM 2948 C C . PHE A 1 370 ? -15.303 9.912 14.364 1.00 94.56 370 PHE A C 1
ATOM 2950 O O . PHE A 1 370 ? -14.141 9.816 14.738 1.00 94.56 370 PHE A O 1
ATOM 2957 N N . SER A 1 371 ? -16.261 9.158 14.891 1.00 94.56 371 SER A N 1
ATOM 2958 C CA . SER A 1 371 ? -16.071 8.170 15.951 1.00 94.56 371 SER A CA 1
ATOM 2959 C C . SER A 1 371 ? -16.791 6.897 15.540 1.00 94.56 371 SER A C 1
ATOM 2961 O O . SER A 1 371 ? -17.707 6.966 14.721 1.00 94.56 371 SER A O 1
ATOM 2963 N N . ILE A 1 372 ? -16.394 5.747 16.089 1.00 95.56 372 ILE A N 1
ATOM 2964 C CA . ILE A 1 372 ? -16.942 4.439 15.714 1.00 95.56 372 ILE A CA 1
ATOM 2965 C C . ILE A 1 372 ? -18.475 4.471 15.612 1.00 95.56 372 ILE A C 1
ATOM 2967 O O . ILE A 1 372 ? -19.168 4.971 16.508 1.00 95.56 372 ILE A O 1
ATOM 2971 N N . SER A 1 373 ? -19.003 3.945 14.507 1.00 95.88 373 SER A N 1
ATOM 2972 C CA . SER A 1 373 ? -20.431 3.905 14.179 1.00 95.88 373 SER A CA 1
ATOM 2973 C C . SER A 1 373 ? -21.180 2.921 15.074 1.00 95.88 373 SER A C 1
ATOM 2975 O O . SER A 1 373 ? -21.631 1.860 14.652 1.00 95.88 373 SER A O 1
ATOM 2977 N N . TRP A 1 374 ? -21.277 3.247 16.360 1.00 96.38 374 TRP A N 1
ATOM 2978 C CA . TRP A 1 374 ? -21.833 2.364 17.368 1.00 96.38 374 TRP A CA 1
ATOM 2979 C C . TRP A 1 374 ? -23.364 2.335 17.332 1.00 96.38 374 TRP A C 1
ATOM 2981 O O . TRP A 1 374 ? -24.004 3.388 17.337 1.00 96.38 374 TRP A O 1
ATOM 2991 N N . LYS A 1 375 ? -23.934 1.117 17.308 1.00 95.44 375 LYS A N 1
ATOM 2992 C CA . LYS A 1 375 ? -25.328 0.853 16.899 1.00 95.44 375 LYS A CA 1
ATOM 2993 C C . LYS A 1 375 ? -25.641 1.574 15.576 1.00 95.44 375 LYS A C 1
ATOM 2995 O O . LYS A 1 375 ? -26.409 2.532 15.570 1.00 95.44 375 LYS A O 1
ATOM 3000 N N . PRO A 1 376 ? -24.972 1.174 14.486 1.00 96.75 376 PRO A N 1
ATOM 3001 C CA . PRO A 1 376 ? -25.078 1.865 13.215 1.00 96.75 376 PRO A CA 1
ATOM 3002 C C . PRO A 1 376 ? -26.485 1.707 12.642 1.00 96.75 376 PRO A C 1
ATOM 3004 O O . PRO A 1 376 ? -27.004 0.595 12.564 1.00 96.75 376 PRO A O 1
ATOM 3007 N N . VAL A 1 377 ? -27.089 2.823 12.252 1.00 96.88 377 VAL A N 1
ATOM 3008 C CA . VAL A 1 377 ? -28.405 2.899 11.619 1.00 96.88 377 VAL A CA 1
ATOM 3009 C C . VAL A 1 377 ? -28.195 3.022 10.116 1.00 96.88 377 VAL A C 1
ATOM 3011 O O . VAL A 1 377 ? -27.577 3.986 9.660 1.00 96.88 377 VAL A O 1
ATOM 3014 N N . LYS A 1 378 ? -28.684 2.036 9.361 1.00 96.81 378 LYS A N 1
ATOM 3015 C CA . LYS A 1 378 ? -28.637 2.015 7.899 1.00 96.81 378 LYS A CA 1
ATOM 3016 C C . LYS A 1 378 ? -29.898 2.659 7.336 1.00 96.81 378 LYS A C 1
ATOM 3018 O O . LYS A 1 378 ? -31.000 2.128 7.491 1.00 96.81 378 LYS A O 1
ATOM 3023 N N . LEU A 1 379 ? -29.730 3.797 6.678 1.00 95.88 379 LEU A N 1
ATOM 3024 C CA . LEU A 1 379 ? -30.823 4.481 5.992 1.00 95.88 379 LEU A C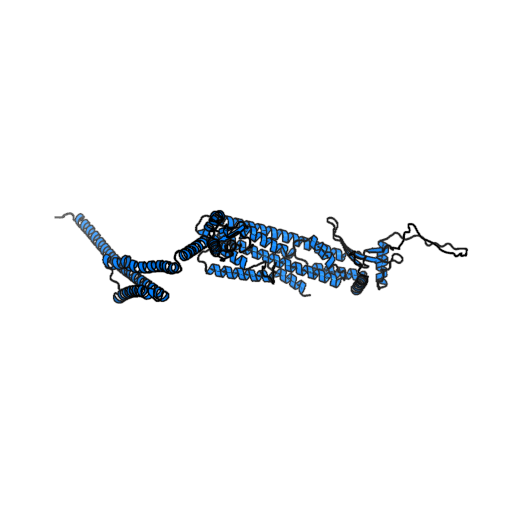A 1
ATOM 3025 C C . LEU A 1 379 ? -31.237 3.721 4.724 1.00 95.88 379 LEU A C 1
ATOM 3027 O O . LEU A 1 379 ? -30.466 2.910 4.204 1.00 95.88 379 LEU A O 1
ATOM 3031 N N . ARG A 1 380 ? -32.432 4.012 4.186 1.00 95.75 380 ARG A N 1
ATOM 3032 C CA . ARG A 1 380 ? -32.878 3.426 2.904 1.00 95.75 380 ARG A CA 1
ATOM 3033 C C . ARG A 1 380 ? -31.911 3.715 1.757 1.00 95.75 380 ARG A C 1
ATOM 3035 O O . ARG A 1 380 ? -31.671 2.832 0.945 1.00 95.75 380 ARG A O 1
ATOM 3042 N N . CYS A 1 381 ? -31.304 4.902 1.756 1.00 95.94 381 CYS A N 1
ATOM 3043 C CA . CYS A 1 381 ? -30.294 5.316 0.782 1.00 95.94 381 CYS A CA 1
ATOM 3044 C C . CYS A 1 381 ? -28.961 4.545 0.892 1.00 95.94 381 CYS A C 1
ATOM 3046 O O . CYS A 1 381 ? -28.036 4.782 0.122 1.00 95.94 381 CYS A O 1
ATOM 3048 N N . GLY A 1 382 ? -28.819 3.646 1.874 1.00 94.69 382 GLY A N 1
ATOM 3049 C CA . GLY A 1 382 ? -27.638 2.803 2.072 1.00 94.69 382 GLY A CA 1
ATOM 3050 C C . GLY A 1 382 ? -26.572 3.381 3.006 1.00 94.69 382 GLY A C 1
ATOM 3051 O O . GLY A 1 382 ? -25.742 2.615 3.497 1.00 94.69 382 GLY A O 1
ATOM 3052 N N . HIS A 1 383 ? -26.616 4.680 3.316 1.00 96.12 383 HIS A N 1
ATOM 3053 C CA . HIS A 1 383 ? -25.658 5.333 4.213 1.00 96.12 383 HIS A CA 1
ATOM 3054 C C . HIS A 1 383 ? -25.850 4.944 5.689 1.00 96.12 383 HIS A C 1
ATOM 3056 O O . HIS A 1 383 ? -26.968 4.698 6.151 1.00 96.12 383 HIS A O 1
ATOM 3062 N N . LEU A 1 384 ? -24.738 4.901 6.431 1.00 96.25 384 LEU A N 1
ATOM 3063 C CA . LEU A 1 384 ? -24.653 4.420 7.813 1.00 96.25 384 LEU A CA 1
ATOM 3064 C C . LEU A 1 384 ? -24.177 5.527 8.762 1.00 96.25 384 LEU A C 1
ATOM 3066 O O . LEU A 1 384 ? -23.178 6.194 8.502 1.00 96.25 384 LEU A O 1
ATOM 3070 N N . PHE A 1 385 ? -24.850 5.666 9.905 1.00 96.88 385 PHE A N 1
ATOM 3071 C CA . PHE A 1 385 ? -24.492 6.620 10.963 1.00 96.88 385 PHE A CA 1
ATOM 3072 C C . PHE A 1 385 ? -24.652 5.986 12.347 1.00 96.88 385 PHE A C 1
ATOM 3074 O O . PHE A 1 385 ? -25.435 5.054 12.512 1.00 96.88 385 PHE A O 1
ATOM 3081 N N . CYS A 1 386 ? -23.954 6.480 13.375 1.00 96.38 386 CYS A N 1
ATOM 3082 C CA . CYS A 1 386 ? -24.185 5.989 14.739 1.00 96.38 386 CYS A CA 1
ATOM 3083 C C . CYS A 1 386 ? -25.576 6.399 15.260 1.00 96.38 386 CYS A C 1
ATOM 3085 O O . CYS A 1 386 ? -26.084 7.467 14.910 1.00 96.38 386 CYS A O 1
ATOM 3087 N N . ILE A 1 387 ? -26.162 5.588 16.151 1.00 95.62 387 ILE A N 1
ATOM 3088 C CA . ILE A 1 387 ? -27.512 5.825 16.694 1.00 95.62 387 ILE A CA 1
ATOM 3089 C C . ILE A 1 387 ? -27.683 7.228 17.283 1.00 95.62 387 ILE A C 1
ATOM 3091 O O . ILE A 1 387 ? -28.718 7.858 17.095 1.00 95.62 387 ILE A O 1
ATOM 3095 N N . ARG A 1 388 ? -26.656 7.748 17.968 1.00 94.81 388 ARG A N 1
ATOM 3096 C CA . ARG A 1 388 ? -26.727 9.060 18.616 1.00 94.81 388 ARG A CA 1
ATOM 3097 C C . ARG A 1 388 ? -26.852 10.178 17.588 1.00 94.81 388 ARG A C 1
ATOM 3099 O O . ARG A 1 388 ? -27.707 11.037 17.756 1.00 94.81 388 ARG A O 1
ATOM 3106 N N . CYS A 1 389 ? -26.044 10.147 16.530 1.00 96.38 389 CYS A N 1
ATOM 3107 C CA . CYS A 1 389 ? -26.131 11.136 15.458 1.00 96.38 389 CYS A CA 1
ATOM 3108 C C . CYS A 1 389 ? -27.480 11.067 14.738 1.00 96.38 389 CYS A C 1
ATOM 3110 O O . CYS A 1 389 ? -28.035 12.110 14.420 1.00 96.38 389 CYS A O 1
ATOM 3112 N N . MET A 1 390 ? -28.032 9.864 14.548 1.00 95.81 390 MET A N 1
ATOM 3113 C CA . MET A 1 390 ? -29.360 9.705 13.953 1.00 95.81 390 MET A CA 1
ATOM 3114 C C . MET A 1 390 ? -30.453 10.358 14.808 1.00 95.81 390 MET A C 1
ATOM 3116 O O . MET A 1 390 ? -31.234 11.157 14.307 1.00 95.81 390 MET A O 1
ATOM 3120 N N . VAL A 1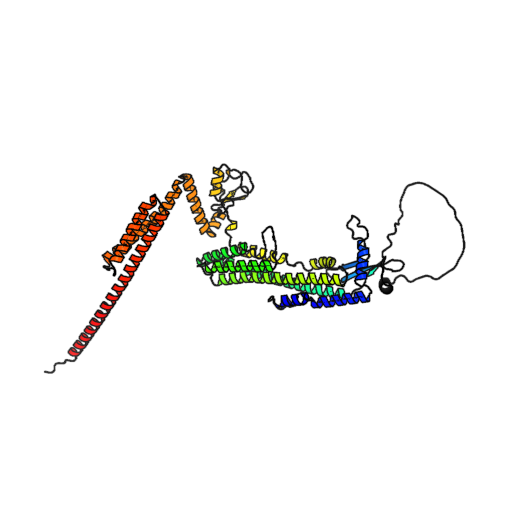 391 ? -30.458 10.084 16.117 1.00 93.88 391 VAL A N 1
ATOM 3121 C CA . VAL A 1 391 ? -31.425 10.678 17.058 1.00 93.88 391 VAL A CA 1
ATOM 3122 C C . VAL A 1 391 ? -31.306 12.203 17.106 1.00 93.88 391 VAL A C 1
ATOM 3124 O O . VAL A 1 391 ? -32.319 12.887 17.203 1.00 93.88 391 VAL A O 1
ATOM 3127 N N . VAL A 1 392 ? -30.085 12.745 17.046 1.00 94.44 392 VAL A N 1
ATOM 3128 C CA . VAL A 1 392 ? -29.869 14.200 17.006 1.00 94.44 392 VAL A CA 1
ATOM 3129 C C . VAL A 1 392 ? -30.468 14.802 15.734 1.00 94.44 392 VAL A C 1
ATOM 3131 O O . VAL A 1 392 ? -31.234 15.751 15.841 1.00 94.44 392 VAL A O 1
ATOM 3134 N N . LEU A 1 393 ? -30.205 14.221 14.557 1.00 95.06 393 LEU A N 1
ATOM 3135 C CA . LEU A 1 393 ? -30.769 14.717 13.295 1.00 95.06 393 LEU A CA 1
ATOM 3136 C C . LEU A 1 393 ? -32.303 14.700 13.293 1.00 95.06 393 LEU A C 1
ATOM 3138 O O . LEU A 1 393 ? -32.917 15.685 12.900 1.00 95.06 393 LEU A O 1
ATOM 3142 N N . GLN A 1 394 ? -32.917 13.621 13.787 1.00 94.44 394 GLN A N 1
ATOM 3143 C CA . GLN A 1 394 ? -34.377 13.509 13.873 1.00 94.44 394 GLN A CA 1
ATOM 3144 C C . GLN A 1 394 ? -34.996 14.550 14.814 1.00 94.44 394 GLN A C 1
ATOM 3146 O O . GLN A 1 394 ? -36.069 15.071 14.532 1.00 94.44 394 GLN A O 1
ATOM 3151 N N . ARG A 1 395 ? -34.330 14.870 15.930 1.00 92.94 395 ARG A N 1
ATOM 3152 C CA . ARG A 1 395 ? -34.797 15.901 16.873 1.00 92.94 395 ARG A CA 1
ATOM 3153 C C . ARG A 1 395 ? -34.625 17.321 16.355 1.00 92.94 395 ARG A C 1
ATOM 3155 O O . ARG A 1 395 ? -35.388 18.192 16.744 1.00 92.94 395 ARG A O 1
ATOM 3162 N N . GLU A 1 396 ? -33.618 17.545 15.521 1.00 94.50 396 GLU A N 1
ATOM 3163 C CA . GLU A 1 396 ? -33.402 18.814 14.824 1.00 94.50 396 GLU A CA 1
ATOM 3164 C C . GLU A 1 396 ? -34.270 18.944 13.560 1.00 94.50 396 GLU A C 1
ATOM 3166 O O . GLU A 1 396 ? -34.078 19.892 12.804 1.00 94.50 396 GLU A O 1
ATOM 3171 N N . GLU A 1 397 ? -35.181 17.994 13.311 1.00 93.25 397 GLU A N 1
ATOM 3172 C CA . GLU A 1 397 ? -36.058 17.945 12.130 1.00 93.25 397 GLU A CA 1
ATOM 3173 C C . GLU A 1 397 ? -35.282 18.005 10.799 1.00 93.25 397 GLU A C 1
ATOM 3175 O O . GLU A 1 397 ? -35.766 18.504 9.787 1.00 93.25 397 GLU A O 1
ATOM 3180 N N . LYS A 1 398 ? -34.056 17.460 10.785 1.00 94.12 398 LYS A N 1
ATOM 3181 C CA . LYS A 1 398 ? -33.232 17.309 9.580 1.00 94.12 398 LYS A CA 1
ATOM 3182 C C . LYS A 1 398 ? -33.545 15.973 8.917 1.00 94.12 398 LYS A C 1
ATOM 3184 O O . LYS A 1 398 ? -33.019 14.930 9.298 1.00 94.12 398 LYS A O 1
ATOM 3189 N N . ASP A 1 399 ? -34.392 16.023 7.906 1.00 93.75 399 ASP A N 1
ATOM 3190 C CA . ASP A 1 399 ? -34.914 14.909 7.110 1.00 93.75 399 ASP A CA 1
ATOM 3191 C C . ASP A 1 399 ? -33.944 14.372 6.037 1.00 93.75 399 ASP A C 1
ATOM 3193 O O . ASP A 1 399 ? -33.999 13.188 5.679 1.00 93.75 399 ASP A O 1
ATOM 3197 N N . HIS A 1 400 ? -33.015 15.207 5.570 1.00 95.50 400 HIS A N 1
ATOM 3198 C CA . HIS A 1 400 ? -32.061 14.870 4.513 1.00 95.50 400 HIS A CA 1
ATOM 3199 C C . HIS A 1 400 ? -30.832 14.099 5.028 1.00 95.50 400 HIS A C 1
ATOM 3201 O O . HIS A 1 400 ? -30.202 14.448 6.029 1.00 95.50 400 HIS A O 1
ATOM 3207 N N . CYS A 1 401 ? -30.411 13.074 4.282 1.00 96.56 401 CYS A N 1
ATOM 3208 C CA . CYS A 1 401 ? -29.168 12.351 4.533 1.00 96.56 401 CYS A CA 1
ATOM 3209 C C . CYS A 1 401 ? -27.939 13.279 4.382 1.00 96.56 401 CYS A C 1
ATOM 3211 O O . CYS A 1 401 ? -27.767 13.874 3.319 1.00 96.56 401 CYS A O 1
ATOM 3213 N N . PRO A 1 402 ? -27.005 13.334 5.353 1.00 95.31 402 PRO A N 1
ATOM 3214 C CA . PRO A 1 402 ? -25.812 14.185 5.253 1.00 95.31 402 PRO A CA 1
ATOM 3215 C C . PRO A 1 402 ? -24.860 13.870 4.089 1.00 95.31 402 PRO A C 1
ATOM 3217 O O . PRO A 1 402 ? -24.025 14.706 3.755 1.00 95.31 402 PRO A O 1
ATOM 3220 N N . LEU A 1 403 ? -24.953 12.673 3.495 1.00 95.56 403 LEU A N 1
ATOM 3221 C CA . LEU A 1 403 ? -24.068 12.233 2.412 1.00 95.56 403 LEU A CA 1
ATOM 3222 C C . LEU A 1 403 ? -24.703 12.406 1.027 1.00 95.56 403 LEU A C 1
ATOM 3224 O O . LEU A 1 403 ? -24.119 13.066 0.174 1.00 95.56 403 LEU A O 1
ATOM 3228 N N . CYS A 1 404 ? -25.903 11.858 0.801 1.00 96.75 404 CYS A N 1
ATOM 3229 C CA . CYS A 1 404 ? -26.575 11.930 -0.506 1.00 96.75 404 CYS A CA 1
ATOM 3230 C C . CYS A 1 404 ? -27.721 12.938 -0.593 1.00 96.75 404 CYS A C 1
ATOM 3232 O O . CYS A 1 404 ? -28.262 13.122 -1.677 1.00 96.75 404 CYS A O 1
ATOM 3234 N N . ARG A 1 405 ? -28.098 13.580 0.519 1.00 95.56 405 ARG A N 1
ATOM 3235 C CA . ARG A 1 405 ? -29.222 14.528 0.604 1.00 95.56 405 ARG A CA 1
ATOM 3236 C C . ARG A 1 405 ? -30.592 13.932 0.262 1.00 95.56 405 ARG A C 1
ATOM 3238 O O . ARG A 1 405 ? -31.518 14.671 -0.013 1.00 95.56 405 ARG A O 1
ATOM 3245 N N . GLU A 1 406 ? -30.748 12.614 0.298 1.00 95.81 406 GLU A N 1
ATOM 3246 C CA . GLU A 1 406 ? -32.063 11.983 0.146 1.00 95.81 406 GLU A CA 1
ATOM 3247 C C . GLU A 1 406 ? -32.886 12.113 1.442 1.00 95.81 406 GLU A C 1
ATOM 3249 O O . GLU A 1 406 ? -32.327 11.999 2.537 1.00 95.81 406 GLU A O 1
ATOM 3254 N N . GLU A 1 407 ? -34.198 12.326 1.332 1.00 95.62 407 GLU A N 1
ATOM 3255 C CA . GLU A 1 407 ? -35.138 12.447 2.459 1.00 95.62 407 GLU A CA 1
ATOM 3256 C C . GLU A 1 407 ? -35.456 11.067 3.060 1.00 95.62 407 GLU A C 1
ATOM 3258 O O . GLU A 1 407 ? -36.393 10.372 2.668 1.00 95.62 407 GLU A O 1
ATOM 3263 N N . VAL A 1 408 ? -34.615 10.615 3.988 1.00 95.62 408 VAL A N 1
ATOM 3264 C CA . VAL A 1 408 ? -34.693 9.254 4.561 1.00 95.62 408 VAL A CA 1
ATOM 3265 C C . VAL A 1 408 ? -34.473 9.213 6.074 1.00 95.62 408 VAL A C 1
ATOM 3267 O O . VAL A 1 408 ? -34.589 8.149 6.683 1.00 95.62 408 VAL A O 1
ATOM 3270 N N . VAL A 1 409 ? -34.123 10.338 6.709 1.00 94.44 409 VAL A N 1
ATOM 3271 C CA . VAL A 1 409 ? -33.740 10.364 8.133 1.00 94.44 409 VAL A CA 1
ATOM 3272 C C . VAL A 1 409 ? -34.947 10.160 9.049 1.00 94.44 409 VAL A C 1
ATOM 3274 O O . VAL A 1 409 ? -34.861 9.394 10.011 1.00 94.44 409 VAL A O 1
ATOM 3277 N N . MET A 1 410 ? -36.088 10.784 8.745 1.00 93.06 410 MET A N 1
ATOM 3278 C CA . MET A 1 410 ? -37.282 10.738 9.609 1.00 93.06 410 MET A CA 1
ATOM 3279 C C . MET A 1 410 ? -37.943 9.357 9.674 1.00 93.06 410 MET A C 1
ATOM 3281 O O . MET A 1 410 ? -38.666 9.046 10.614 1.00 93.06 410 MET A O 1
ATOM 3285 N N . GLU A 1 411 ? -37.661 8.497 8.704 1.00 93.38 411 GLU A N 1
ATOM 3286 C CA . GLU A 1 411 ? -38.212 7.145 8.626 1.00 93.38 411 GLU A CA 1
ATOM 3287 C C . GLU A 1 411 ? -37.366 6.112 9.379 1.00 93.38 411 GLU A C 1
ATOM 3289 O O . GLU A 1 411 ? -37.780 4.963 9.554 1.00 93.38 411 GLU A O 1
ATOM 3294 N N . ALA A 1 412 ? -36.149 6.488 9.780 1.00 91.88 412 ALA A N 1
ATOM 3295 C CA . ALA A 1 412 ? -35.222 5.582 10.429 1.00 91.88 412 ALA A CA 1
ATOM 3296 C C . ALA A 1 412 ? -35.711 5.227 11.841 1.00 91.88 412 ALA A C 1
ATOM 3298 O O . ALA A 1 412 ? -35.902 6.084 12.701 1.00 91.88 412 ALA A O 1
ATOM 3299 N N . THR A 1 413 ? -35.870 3.935 12.104 1.00 92.38 413 THR A N 1
ATOM 3300 C CA . THR A 1 413 ? -36.305 3.404 13.403 1.00 92.38 413 THR A CA 1
ATOM 3301 C C . THR A 1 413 ? -35.278 2.422 13.963 1.00 92.38 413 THR A C 1
ATOM 3303 O O . THR A 1 413 ? -34.256 2.130 13.342 1.00 92.38 413 THR A O 1
ATOM 3306 N N . GLU A 1 414 ? -35.554 1.841 15.133 1.00 89.75 414 GLU A N 1
ATOM 3307 C CA . GLU A 1 414 ? -34.715 0.789 15.722 1.00 89.75 414 GLU A CA 1
ATOM 3308 C C . GLU A 1 414 ? -34.499 -0.409 14.774 1.00 89.75 414 GLU A C 1
ATOM 3310 O O . GLU A 1 414 ? -33.449 -1.054 14.807 1.00 89.75 414 GLU A O 1
ATOM 3315 N N . LYS A 1 415 ? -35.449 -0.677 13.868 1.00 91.69 415 LYS A N 1
ATOM 3316 C CA . LYS A 1 415 ? -35.351 -1.764 12.878 1.00 91.69 415 LYS A CA 1
ATOM 3317 C C . LYS A 1 415 ? -34.241 -1.541 11.849 1.00 91.69 415 LYS A C 1
ATOM 3319 O O . LYS A 1 415 ? -33.757 -2.504 11.265 1.00 91.69 415 LYS A O 1
ATOM 3324 N N . ASN A 1 416 ? -33.827 -0.294 11.643 1.00 94.94 416 ASN A N 1
ATOM 3325 C CA . ASN A 1 416 ? -32.764 0.077 10.714 1.00 94.94 416 ASN A CA 1
ATOM 3326 C C . ASN A 1 416 ? -31.358 -0.137 11.302 1.00 94.94 416 ASN A C 1
ATOM 3328 O O . ASN A 1 416 ? -30.366 0.124 10.622 1.00 94.94 416 ASN A O 1
ATOM 3332 N N . ILE A 1 417 ? -31.242 -0.593 12.555 1.00 95.69 417 ILE A N 1
ATOM 3333 C CA . ILE A 1 417 ? -29.948 -0.899 13.168 1.00 95.69 417 ILE A CA 1
ATOM 3334 C C . ILE A 1 417 ? -29.351 -2.153 12.524 1.00 95.69 417 ILE A C 1
ATOM 3336 O O . ILE A 1 417 ? -29.927 -3.241 12.591 1.00 95.69 417 ILE A O 1
ATOM 3340 N N . ASP A 1 418 ? -28.144 -2.026 11.977 1.00 95.69 418 ASP A N 1
ATOM 3341 C CA . ASP A 1 418 ? -27.415 -3.154 11.405 1.00 95.69 418 ASP A CA 1
ATOM 3342 C C . ASP A 1 418 ? -26.840 -4.044 12.520 1.00 95.69 418 ASP A C 1
ATOM 3344 O O . ASP A 1 418 ? -25.753 -3.820 13.063 1.00 95.69 418 ASP A O 1
ATOM 3348 N N . GLN A 1 419 ? -27.594 -5.084 12.878 1.00 95.81 419 GLN A N 1
ATOM 3349 C CA . GLN A 1 419 ? -27.220 -6.017 13.942 1.00 95.81 419 GLN A CA 1
ATOM 3350 C C . GLN A 1 419 ? -25.987 -6.862 13.605 1.00 95.81 419 GLN A C 1
ATOM 3352 O O . GLN A 1 419 ? -25.271 -7.291 14.519 1.00 95.81 419 GLN A O 1
ATOM 3357 N N . ALA A 1 420 ? -25.723 -7.118 12.321 1.00 95.88 420 ALA A N 1
ATOM 3358 C CA . ALA A 1 420 ? -24.522 -7.831 11.906 1.00 95.88 420 ALA A CA 1
ATOM 3359 C C . ALA A 1 420 ? -23.291 -6.962 12.185 1.00 95.88 420 ALA A C 1
ATOM 3361 O O . ALA A 1 420 ? -22.347 -7.419 12.841 1.00 95.88 420 ALA A O 1
ATOM 3362 N N . LEU A 1 421 ? -23.356 -5.682 11.811 1.00 95.12 421 LEU A N 1
ATOM 3363 C CA . LEU A 1 421 ? -22.300 -4.719 12.084 1.00 95.12 421 LEU A CA 1
ATOM 3364 C C . LEU A 1 421 ? -22.140 -4.457 13.591 1.00 95.12 421 LEU A C 1
ATOM 3366 O O . LEU A 1 421 ? -21.015 -4.429 14.083 1.00 95.12 421 LEU A O 1
ATOM 3370 N N . VAL A 1 422 ? -23.222 -4.398 14.381 1.00 95.94 422 VAL A N 1
ATOM 3371 C CA . VAL A 1 422 ? -23.123 -4.326 15.858 1.00 95.94 422 VAL A CA 1
ATOM 3372 C C . VAL A 1 422 ? -22.303 -5.487 16.426 1.00 95.94 422 VAL A C 1
ATOM 3374 O O . VAL A 1 422 ? -21.398 -5.268 17.238 1.00 95.94 422 VAL A O 1
ATOM 3377 N N . LYS A 1 423 ? -22.607 -6.730 16.027 1.00 96.06 423 LYS A N 1
ATOM 3378 C CA . LYS A 1 423 ? -21.872 -7.921 16.494 1.00 96.06 423 LYS A CA 1
ATOM 3379 C C . LYS A 1 423 ? -20.404 -7.856 16.078 1.00 96.06 423 LYS A C 1
ATOM 3381 O O . LYS A 1 423 ? -19.524 -8.154 16.890 1.00 96.06 423 LYS A O 1
ATOM 3386 N N . PHE A 1 424 ? -20.142 -7.425 14.848 1.00 94.94 424 PHE A N 1
ATOM 3387 C CA . PHE A 1 424 ? -18.795 -7.252 14.325 1.00 94.94 424 PHE A CA 1
ATOM 3388 C C . PHE A 1 424 ? -17.991 -6.213 15.122 1.00 94.94 424 PHE A C 1
ATOM 3390 O O . PHE A 1 424 ? -16.897 -6.533 15.599 1.00 94.94 424 PHE A O 1
ATOM 3397 N N . LEU A 1 425 ? -18.539 -5.014 15.348 1.00 95.19 425 LEU A N 1
ATOM 3398 C CA . LEU A 1 425 ? -17.866 -3.943 16.090 1.00 95.19 425 LEU A CA 1
ATOM 3399 C C . LEU A 1 425 ? -17.595 -4.354 17.546 1.00 95.19 425 LEU A C 1
ATOM 3401 O O . LEU A 1 425 ? -16.480 -4.176 18.035 1.00 95.19 425 LEU A O 1
ATOM 3405 N N . LYS A 1 426 ? -18.556 -5.013 18.219 1.00 93.19 426 LYS A N 1
ATOM 3406 C CA . LYS A 1 426 ? -18.350 -5.580 19.573 1.00 93.19 426 LYS A CA 1
ATOM 3407 C C . LYS A 1 426 ? -17.198 -6.576 19.632 1.00 93.19 426 LYS A C 1
ATOM 3409 O O . LYS A 1 426 ? -16.565 -6.716 20.677 1.00 93.19 426 LYS A O 1
ATOM 3414 N N . SER A 1 427 ? -16.982 -7.342 18.568 1.00 90.81 427 SER A N 1
ATOM 3415 C CA . SER A 1 427 ? -15.949 -8.375 18.547 1.00 90.81 427 SER A CA 1
ATOM 3416 C C . SER A 1 427 ? -14.563 -7.782 18.289 1.00 90.81 427 SER A C 1
ATOM 3418 O O . SER A 1 427 ? -13.622 -8.120 19.012 1.00 90.81 427 SER A O 1
ATOM 3420 N N . ASN A 1 428 ? -14.455 -6.882 17.303 1.00 90.69 428 ASN A N 1
ATOM 3421 C CA . ASN A 1 428 ? -13.177 -6.399 16.772 1.00 90.69 428 ASN A CA 1
ATOM 3422 C C . ASN A 1 428 ? -12.668 -5.099 17.435 1.00 90.69 428 ASN A C 1
ATOM 3424 O O . ASN A 1 428 ? -11.454 -4.921 17.491 1.00 90.69 428 ASN A O 1
ATOM 3428 N N . PHE A 1 429 ? -13.551 -4.245 17.978 1.00 93.06 429 PHE A N 1
ATOM 3429 C CA . PHE A 1 429 ? -13.226 -2.904 18.511 1.00 93.06 429 PHE A CA 1
ATOM 3430 C C . PHE A 1 429 ? -13.824 -2.673 19.910 1.00 93.06 429 PHE A C 1
ATOM 3432 O O . PHE A 1 429 ? -14.585 -1.742 20.167 1.00 93.06 429 PHE A O 1
ATOM 3439 N N . LYS A 1 430 ? -13.544 -3.588 20.845 1.00 91.00 430 LYS A N 1
ATOM 3440 C CA . LYS A 1 430 ? -14.198 -3.627 22.170 1.00 91.00 430 LYS A CA 1
ATOM 3441 C C . LYS A 1 430 ? -14.035 -2.349 22.984 1.00 91.00 430 LYS A C 1
ATOM 3443 O O . LYS A 1 430 ? -14.964 -1.962 23.688 1.00 91.00 430 LYS A O 1
ATOM 3448 N N . THR A 1 431 ? -12.842 -1.771 22.963 1.00 90.06 431 THR A N 1
ATOM 3449 C CA . THR A 1 431 ? -12.486 -0.560 23.707 1.00 90.06 431 THR A CA 1
ATOM 3450 C C . THR A 1 431 ? -13.254 0.639 23.175 1.00 90.06 431 THR A C 1
ATOM 3452 O O . THR A 1 431 ? -13.962 1.286 23.942 1.00 90.06 431 THR A O 1
ATOM 3455 N N . ASP A 1 432 ? -13.218 0.844 21.862 1.00 93.19 432 ASP A N 1
ATOM 3456 C CA . ASP A 1 432 ? -13.863 1.963 21.171 1.00 93.19 432 ASP A CA 1
ATOM 3457 C C . ASP A 1 432 ? -15.382 1.889 21.296 1.00 93.19 432 ASP A C 1
ATOM 3459 O O . ASP A 1 432 ? -16.042 2.877 21.602 1.00 93.19 432 ASP A O 1
ATOM 3463 N N . VAL A 1 433 ? -15.947 0.685 21.157 1.00 95.38 433 VAL A N 1
ATOM 3464 C CA . VAL A 1 433 ? -17.376 0.432 21.369 1.00 95.38 433 VAL A CA 1
ATOM 3465 C C . VAL A 1 433 ? -17.810 0.765 22.795 1.00 95.38 433 VAL A C 1
ATOM 3467 O O . VAL A 1 433 ? -18.861 1.372 22.987 1.00 95.38 433 VAL A O 1
ATOM 3470 N N . ARG A 1 434 ? -17.038 0.353 23.809 1.00 93.81 434 ARG A N 1
ATOM 3471 C CA . ARG A 1 434 ? -17.369 0.632 25.216 1.00 93.81 434 ARG A CA 1
ATOM 3472 C C . ARG A 1 434 ? -17.322 2.123 25.505 1.00 93.81 434 ARG A C 1
ATOM 3474 O O . ARG A 1 434 ? -18.235 2.639 26.142 1.00 93.81 434 ARG A O 1
ATOM 3481 N N . GLU A 1 435 ? -16.290 2.795 25.013 1.00 92.62 435 GLU A N 1
ATOM 3482 C CA . GLU A 1 435 ? -16.142 4.234 25.183 1.00 92.62 435 GLU A CA 1
ATOM 3483 C C . GLU A 1 435 ? -17.265 4.993 24.466 1.00 92.62 435 GLU A C 1
ATOM 3485 O O . GLU A 1 435 ? -17.919 5.845 25.064 1.00 92.62 435 GLU A O 1
ATOM 3490 N N . LYS A 1 436 ? -17.601 4.608 23.231 1.00 94.69 436 LYS A N 1
ATOM 3491 C CA . LYS A 1 436 ? -18.715 5.214 22.498 1.00 94.69 436 LYS A CA 1
ATOM 3492 C C . LYS A 1 436 ? -20.076 4.933 23.136 1.00 94.69 436 LYS A C 1
ATOM 3494 O O . LYS A 1 436 ? -20.928 5.816 23.168 1.00 94.69 436 LYS A O 1
ATOM 3499 N N . GLN A 1 437 ? -20.300 3.731 23.671 1.00 94.00 437 GLN A N 1
ATOM 3500 C CA . GLN A 1 437 ? -21.518 3.409 24.423 1.00 94.00 437 GLN A CA 1
ATOM 3501 C C . GLN A 1 437 ? -21.645 4.300 25.664 1.00 94.00 437 GLN A C 1
ATOM 3503 O O . GLN A 1 437 ? -22.716 4.858 25.887 1.00 94.00 437 GLN A O 1
ATOM 3508 N N . ARG A 1 438 ? -20.554 4.489 26.417 1.00 90.50 438 ARG A N 1
ATOM 3509 C CA . ARG A 1 438 ? -20.510 5.390 27.577 1.00 90.50 438 ARG A CA 1
ATOM 3510 C C . ARG A 1 438 ? -20.863 6.825 27.182 1.00 90.50 438 ARG A C 1
ATOM 3512 O O . ARG A 1 438 ? -21.700 7.445 27.828 1.00 90.50 438 ARG A O 1
ATOM 3519 N N . GLN A 1 439 ? -20.278 7.333 26.097 1.00 90.31 439 GLN A N 1
ATOM 3520 C CA . GLN A 1 439 ? -20.599 8.665 25.566 1.00 90.31 439 GLN A CA 1
ATOM 3521 C C . GLN A 1 439 ? -22.077 8.789 25.175 1.00 90.31 439 GLN A C 1
ATOM 3523 O O . GLN A 1 439 ? -22.719 9.788 25.492 1.00 90.31 439 GLN A O 1
ATOM 3528 N N . ASN A 1 440 ? -22.640 7.764 24.529 1.00 91.62 440 ASN A N 1
ATOM 3529 C CA . ASN A 1 440 ? -24.051 7.751 24.151 1.00 91.62 440 ASN A CA 1
ATOM 3530 C C . ASN A 1 440 ? -24.981 7.751 25.377 1.00 91.62 440 ASN A C 1
ATOM 3532 O O . ASN A 1 440 ? -25.990 8.447 25.361 1.00 91.62 440 ASN A O 1
ATOM 3536 N N . GLU A 1 441 ? -24.652 7.000 26.432 1.00 89.19 441 GLU A N 1
ATOM 3537 C CA . GLU A 1 441 ? -25.417 6.972 27.690 1.00 89.19 441 GLU A CA 1
ATOM 3538 C C . GLU A 1 441 ? -25.384 8.318 28.417 1.00 89.19 441 GLU A C 1
ATOM 3540 O O . GLU A 1 441 ? -26.411 8.771 28.918 1.00 89.19 441 GLU A O 1
ATOM 3545 N N . ILE A 1 442 ? -24.222 8.979 28.438 1.00 86.94 442 ILE A N 1
ATOM 3546 C CA . ILE A 1 442 ? -24.078 10.328 28.999 1.00 86.94 442 ILE A CA 1
ATOM 3547 C C . ILE A 1 442 ? -24.951 11.309 28.227 1.00 86.94 442 ILE A C 1
ATOM 3549 O O . ILE A 1 442 ? -25.750 12.021 28.827 1.00 86.94 442 ILE A O 1
ATOM 3553 N N . ALA A 1 443 ? -24.841 11.309 26.899 1.00 87.44 443 ALA A N 1
ATOM 3554 C CA . ALA A 1 443 ? -25.604 12.212 26.053 1.00 87.44 443 ALA A CA 1
ATOM 3555 C C . ALA A 1 443 ? -27.121 11.983 26.185 1.00 87.44 443 ALA A C 1
ATOM 3557 O O . ALA A 1 443 ? -27.871 12.945 26.289 1.00 87.44 443 ALA A O 1
ATOM 3558 N N . ALA A 1 444 ? -27.570 10.726 26.254 1.00 86.69 444 ALA A N 1
ATOM 3559 C CA . ALA A 1 444 ? -28.975 10.401 26.495 1.00 86.69 444 ALA A CA 1
ATOM 3560 C C . ALA A 1 444 ? -29.455 10.863 27.882 1.00 86.69 444 ALA A C 1
ATOM 3562 O O . ALA A 1 444 ? -30.571 11.358 28.013 1.00 86.69 444 ALA A O 1
ATOM 3563 N N . GLY A 1 445 ? -28.612 10.738 28.911 1.00 84.31 445 GLY A N 1
ATOM 3564 C CA . GLY A 1 445 ? -28.917 11.254 30.243 1.00 84.31 445 GLY A CA 1
ATOM 3565 C C . GLY A 1 445 ? -29.011 12.780 30.279 1.00 84.31 445 GLY A C 1
ATOM 3566 O O . GLY A 1 445 ? -29.925 13.307 30.903 1.00 84.31 445 GLY A O 1
ATOM 3567 N N . ILE A 1 446 ? -28.139 13.487 29.554 1.00 85.00 446 ILE A N 1
ATOM 3568 C CA . ILE A 1 446 ? -28.227 14.948 29.388 1.00 85.00 446 ILE A CA 1
ATOM 3569 C C . ILE A 1 446 ? -29.526 15.333 28.677 1.00 85.00 446 ILE A C 1
ATOM 3571 O O . ILE A 1 446 ? -30.190 16.276 29.090 1.00 85.00 446 ILE A O 1
ATOM 3575 N N . ASP A 1 447 ? -29.929 14.593 27.646 1.00 85.12 447 ASP A N 1
ATOM 3576 C CA . ASP A 1 447 ? -31.185 14.869 26.946 1.00 85.12 447 ASP A CA 1
ATOM 3577 C C . ASP A 1 447 ? -32.413 14.688 27.852 1.00 85.12 447 ASP A C 1
ATOM 3579 O O . ASP A 1 447 ? -33.395 15.412 27.719 1.00 85.12 447 ASP A O 1
ATOM 3583 N N . GLN A 1 448 ? -32.374 13.700 28.751 1.00 84.06 448 GLN A N 1
ATOM 3584 C CA . GLN A 1 448 ? -33.500 13.364 29.622 1.00 84.06 448 GLN A CA 1
ATOM 3585 C C . GLN A 1 448 ? -33.557 14.232 30.889 1.00 84.06 448 GLN A C 1
ATOM 3587 O O . GLN A 1 448 ? -34.646 14.541 31.367 1.00 84.06 448 GLN A O 1
ATOM 3592 N N . TRP A 1 449 ? -32.403 14.612 31.443 1.00 81.12 449 TRP A N 1
ATOM 3593 C CA . TRP A 1 449 ? -32.286 15.246 32.765 1.00 81.12 449 TRP A CA 1
ATOM 3594 C C . TRP A 1 449 ? -31.581 16.614 32.736 1.00 81.12 449 TRP A C 1
ATOM 3596 O O . TRP A 1 449 ? -31.381 17.231 33.783 1.00 81.12 449 TRP A O 1
ATOM 3606 N N . GLY A 1 450 ? -31.200 17.102 31.555 1.00 80.19 450 GLY A N 1
ATOM 3607 C CA . GLY A 1 450 ? -30.478 18.358 31.360 1.00 80.19 450 GLY A CA 1
ATOM 3608 C C . GLY A 1 450 ? -28.986 18.286 31.714 1.00 80.19 450 GLY A C 1
ATOM 3609 O O . GLY A 1 450 ? -28.445 17.249 32.107 1.00 80.19 450 GLY A O 1
ATOM 3610 N N . ALA A 1 451 ? -28.301 19.430 31.606 1.00 71.62 451 ALA A N 1
ATOM 3611 C CA . ALA A 1 451 ? -26.851 19.550 31.824 1.00 71.62 451 ALA A CA 1
ATOM 3612 C C . ALA A 1 451 ? -26.383 19.131 33.238 1.00 71.62 451 ALA A C 1
ATOM 3614 O O . ALA A 1 451 ? -25.227 18.758 33.430 1.00 71.62 451 ALA A O 1
ATOM 3615 N N . ALA A 1 452 ? -27.282 19.119 34.230 1.00 64.69 452 ALA A N 1
ATOM 3616 C CA . ALA A 1 452 ? -26.983 18.685 35.596 1.00 64.69 452 ALA A CA 1
ATOM 3617 C C . ALA A 1 452 ? -26.549 17.204 35.697 1.00 64.69 452 ALA A C 1
ATOM 3619 O O . ALA A 1 452 ? -25.888 16.818 36.664 1.00 64.69 452 ALA A O 1
ATOM 3620 N N . TYR A 1 453 ? -26.873 16.374 34.696 1.00 66.75 453 TYR A N 1
ATOM 3621 C CA . TYR A 1 453 ? -26.510 14.954 34.664 1.00 66.75 453 TYR A CA 1
ATOM 3622 C C . TYR A 1 453 ? -24.995 14.709 34.523 1.00 66.75 453 TYR A C 1
ATOM 3624 O O . TYR A 1 453 ? -24.468 13.748 35.090 1.00 66.75 453 TYR A O 1
ATOM 3632 N N . GLU A 1 454 ? -24.269 15.590 33.824 1.00 57.34 454 GLU A N 1
ATOM 3633 C CA . GLU A 1 454 ? -22.816 15.460 33.629 1.00 57.34 454 GLU A CA 1
ATOM 3634 C C . GLU A 1 454 ? -22.053 15.597 34.961 1.00 57.34 454 GLU A C 1
ATOM 3636 O O . GLU A 1 454 ? -21.160 14.800 35.274 1.00 57.34 454 GLU A O 1
ATOM 3641 N N . HIS A 1 455 ? -22.485 16.536 35.809 1.00 57.09 455 HIS A N 1
ATOM 3642 C CA . HIS A 1 455 ? -21.902 16.780 37.129 1.00 57.09 455 HIS A CA 1
ATOM 3643 C C . HIS A 1 455 ? -22.089 15.594 38.089 1.00 57.09 455 HIS A C 1
ATOM 3645 O O . HIS A 1 455 ? -21.152 15.226 38.802 1.00 57.09 455 HIS A O 1
ATOM 3651 N N . ALA A 1 456 ? -23.251 14.933 38.060 1.00 56.16 456 ALA A N 1
ATOM 3652 C CA . ALA A 1 456 ? -23.554 13.791 38.924 1.00 56.16 456 ALA A CA 1
ATOM 3653 C C . ALA A 1 456 ? -22.717 12.535 38.594 1.00 56.16 456 ALA A C 1
ATOM 3655 O O . ALA A 1 456 ? -22.409 11.732 39.482 1.00 56.16 456 ALA A O 1
ATOM 3656 N N . GLN A 1 457 ? -22.308 12.346 37.332 1.00 53.03 457 GLN A N 1
ATOM 3657 C CA . GLN A 1 457 ? -21.471 11.203 36.945 1.00 53.03 457 GLN A CA 1
ATOM 3658 C C . GLN A 1 457 ? -19.996 11.395 37.342 1.00 53.03 457 GLN A C 1
ATOM 3660 O O . GLN A 1 457 ? -19.369 10.442 37.811 1.00 53.03 457 GLN A O 1
ATOM 3665 N N . MET A 1 458 ? -19.464 12.624 37.260 1.00 51.81 458 MET A N 1
ATOM 3666 C CA . MET A 1 458 ? -18.158 12.966 37.853 1.00 51.81 458 MET A CA 1
ATOM 3667 C C . MET A 1 458 ? -18.156 12.778 39.379 1.00 51.81 458 MET A C 1
ATOM 3669 O O . MET A 1 458 ? -17.162 12.324 39.948 1.00 51.81 458 MET A O 1
ATOM 3673 N N . GLN A 1 459 ? -19.285 13.055 40.038 1.00 50.03 459 GLN A N 1
ATOM 3674 C CA . GLN A 1 459 ? -19.459 12.917 41.486 1.00 50.03 459 GLN A CA 1
ATOM 3675 C C . GLN A 1 459 ? -19.333 11.453 41.963 1.00 50.03 459 GLN A C 1
ATOM 3677 O O . GLN A 1 459 ? -18.713 11.196 42.995 1.00 50.03 459 GLN A O 1
ATOM 3682 N N . LYS A 1 460 ? -19.811 10.466 41.180 1.00 51.12 460 LYS A N 1
ATOM 3683 C CA . LYS A 1 460 ? -19.677 9.024 41.501 1.00 51.12 460 LYS A CA 1
ATOM 3684 C C . LYS A 1 460 ? -18.225 8.531 41.537 1.00 51.12 460 LYS A C 1
ATOM 3686 O O . LYS A 1 460 ? -17.897 7.693 42.370 1.00 51.12 460 LYS A O 1
ATOM 3691 N N . CYS A 1 461 ? -17.350 9.044 40.671 1.00 49.34 461 CYS A N 1
ATOM 3692 C CA . CYS A 1 461 ? -15.943 8.620 40.614 1.00 49.34 461 CYS A CA 1
ATOM 3693 C C . CYS A 1 461 ? -15.147 9.109 41.843 1.00 49.34 461 CYS A C 1
ATOM 3695 O O . CYS A 1 461 ? -14.245 8.425 42.320 1.00 49.34 461 CYS A O 1
ATOM 3697 N N . ILE A 1 462 ? -15.525 10.264 42.399 1.00 50.59 462 ILE A N 1
ATOM 3698 C CA . ILE A 1 462 ? -14.830 10.910 43.523 1.00 50.59 462 ILE A CA 1
ATOM 3699 C C . ILE A 1 462 ? -15.297 10.352 44.874 1.00 50.59 462 ILE A C 1
ATOM 3701 O O . ILE A 1 462 ? -14.463 10.139 45.749 1.00 50.59 462 ILE A O 1
ATOM 3705 N N . VAL A 1 463 ? -16.588 10.021 45.030 1.00 53.94 463 VAL A N 1
ATOM 3706 C CA . VAL A 1 463 ? -17.088 9.311 46.228 1.00 53.94 463 VAL A CA 1
ATOM 3707 C C . VAL A 1 463 ? -16.413 7.941 46.377 1.00 53.94 463 VAL A C 1
ATOM 3709 O O . VAL A 1 463 ? -16.085 7.530 47.484 1.00 53.94 463 VAL A O 1
ATOM 3712 N N . ILE A 1 464 ? -16.127 7.248 45.270 1.00 58.38 464 ILE A N 1
ATOM 3713 C CA . ILE A 1 464 ? -15.365 5.989 45.305 1.00 58.38 464 ILE A CA 1
ATOM 3714 C C . ILE A 1 464 ? -13.913 6.242 45.750 1.00 58.38 464 ILE A C 1
ATOM 3716 O O . ILE A 1 464 ? -13.395 5.488 46.570 1.00 58.38 464 ILE A O 1
ATOM 3720 N N . GLN A 1 465 ? -13.270 7.319 45.281 1.00 56.06 465 GLN A N 1
ATOM 3721 C CA . GLN A 1 465 ? -11.899 7.679 45.669 1.00 56.06 465 GLN A CA 1
ATOM 3722 C C . GLN A 1 465 ? -11.779 8.009 47.170 1.00 56.06 465 GLN A C 1
ATOM 3724 O O . GLN A 1 465 ? -10.827 7.582 47.818 1.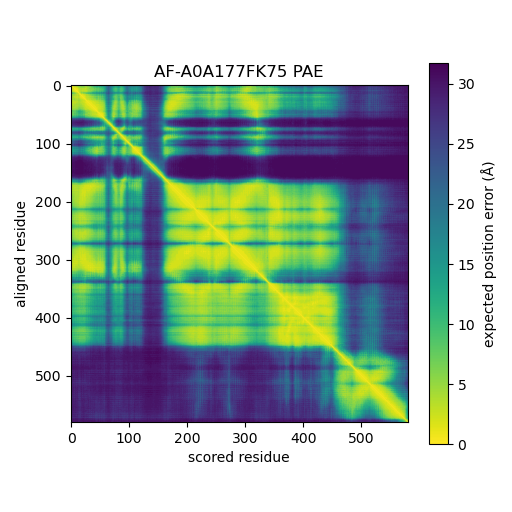00 56.06 465 GLN A O 1
ATOM 3729 N N . THR A 1 466 ? -12.749 8.731 47.741 1.00 57.94 466 THR A N 1
ATOM 3730 C CA . THR A 1 466 ? -12.741 9.110 49.165 1.00 57.94 466 THR A CA 1
ATOM 3731 C C . THR A 1 466 ? -13.080 7.932 50.078 1.00 57.94 466 THR A C 1
ATOM 3733 O O . THR A 1 466 ? -12.437 7.756 51.113 1.00 57.94 466 THR A O 1
ATOM 3736 N N . VAL A 1 467 ? -14.023 7.068 49.683 1.00 62.41 467 VAL A N 1
ATOM 3737 C CA . VAL A 1 467 ? -14.355 5.841 50.430 1.00 62.41 467 VAL A CA 1
ATOM 3738 C C . VAL A 1 467 ? -13.153 4.894 50.509 1.00 62.41 467 VAL A C 1
ATOM 3740 O O . VAL A 1 467 ? -12.958 4.264 51.544 1.00 62.41 467 VAL A O 1
ATOM 3743 N N . VAL A 1 468 ? -12.300 4.833 49.480 1.00 63.78 468 VAL A N 1
ATOM 3744 C CA . VAL A 1 468 ? -11.072 4.014 49.495 1.00 63.78 468 VAL A CA 1
ATOM 3745 C C . VAL A 1 468 ? -10.052 4.520 50.527 1.00 63.78 468 VAL A C 1
ATOM 3747 O O . VAL A 1 468 ? -9.496 3.701 51.263 1.00 63.78 468 VAL A O 1
ATOM 3750 N N . SER A 1 469 ? -9.849 5.838 50.652 1.00 62.41 469 SER A N 1
ATOM 3751 C CA . SER A 1 469 ? -8.943 6.411 51.664 1.00 62.41 469 SER A CA 1
ATOM 3752 C C . SER A 1 469 ? -9.428 6.133 53.091 1.00 62.41 469 SER A C 1
ATOM 3754 O O . SER A 1 469 ? -8.660 5.676 53.938 1.00 62.41 469 SER A O 1
ATOM 3756 N N . PHE A 1 470 ? -10.723 6.306 53.369 1.00 66.56 470 PHE A N 1
ATOM 3757 C CA . PHE A 1 470 ? -11.270 5.986 54.693 1.00 66.56 470 PHE A CA 1
ATOM 3758 C C . PHE A 1 470 ? -11.309 4.473 54.968 1.00 66.56 470 PHE A C 1
ATOM 3760 O O . PHE A 1 470 ? -11.019 4.051 56.090 1.00 66.56 470 PHE A O 1
ATOM 3767 N N . ALA A 1 471 ? -11.586 3.643 53.958 1.00 66.31 471 ALA A N 1
ATOM 3768 C CA . ALA A 1 471 ? -11.574 2.188 54.095 1.00 66.31 471 ALA A CA 1
ATOM 3769 C C . ALA A 1 471 ? -10.183 1.670 54.474 1.00 66.31 471 ALA A C 1
ATOM 3771 O O . ALA A 1 471 ? -10.072 0.936 55.449 1.00 66.31 471 ALA A O 1
ATOM 3772 N N . GLY A 1 472 ? -9.114 2.110 53.800 1.00 64.62 472 GLY A N 1
ATOM 3773 C CA . GLY A 1 472 ? -7.750 1.669 54.119 1.00 64.62 472 GLY A CA 1
ATOM 3774 C C . GLY A 1 472 ? -7.335 1.949 55.572 1.00 64.62 472 GLY A C 1
ATOM 3775 O O . GLY A 1 472 ? -6.595 1.169 56.170 1.00 64.62 472 GLY A O 1
ATOM 3776 N N . LEU A 1 473 ? -7.844 3.026 56.178 1.00 68.75 473 LEU A N 1
ATOM 3777 C CA . LEU A 1 473 ? -7.549 3.379 57.568 1.00 68.75 473 LEU A CA 1
ATOM 3778 C C . LEU A 1 473 ? -8.237 2.396 58.526 1.00 68.75 473 LEU A C 1
ATOM 3780 O O . LEU A 1 473 ? -7.606 1.868 59.440 1.00 68.75 473 LEU A O 1
ATOM 3784 N N . TYR A 1 474 ? -9.518 2.111 58.277 1.00 68.38 474 TYR A N 1
ATOM 3785 C CA . TYR A 1 474 ? -10.346 1.243 59.115 1.00 68.38 474 TYR A CA 1
ATOM 3786 C C . TYR A 1 474 ? -10.105 -0.255 58.909 1.00 68.38 474 TYR A C 1
ATOM 3788 O O . TYR A 1 474 ? -10.245 -1.018 59.863 1.00 68.38 474 TYR A O 1
ATOM 3796 N N . THR A 1 475 ? -9.743 -0.693 57.701 1.00 66.44 475 THR A N 1
ATOM 3797 C CA . THR A 1 475 ? -9.589 -2.119 57.377 1.00 66.44 475 THR A CA 1
ATOM 3798 C C . THR A 1 475 ? -8.151 -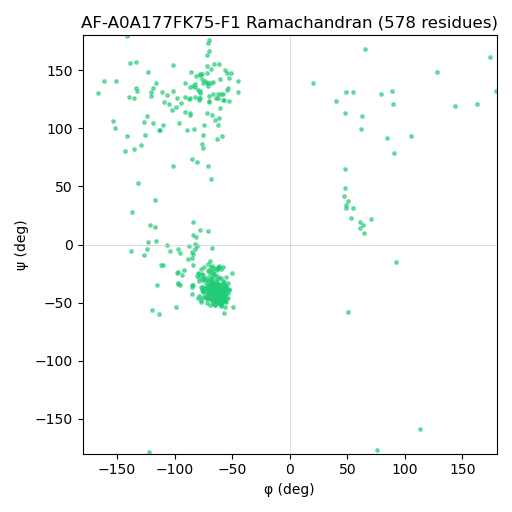2.614 57.462 1.00 66.44 475 THR A C 1
ATOM 3800 O O . THR A 1 475 ? -7.954 -3.811 57.642 1.00 66.44 475 THR A O 1
ATOM 3803 N N . ILE A 1 476 ? -7.151 -1.736 57.324 1.00 68.88 476 ILE A N 1
ATOM 3804 C CA . ILE A 1 476 ? -5.732 -2.130 57.311 1.00 68.88 476 ILE A CA 1
ATOM 3805 C C . ILE A 1 476 ? -5.018 -1.569 58.541 1.00 68.88 476 ILE A C 1
ATOM 3807 O O . ILE A 1 476 ? -4.539 -2.330 59.376 1.00 68.88 476 ILE A O 1
ATOM 3811 N N . ILE A 1 477 ? -4.996 -0.246 58.703 1.00 69.31 477 ILE A N 1
ATOM 3812 C CA . ILE A 1 477 ? -4.143 0.412 59.704 1.00 69.31 477 ILE A CA 1
ATOM 3813 C C . ILE A 1 477 ? -4.644 0.172 61.137 1.00 69.31 477 ILE A C 1
ATOM 3815 O O . ILE A 1 477 ? -3.879 -0.273 61.991 1.00 69.31 477 ILE A O 1
ATOM 3819 N N . ILE A 1 478 ? -5.934 0.405 61.408 1.00 69.62 478 ILE A N 1
ATOM 3820 C CA . ILE A 1 478 ? -6.516 0.223 62.751 1.00 69.62 478 ILE A CA 1
ATOM 3821 C C . ILE A 1 478 ? -6.429 -1.240 63.235 1.00 69.62 478 ILE A C 1
ATOM 3823 O O . ILE A 1 478 ? -6.048 -1.452 64.389 1.00 69.62 478 ILE A O 1
ATOM 3827 N N . PRO A 1 479 ? -6.743 -2.263 62.413 1.00 68.06 479 PRO A N 1
ATOM 3828 C CA . PRO A 1 479 ? -6.592 -3.657 62.820 1.00 68.06 479 PRO A CA 1
ATOM 3829 C C . PRO A 1 479 ? -5.141 -4.058 63.082 1.00 68.06 479 PRO A C 1
ATOM 3831 O O . PRO A 1 479 ? -4.901 -4.764 64.056 1.00 68.06 479 PRO A O 1
ATOM 3834 N N . ILE A 1 480 ? -4.178 -3.594 62.276 1.00 67.25 480 ILE A N 1
ATOM 3835 C CA . ILE A 1 480 ? -2.750 -3.873 62.497 1.00 67.25 480 ILE A CA 1
ATOM 3836 C C . ILE A 1 480 ? -2.291 -3.268 63.831 1.00 67.25 480 ILE A C 1
ATOM 3838 O O . ILE A 1 480 ? -1.722 -3.980 64.654 1.00 67.25 480 ILE A O 1
ATOM 3842 N N . LEU A 1 481 ? -2.636 -2.008 64.110 1.00 64.44 481 LEU A N 1
ATOM 3843 C CA . LEU A 1 481 ? -2.287 -1.361 65.380 1.00 64.44 481 LEU A CA 1
ATOM 3844 C C . LEU A 1 481 ? -2.942 -2.045 66.593 1.00 64.44 481 LEU A C 1
ATOM 3846 O O . LEU A 1 481 ? -2.284 -2.266 67.604 1.00 64.44 481 LEU A O 1
ATOM 3850 N N . ARG A 1 482 ? -4.232 -2.410 66.509 1.00 66.94 482 ARG A N 1
ATOM 3851 C CA . ARG A 1 482 ? -4.981 -2.950 67.663 1.00 66.94 482 ARG A CA 1
ATOM 3852 C C . ARG A 1 482 ? -4.820 -4.452 67.897 1.00 66.94 482 ARG A C 1
ATOM 3854 O O . ARG A 1 482 ? -4.885 -4.872 69.045 1.00 66.94 482 ARG A O 1
ATOM 3861 N N . LYS A 1 483 ? -4.693 -5.274 66.846 1.00 62.62 483 LYS A N 1
ATOM 3862 C CA . LYS A 1 483 ? -4.597 -6.744 66.981 1.00 62.62 483 LYS A CA 1
ATOM 3863 C C . LYS A 1 483 ? -3.168 -7.268 66.966 1.00 62.62 483 LYS A C 1
ATOM 3865 O O . LYS A 1 483 ? -2.927 -8.286 67.601 1.00 62.62 483 LYS A O 1
ATOM 3870 N N . ALA A 1 484 ? -2.256 -6.632 66.231 1.00 60.44 484 ALA A N 1
ATOM 3871 C CA . ALA A 1 484 ? -0.890 -7.136 66.091 1.00 60.44 484 ALA A CA 1
ATOM 3872 C C . ALA A 1 484 ? 0.101 -6.495 67.081 1.00 60.44 484 ALA A C 1
ATOM 3874 O O . ALA A 1 484 ? 1.225 -6.971 67.177 1.00 60.44 484 ALA A O 1
ATOM 3875 N N . ASN A 1 485 ? -0.321 -5.472 67.843 1.00 63.75 485 ASN A N 1
ATOM 3876 C CA . ASN A 1 485 ? 0.491 -4.780 68.857 1.00 63.75 485 ASN A CA 1
ATOM 3877 C C . ASN A 1 485 ? 1.870 -4.337 68.319 1.00 63.75 485 ASN A C 1
ATOM 3879 O O . ASN A 1 485 ? 2.889 -4.446 69.000 1.00 63.75 485 ASN A O 1
ATOM 3883 N N . ILE A 1 486 ? 1.890 -3.904 67.053 1.00 67.06 486 ILE A N 1
ATOM 3884 C CA . ILE A 1 486 ? 3.082 -3.406 66.366 1.00 67.06 486 ILE A CA 1
ATOM 3885 C C . ILE A 1 486 ? 3.193 -1.918 66.680 1.00 67.06 486 ILE A C 1
ATOM 3887 O O . ILE A 1 486 ? 2.353 -1.128 66.242 1.00 67.06 486 ILE A O 1
ATOM 3891 N N . ASN A 1 487 ? 4.233 -1.543 67.421 1.00 69.56 487 ASN A N 1
ATOM 3892 C CA . ASN A 1 487 ? 4.553 -0.142 67.666 1.00 69.56 487 ASN A CA 1
ATOM 3893 C C . ASN A 1 487 ? 5.428 0.385 66.521 1.00 69.56 487 ASN A C 1
ATOM 3895 O O . ASN A 1 487 ? 6.463 -0.223 66.231 1.00 69.56 487 ASN A O 1
ATOM 3899 N N . PRO A 1 488 ? 5.041 1.489 65.860 1.00 72.25 488 PRO A N 1
ATOM 3900 C CA . PRO A 1 488 ? 5.844 2.058 64.793 1.00 72.25 488 PRO A CA 1
ATOM 3901 C C . PRO A 1 488 ? 7.147 2.637 65.355 1.00 72.25 488 PRO A C 1
ATOM 3903 O O . PRO A 1 488 ? 7.160 3.304 66.387 1.00 72.25 488 PRO A O 1
ATOM 3906 N N . SER A 1 489 ? 8.250 2.425 64.643 1.00 67.75 489 SER A N 1
ATOM 3907 C CA . SER A 1 489 ? 9.603 2.817 65.068 1.00 67.75 489 SER A CA 1
ATOM 3908 C C . SER A 1 489 ? 9.797 4.334 65.224 1.00 67.75 489 SER A C 1
ATOM 3910 O O . SER A 1 489 ? 10.618 4.779 66.024 1.00 67.75 489 SER A O 1
ATOM 3912 N N . ASN A 1 490 ? 9.020 5.136 64.490 1.00 78.81 490 ASN A N 1
ATOM 3913 C CA . ASN A 1 490 ? 8.948 6.590 64.628 1.00 78.81 490 ASN A CA 1
ATOM 3914 C C . ASN A 1 490 ? 7.481 7.026 64.743 1.00 78.81 490 ASN A C 1
ATOM 3916 O O . ASN A 1 490 ? 6.835 7.360 63.745 1.00 78.81 490 ASN A O 1
ATOM 3920 N N . GLU A 1 491 ? 6.958 6.992 65.970 1.00 76.06 491 GLU A N 1
ATOM 3921 C CA . GLU A 1 491 ? 5.553 7.290 66.272 1.00 76.06 491 GLU A CA 1
ATOM 3922 C C . GLU A 1 491 ? 5.139 8.690 65.807 1.00 76.06 491 GLU A C 1
ATOM 3924 O O . GLU A 1 491 ? 4.081 8.857 65.202 1.00 76.06 491 GLU A O 1
ATOM 3929 N N . VAL A 1 492 ? 5.988 9.699 66.023 1.00 78.75 492 VAL A N 1
ATOM 3930 C CA . VAL A 1 492 ? 5.674 11.097 65.686 1.00 78.75 492 VAL A CA 1
ATOM 3931 C C . VAL A 1 492 ? 5.484 11.269 64.179 1.00 78.75 492 VAL A C 1
ATOM 3933 O O . VAL A 1 492 ? 4.506 11.883 63.745 1.00 78.75 492 VAL A O 1
ATOM 3936 N N . ALA A 1 493 ? 6.383 10.701 63.370 1.00 78.31 493 ALA A N 1
ATOM 3937 C CA . ALA A 1 493 ? 6.261 10.745 61.916 1.00 78.31 493 ALA A CA 1
ATOM 3938 C C . ALA A 1 493 ? 5.017 9.982 61.439 1.00 78.31 493 ALA A C 1
ATOM 3940 O O . ALA A 1 493 ? 4.235 10.506 60.646 1.00 78.31 493 ALA A O 1
ATOM 3941 N N . PHE A 1 494 ? 4.783 8.787 61.983 1.00 80.19 494 PHE A N 1
ATOM 3942 C CA . PHE A 1 494 ? 3.660 7.936 61.606 1.00 80.19 494 PHE A CA 1
ATOM 3943 C C . PHE A 1 494 ? 2.294 8.592 61.886 1.00 80.19 494 PHE A C 1
ATOM 3945 O O . PHE A 1 494 ? 1.449 8.691 60.990 1.00 80.19 494 PHE A O 1
ATOM 3952 N N . TYR A 1 495 ? 2.080 9.111 63.099 1.00 80.62 495 TYR A N 1
ATOM 3953 C CA . TYR A 1 495 ? 0.827 9.785 63.451 1.00 80.62 495 TYR A CA 1
ATOM 3954 C C . TYR A 1 495 ? 0.643 11.106 62.695 1.00 80.62 495 TYR A C 1
ATOM 3956 O O . TYR A 1 495 ? -0.474 11.414 62.280 1.00 80.62 495 TYR A O 1
ATOM 3964 N N . SER A 1 496 ? 1.723 11.851 62.434 1.00 81.44 496 SER A N 1
ATOM 3965 C CA . SER A 1 496 ? 1.677 13.058 61.596 1.00 81.44 496 SER A CA 1
ATOM 3966 C C . SER A 1 496 ? 1.188 12.749 60.174 1.00 81.44 496 SER A C 1
ATOM 3968 O O . SER A 1 496 ? 0.341 13.461 59.632 1.00 81.44 496 SER A O 1
ATOM 3970 N N . MET A 1 497 ? 1.632 11.635 59.586 1.00 81.94 497 MET A N 1
ATOM 3971 C CA . MET A 1 497 ? 1.199 11.201 58.253 1.00 81.94 497 MET A CA 1
ATOM 3972 C C . MET A 1 497 ? -0.265 10.756 58.218 1.00 81.94 497 MET A C 1
ATOM 3974 O O . MET A 1 497 ? -0.980 11.074 57.265 1.00 81.94 497 MET A O 1
ATOM 3978 N N . LEU A 1 498 ? -0.742 10.082 59.268 1.00 80.50 498 LEU A N 1
ATOM 3979 C CA . LEU A 1 498 ? -2.152 9.706 59.398 1.00 80.50 498 LEU A CA 1
ATOM 3980 C C . LEU A 1 498 ? -3.068 10.920 59.558 1.00 80.50 498 LEU A C 1
ATOM 3982 O O . LEU A 1 498 ? -4.093 11.007 58.881 1.00 80.50 498 LEU A O 1
ATOM 3986 N N . VAL A 1 499 ? -2.689 11.870 60.415 1.00 84.00 499 VAL A N 1
ATOM 3987 C CA . VAL A 1 499 ? -3.442 13.115 60.610 1.00 84.00 499 VAL A CA 1
ATOM 3988 C C . VAL A 1 499 ? -3.442 13.937 59.324 1.00 84.00 499 VAL A C 1
ATOM 3990 O O . VAL A 1 499 ? -4.500 14.389 58.896 1.00 84.00 499 VAL A O 1
ATOM 3993 N N . SER A 1 500 ? -2.292 14.065 58.658 1.00 83.25 500 SER A N 1
ATOM 3994 C CA . SER A 1 500 ? -2.186 14.740 57.362 1.00 83.25 500 SER A CA 1
ATOM 3995 C C . SER A 1 500 ? -3.081 14.087 56.305 1.00 83.25 500 SER A C 1
ATOM 3997 O O . SER A 1 500 ? -3.819 14.792 55.616 1.00 83.25 500 SER A O 1
ATOM 3999 N N . SER A 1 501 ? -3.118 12.749 56.225 1.00 83.69 501 SER A N 1
ATOM 4000 C CA . SER A 1 501 ? -4.033 12.032 55.325 1.00 83.69 501 SER A CA 1
ATOM 4001 C C . SER A 1 501 ? -5.504 12.327 55.636 1.00 83.69 501 SER A C 1
ATOM 4003 O O . SER A 1 501 ? -6.273 12.656 54.734 1.00 83.69 501 SER A O 1
ATOM 4005 N N . LEU A 1 502 ? -5.898 12.263 56.911 1.00 82.62 502 LEU A N 1
ATOM 4006 C CA . LEU A 1 502 ? -7.283 12.483 57.332 1.00 82.62 502 LEU A CA 1
ATOM 4007 C C . LEU A 1 502 ? -7.737 13.927 57.062 1.00 82.62 502 LEU A C 1
ATOM 4009 O O . LEU A 1 502 ? -8.834 14.156 56.552 1.00 82.62 502 LEU A O 1
ATOM 4013 N N . VAL A 1 503 ? -6.876 14.900 57.371 1.00 84.25 503 VAL A N 1
ATOM 4014 C CA . VAL A 1 503 ? -7.140 16.329 57.168 1.00 84.25 503 VAL A CA 1
ATOM 4015 C C . VAL A 1 503 ? -7.201 16.661 55.680 1.00 84.25 503 VAL A C 1
ATOM 4017 O O . VAL A 1 503 ? -8.124 17.347 55.251 1.00 84.25 503 VAL A O 1
ATOM 4020 N N . THR A 1 504 ? -6.272 16.150 54.869 1.00 84.94 504 THR A N 1
ATOM 4021 C CA . THR A 1 504 ? -6.286 16.383 53.415 1.00 84.94 504 THR A CA 1
ATOM 4022 C C . THR A 1 504 ? -7.480 15.713 52.732 1.00 84.94 504 THR A C 1
ATOM 4024 O O . THR A 1 504 ? -8.076 16.330 51.850 1.00 84.94 504 THR A O 1
ATOM 4027 N N . ALA A 1 505 ? -7.916 14.533 53.185 1.00 80.81 505 ALA A N 1
ATOM 4028 C CA . ALA A 1 505 ? -9.157 13.907 52.722 1.00 80.81 505 ALA A CA 1
ATOM 4029 C C . ALA A 1 505 ? -10.400 14.741 53.087 1.00 80.81 505 ALA A C 1
ATOM 4031 O O . ALA A 1 505 ? -11.249 14.998 52.233 1.00 80.81 505 ALA A O 1
ATOM 4032 N N . ALA A 1 506 ? -10.499 15.216 54.335 1.00 81.81 506 ALA A N 1
ATOM 4033 C CA . ALA A 1 506 ? -11.620 16.040 54.791 1.00 81.81 506 ALA A CA 1
ATOM 4034 C C . ALA A 1 506 ? -11.676 17.400 54.070 1.00 81.81 506 ALA A C 1
ATOM 4036 O O . ALA A 1 506 ? -12.736 17.819 53.604 1.00 81.81 506 ALA A O 1
ATOM 4037 N N . LEU A 1 507 ? -10.529 18.065 53.905 1.00 83.06 507 LEU A N 1
ATOM 4038 C CA . LEU A 1 507 ? -10.422 19.304 53.130 1.00 83.06 507 LEU A CA 1
ATOM 4039 C C . LEU A 1 507 ? -10.745 19.075 51.652 1.00 83.06 507 LEU A C 1
ATOM 4041 O O . LEU A 1 507 ? -11.403 19.912 51.040 1.00 83.06 507 LEU A O 1
ATOM 4045 N N . GLY A 1 508 ? -10.353 17.930 51.088 1.00 77.75 508 GLY A N 1
ATOM 4046 C CA . GLY A 1 508 ? -10.731 17.525 49.736 1.00 77.75 508 GLY A CA 1
ATOM 4047 C C . GLY A 1 508 ? -12.249 17.492 49.531 1.00 77.75 508 GLY A C 1
ATOM 4048 O O . GLY A 1 508 ? -12.721 17.915 48.475 1.00 77.75 508 GLY A O 1
ATOM 4049 N N . ILE A 1 509 ? -13.016 17.068 50.543 1.00 75.31 509 ILE A N 1
ATOM 4050 C CA . ILE A 1 509 ? -14.491 17.055 50.523 1.00 75.31 509 ILE A CA 1
ATOM 4051 C C . ILE A 1 509 ? -15.057 18.478 50.590 1.00 75.31 509 ILE A C 1
ATOM 4053 O O . ILE A 1 509 ? -15.952 18.821 49.822 1.00 75.31 509 ILE A O 1
ATOM 4057 N N . ILE A 1 510 ? -14.526 19.323 51.475 1.00 79.56 510 ILE A N 1
ATOM 4058 C CA . ILE A 1 510 ? -15.026 20.694 51.670 1.00 79.56 510 ILE A CA 1
ATOM 4059 C C . ILE A 1 510 ? -14.743 21.557 50.432 1.00 79.56 510 ILE A C 1
ATOM 4061 O O . ILE A 1 510 ? -15.630 22.240 49.922 1.00 79.56 510 ILE A O 1
ATOM 4065 N N . VAL A 1 511 ? -13.514 21.495 49.912 1.00 80.75 511 VAL A N 1
ATOM 4066 C CA . VAL A 1 511 ? -13.065 22.297 48.764 1.00 80.75 511 VAL A CA 1
ATOM 4067 C C . VAL A 1 511 ? -13.723 21.839 47.458 1.00 80.75 511 VAL A C 1
ATOM 4069 O O . VAL A 1 511 ? -13.841 22.637 46.530 1.00 80.75 511 VAL A O 1
ATOM 4072 N N . TYR A 1 512 ? -14.217 20.597 47.377 1.00 71.69 512 TYR A N 1
ATOM 4073 C CA . TYR A 1 512 ? -14.882 20.060 46.182 1.00 71.69 512 TYR A CA 1
ATOM 4074 C C . TYR A 1 512 ? -16.033 20.937 45.681 1.00 71.69 512 TYR A C 1
ATOM 4076 O O . TYR A 1 512 ? -16.139 21.166 44.477 1.00 71.69 512 TYR A O 1
ATOM 4084 N N . HIS A 1 513 ? -16.855 21.461 46.595 1.00 70.12 513 HIS A N 1
ATOM 4085 C CA . HIS A 1 513 ? -18.011 22.289 46.242 1.00 70.12 513 HIS A CA 1
ATOM 4086 C C . HIS A 1 513 ? -17.633 23.595 45.531 1.00 70.12 513 HIS A C 1
ATOM 4088 O O . HIS A 1 513 ? -18.470 24.173 44.843 1.00 70.12 513 HIS A O 1
ATOM 4094 N N . PHE A 1 514 ? -16.381 24.036 45.668 1.00 72.88 514 PHE A N 1
ATOM 4095 C CA . PHE A 1 514 ? -15.906 25.318 45.157 1.00 72.88 514 PHE A CA 1
ATOM 4096 C C . PHE A 1 514 ? -14.846 25.164 44.057 1.00 72.88 514 PHE A C 1
ATOM 4098 O O . PHE A 1 514 ? -14.817 25.961 43.122 1.00 72.88 514 PHE A O 1
ATOM 4105 N N . GLN A 1 515 ? -13.970 24.152 44.135 1.00 77.62 515 GLN A N 1
ATOM 4106 C CA . GLN A 1 515 ? -12.855 23.982 43.200 1.00 77.62 515 GLN A CA 1
ATOM 4107 C C . GLN A 1 515 ? -12.428 22.510 43.030 1.00 77.62 515 GLN A C 1
ATOM 4109 O O . GLN A 1 515 ? -11.659 21.940 43.809 1.00 77.62 515 GLN A O 1
ATOM 4114 N N . THR A 1 516 ? -12.875 21.896 41.933 1.00 67.94 516 THR A N 1
ATOM 4115 C CA . THR A 1 516 ? -12.710 20.456 41.654 1.00 67.94 516 THR A CA 1
ATOM 4116 C C . THR A 1 516 ? -11.258 20.010 41.456 1.00 67.94 516 THR A C 1
ATOM 4118 O O . THR A 1 516 ? -10.867 18.953 41.950 1.00 67.94 516 THR A O 1
ATOM 4121 N N . ARG A 1 517 ? -10.422 20.812 40.779 1.00 71.81 517 ARG A N 1
ATOM 4122 C CA . ARG A 1 517 ? -8.999 20.480 40.552 1.00 71.81 517 ARG A CA 1
ATOM 4123 C C . ARG A 1 517 ? -8.204 20.407 41.857 1.00 71.81 517 ARG A C 1
ATOM 4125 O O . ARG A 1 517 ? -7.411 19.489 42.041 1.00 71.81 517 ARG A O 1
ATOM 4132 N N . THR A 1 518 ? -8.454 21.339 42.771 1.00 77.88 518 THR A N 1
ATOM 4133 C CA . THR A 1 518 ? -7.789 21.405 44.079 1.00 77.88 518 THR A CA 1
ATOM 4134 C C . THR A 1 518 ? -8.190 20.221 44.960 1.00 77.88 518 THR A C 1
ATOM 4136 O O . THR A 1 518 ? -7.336 19.599 45.588 1.00 77.88 518 THR A O 1
ATOM 4139 N N . SER A 1 519 ? -9.470 19.837 44.933 1.00 76.81 519 SER A N 1
ATOM 4140 C CA . SER A 1 519 ? -9.975 18.642 45.622 1.00 76.81 519 SER A CA 1
ATOM 4141 C C . SER A 1 519 ? -9.289 17.347 45.154 1.00 76.81 519 SER A C 1
ATOM 4143 O O . SER A 1 519 ? -8.917 16.511 45.978 1.00 76.81 519 SER A O 1
ATOM 4145 N N . LEU A 1 520 ? -9.045 17.187 43.845 1.00 74.12 520 LEU A N 1
ATOM 4146 C CA . LEU A 1 520 ? -8.352 16.009 43.305 1.00 74.12 520 LEU A CA 1
ATOM 4147 C C . LEU A 1 520 ? -6.919 15.884 43.850 1.00 74.12 520 LEU A C 1
ATOM 4149 O O . LEU A 1 520 ? -6.497 14.799 44.248 1.00 74.12 520 LEU A O 1
ATOM 4153 N N . ILE A 1 521 ? -6.192 17.003 43.896 1.00 80.31 521 ILE A N 1
ATOM 4154 C CA . ILE A 1 521 ? -4.817 17.060 44.409 1.00 80.31 521 ILE A CA 1
ATOM 4155 C C . ILE A 1 521 ? -4.790 16.690 45.897 1.00 80.31 521 ILE A C 1
ATOM 4157 O O . ILE A 1 521 ? -3.975 15.866 46.307 1.00 80.31 521 ILE A O 1
ATOM 4161 N N . LEU A 1 522 ? -5.716 17.230 46.695 1.00 81.62 522 LEU A N 1
ATOM 4162 C CA . LEU A 1 522 ? -5.823 16.928 48.127 1.00 81.62 522 LEU A CA 1
ATOM 4163 C C . LEU A 1 522 ? -6.098 15.437 48.395 1.00 81.62 522 LEU A C 1
ATOM 4165 O O . LEU A 1 522 ? -5.445 14.833 49.245 1.00 81.62 522 LEU A O 1
ATOM 4169 N N . ASN A 1 523 ? -6.992 14.813 47.624 1.00 77.56 523 ASN A N 1
ATOM 4170 C CA . ASN A 1 523 ? -7.294 13.381 47.752 1.00 77.56 523 ASN A CA 1
ATOM 4171 C C . ASN A 1 523 ? -6.119 12.478 47.326 1.00 77.56 523 ASN A C 1
ATOM 4173 O O . ASN A 1 523 ? -5.895 11.414 47.912 1.00 77.56 523 ASN A O 1
ATOM 4177 N N . PHE A 1 524 ? -5.344 12.897 46.322 1.00 80.88 524 PHE A N 1
ATOM 4178 C CA . PHE A 1 524 ? -4.132 12.191 45.905 1.00 80.88 524 PHE A CA 1
ATOM 4179 C C . PHE A 1 524 ? -3.042 12.249 46.987 1.00 80.88 524 PHE A C 1
ATOM 4181 O O . PHE A 1 524 ? -2.442 11.225 47.309 1.00 80.88 524 PHE A O 1
ATOM 4188 N N . LEU A 1 525 ? -2.843 13.419 47.605 1.00 83.25 525 LEU A N 1
ATOM 4189 C CA . LEU A 1 525 ? -1.906 13.594 48.719 1.00 83.25 525 LEU A CA 1
ATOM 4190 C C . LEU A 1 525 ? -2.295 12.749 49.941 1.00 83.25 525 LEU A C 1
ATOM 4192 O O . LEU A 1 525 ? -1.428 12.092 50.517 1.00 83.25 525 LEU A O 1
ATOM 4196 N N . SER A 1 526 ? -3.589 12.691 50.276 1.00 84.12 526 SER A N 1
ATOM 4197 C CA . SER A 1 526 ? -4.110 11.795 51.320 1.00 84.12 526 SER A CA 1
ATOM 4198 C C . SER A 1 526 ? -3.755 10.329 51.039 1.00 84.12 526 SER A C 1
ATOM 4200 O O . SER A 1 526 ? -3.187 9.642 51.889 1.00 84.12 526 SER A O 1
ATOM 4202 N N . SER A 1 527 ? -4.000 9.866 49.809 1.00 81.56 527 SER A N 1
ATOM 4203 C CA . SER A 1 527 ? -3.727 8.478 49.410 1.00 81.56 527 SER A CA 1
ATOM 4204 C C . SER A 1 527 ? -2.238 8.122 49.516 1.00 81.56 527 SER A C 1
ATOM 4206 O O . SER A 1 527 ? -1.888 7.034 49.974 1.00 81.56 527 SER A O 1
ATOM 4208 N N . ILE A 1 528 ? -1.350 9.045 49.130 1.00 83.38 528 ILE A N 1
ATOM 4209 C CA . ILE A 1 528 ? 0.104 8.867 49.241 1.00 83.38 528 ILE A CA 1
ATOM 4210 C C . ILE A 1 528 ? 0.538 8.779 50.705 1.00 83.38 528 ILE A C 1
ATOM 4212 O O . ILE A 1 528 ? 1.271 7.858 51.066 1.00 83.38 528 ILE A O 1
ATOM 4216 N N . ALA A 1 529 ? 0.079 9.703 51.553 1.00 83.19 529 ALA A N 1
ATOM 4217 C CA . ALA A 1 529 ? 0.414 9.703 52.977 1.00 83.19 529 ALA A CA 1
ATOM 4218 C C . ALA A 1 529 ? 0.005 8.381 53.646 1.00 83.19 529 ALA A C 1
ATOM 4220 O O . ALA A 1 529 ? 0.749 7.820 54.452 1.00 83.19 529 ALA A O 1
ATOM 4221 N N . GLN A 1 530 ? -1.141 7.837 53.242 1.00 81.56 530 GLN A N 1
ATOM 4222 C CA . GLN A 1 530 ? -1.640 6.569 53.749 1.00 81.56 530 GLN A CA 1
ATOM 4223 C C . GLN A 1 530 ? -0.841 5.359 53.261 1.00 81.56 530 GLN A C 1
ATOM 4225 O O . GLN A 1 530 ? -0.575 4.452 54.048 1.00 81.56 530 GLN A O 1
ATOM 4230 N N . LEU A 1 531 ? -0.405 5.358 51.997 1.00 82.50 531 LEU A N 1
ATOM 4231 C CA . LEU A 1 531 ? 0.462 4.312 51.455 1.00 82.50 531 LEU A CA 1
ATOM 4232 C C . LEU A 1 531 ? 1.794 4.246 52.214 1.00 82.50 531 LEU A C 1
ATOM 4234 O O . LEU A 1 531 ? 2.227 3.167 52.616 1.00 82.50 531 LEU A O 1
ATOM 4238 N N . PHE A 1 532 ? 2.419 5.393 52.472 1.00 83.19 532 PHE A N 1
ATOM 4239 C CA . PHE A 1 532 ? 3.652 5.435 53.255 1.00 83.19 532 PHE A CA 1
ATOM 4240 C C . PHE A 1 532 ? 3.449 4.965 54.701 1.00 83.19 532 PHE A C 1
ATOM 4242 O O . PHE A 1 532 ? 4.257 4.180 55.191 1.00 83.19 532 PHE A O 1
ATOM 4249 N N . ALA A 1 533 ? 2.352 5.362 55.358 1.00 81.06 533 ALA A N 1
ATOM 4250 C CA . ALA A 1 533 ? 2.023 4.866 56.695 1.00 81.06 533 ALA A CA 1
ATOM 4251 C C . ALA A 1 533 ? 1.863 3.332 56.706 1.00 81.06 533 ALA A C 1
ATOM 4253 O O . ALA A 1 533 ? 2.376 2.656 57.597 1.00 81.06 533 ALA A O 1
ATOM 4254 N N . THR A 1 534 ? 1.213 2.753 55.688 1.00 79.44 534 THR A N 1
ATOM 4255 C CA . THR A 1 534 ? 1.109 1.288 55.568 1.00 79.44 534 THR A CA 1
ATOM 4256 C C . THR A 1 534 ? 2.451 0.609 55.305 1.00 79.44 534 THR A C 1
ATOM 4258 O O . THR A 1 534 ? 2.700 -0.452 55.867 1.00 79.44 534 THR A O 1
ATOM 4261 N N . LEU A 1 535 ? 3.331 1.210 54.496 1.00 81.88 535 LEU A N 1
ATOM 4262 C CA . LEU A 1 535 ? 4.665 0.666 54.228 1.00 81.88 535 LEU A CA 1
ATOM 4263 C C . LEU A 1 535 ? 5.527 0.641 55.493 1.00 81.88 535 LEU A C 1
ATOM 4265 O O . LEU A 1 535 ? 6.158 -0.377 55.765 1.00 81.88 535 LEU A O 1
ATOM 4269 N N . GLN A 1 536 ? 5.489 1.710 56.292 1.00 81.44 536 GLN A N 1
ATOM 4270 C CA . GLN A 1 536 ? 6.210 1.774 57.562 1.00 81.44 536 GLN A CA 1
ATOM 4271 C C . GLN A 1 536 ? 5.744 0.677 58.532 1.00 81.44 536 GLN A C 1
ATOM 4273 O O . GLN A 1 536 ? 6.571 -0.021 59.110 1.00 81.44 536 GLN A O 1
ATOM 4278 N N . LEU A 1 537 ? 4.428 0.448 58.644 1.00 79.12 537 LEU A N 1
ATOM 4279 C CA . LEU A 1 537 ? 3.891 -0.643 59.468 1.00 79.12 537 LEU A CA 1
ATOM 4280 C C . LEU A 1 537 ? 4.337 -2.027 58.992 1.00 79.12 537 LEU A C 1
ATOM 4282 O O . LEU A 1 537 ? 4.634 -2.885 59.817 1.00 79.12 537 LEU A O 1
ATOM 4286 N N . VAL A 1 538 ? 4.368 -2.264 57.679 1.00 79.62 538 VAL A N 1
ATOM 4287 C CA . VAL A 1 538 ? 4.817 -3.547 57.118 1.00 79.62 538 VAL A CA 1
ATOM 4288 C C . VAL A 1 538 ? 6.304 -3.773 57.395 1.00 79.62 538 VAL A C 1
ATOM 4290 O O . VAL A 1 538 ? 6.698 -4.889 57.733 1.00 79.62 538 VAL A O 1
ATOM 4293 N N . GLU A 1 539 ? 7.126 -2.730 57.286 1.00 81.81 539 GLU A N 1
ATOM 4294 C CA . GLU A 1 539 ? 8.556 -2.810 57.589 1.00 81.81 539 GLU A CA 1
ATOM 4295 C C . GLU A 1 539 ? 8.809 -3.090 59.078 1.00 81.81 539 GLU A C 1
ATOM 4297 O O . GLU A 1 539 ? 9.588 -3.985 59.417 1.00 81.81 539 GLU A O 1
ATOM 4302 N N . ASP A 1 540 ? 8.115 -2.376 59.966 1.00 80.31 540 ASP A N 1
ATOM 4303 C CA . ASP A 1 540 ? 8.240 -2.554 61.414 1.00 80.31 540 ASP A CA 1
ATOM 4304 C C . ASP A 1 540 ? 7.722 -3.934 61.861 1.00 80.31 540 ASP A C 1
ATOM 4306 O O . ASP A 1 540 ? 8.374 -4.613 62.658 1.00 80.31 540 ASP A O 1
ATOM 4310 N N . ALA A 1 541 ? 6.623 -4.419 61.268 1.00 77.38 541 ALA A N 1
ATOM 4311 C CA . ALA A 1 541 ? 6.139 -5.786 61.466 1.00 77.38 541 ALA A CA 1
ATOM 4312 C C . ALA A 1 541 ? 7.185 -6.828 61.045 1.00 77.38 541 ALA A C 1
ATOM 4314 O O . ALA A 1 541 ? 7.425 -7.801 61.761 1.00 77.38 541 ALA A O 1
ATOM 4315 N N . GLY A 1 542 ? 7.832 -6.618 59.893 1.00 79.19 542 GLY A N 1
ATOM 4316 C CA . GLY A 1 542 ? 8.896 -7.487 59.394 1.00 79.19 542 GLY A CA 1
ATOM 4317 C C . GLY A 1 542 ? 10.065 -7.584 60.374 1.00 79.19 542 GLY A C 1
ATOM 4318 O O . GLY A 1 542 ? 10.500 -8.691 60.694 1.00 79.19 542 GLY A O 1
ATOM 4319 N N . LYS A 1 543 ? 10.516 -6.444 60.917 1.00 81.81 543 LYS A N 1
ATOM 4320 C CA . LYS A 1 543 ? 11.575 -6.393 61.940 1.00 81.81 543 LYS A CA 1
ATOM 4321 C C . LYS A 1 543 ? 11.173 -7.155 63.205 1.00 81.81 543 LYS A C 1
ATOM 4323 O O . LYS A 1 543 ? 11.943 -7.982 63.691 1.00 81.81 543 LYS A O 1
ATOM 4328 N N . GLN A 1 544 ? 9.955 -6.948 63.704 1.00 80.81 544 GLN A N 1
ATOM 4329 C CA . GLN A 1 544 ? 9.464 -7.629 64.905 1.00 80.81 544 GLN A CA 1
ATOM 4330 C C . GLN A 1 544 ? 9.386 -9.154 64.723 1.00 80.81 544 GLN A C 1
ATOM 4332 O O . GLN A 1 544 ? 9.826 -9.898 65.600 1.00 80.81 544 GLN A O 1
ATOM 4337 N N . ILE A 1 545 ? 8.903 -9.622 63.565 1.00 79.19 545 ILE A N 1
ATOM 4338 C CA . ILE A 1 545 ? 8.853 -11.053 63.225 1.00 79.19 545 ILE A CA 1
ATOM 4339 C C . ILE A 1 545 ? 10.264 -11.649 63.181 1.00 79.19 545 ILE A C 1
ATOM 4341 O O . ILE A 1 545 ? 10.479 -12.741 63.709 1.00 79.19 545 ILE A O 1
ATOM 4345 N N . THR A 1 546 ? 11.240 -10.948 62.593 1.00 79.56 546 THR A N 1
ATOM 4346 C CA . THR A 1 546 ? 12.626 -11.440 62.558 1.00 79.56 546 THR A CA 1
ATOM 4347 C C . THR A 1 546 ? 13.236 -11.563 63.952 1.00 79.56 546 THR A C 1
ATOM 4349 O O . THR A 1 546 ? 13.879 -12.573 64.234 1.00 79.56 546 THR A O 1
ATOM 4352 N N . THR A 1 547 ? 12.974 -10.606 64.849 1.00 82.44 547 THR A N 1
ATOM 4353 C CA . THR A 1 547 ? 13.447 -10.659 66.240 1.00 82.44 547 THR A CA 1
ATOM 4354 C C . THR A 1 547 ? 12.819 -11.827 67.001 1.00 82.44 547 THR A C 1
ATOM 4356 O O . THR A 1 547 ? 13.536 -12.610 67.618 1.00 82.44 547 THR A O 1
ATOM 4359 N N . GLN A 1 548 ? 11.498 -12.011 66.894 1.00 82.19 548 GLN A N 1
ATOM 4360 C CA . GLN A 1 548 ? 10.806 -13.142 67.526 1.00 82.19 548 GLN A CA 1
ATOM 4361 C C . GLN A 1 548 ? 11.281 -14.491 66.975 1.00 82.19 548 GLN A C 1
ATOM 4363 O O . GLN A 1 548 ? 11.425 -15.452 67.726 1.00 82.19 548 GLN A O 1
ATOM 4368 N N . HIS A 1 549 ? 11.562 -14.582 65.672 1.00 79.75 549 HIS A N 1
ATOM 4369 C CA . HIS A 1 549 ? 12.099 -15.803 65.076 1.00 79.75 549 HIS A CA 1
ATOM 4370 C C . HIS A 1 549 ? 13.493 -16.143 65.620 1.00 79.75 549 HIS A C 1
ATOM 4372 O O . HIS A 1 549 ? 13.761 -17.309 65.912 1.00 79.75 549 HIS A O 1
ATOM 4378 N N . MET A 1 550 ? 14.361 -15.140 65.803 1.00 82.56 550 MET A N 1
ATOM 4379 C CA . MET A 1 550 ? 15.667 -15.333 66.440 1.00 82.56 550 MET A CA 1
ATOM 4380 C C . MET A 1 550 ? 15.517 -15.827 67.884 1.00 82.56 550 MET A C 1
ATOM 4382 O O . MET A 1 550 ? 16.170 -16.801 68.257 1.00 82.56 550 MET A O 1
ATOM 4386 N N . GLU A 1 551 ? 14.612 -15.239 68.667 1.00 84.44 551 GLU A N 1
ATOM 4387 C CA . GLU A 1 551 ? 14.355 -15.640 70.056 1.00 84.44 551 GLU A CA 1
ATOM 4388 C C . GLU A 1 551 ? 13.809 -17.076 70.161 1.00 84.44 551 GLU A C 1
ATOM 4390 O O . GLU A 1 551 ? 14.325 -17.886 70.932 1.00 84.44 551 GLU A O 1
ATOM 4395 N N . ILE A 1 552 ? 12.850 -17.446 69.305 1.00 81.31 552 ILE A N 1
ATOM 4396 C CA . ILE A 1 552 ? 12.329 -18.820 69.223 1.00 81.31 552 ILE A CA 1
ATOM 4397 C C . ILE A 1 552 ? 13.433 -19.799 68.801 1.00 81.31 552 ILE A C 1
ATOM 4399 O O . ILE A 1 552 ? 13.514 -20.908 69.331 1.00 81.31 552 ILE A O 1
ATOM 4403 N N . SER A 1 553 ? 14.298 -19.417 67.855 1.00 81.75 553 SER A N 1
ATOM 4404 C CA . SER A 1 553 ? 15.413 -20.268 67.423 1.00 81.75 553 SER A CA 1
ATOM 4405 C C . SER A 1 553 ? 16.429 -20.505 68.547 1.00 81.75 553 SER A C 1
ATOM 4407 O O . SER A 1 553 ? 16.905 -21.629 68.708 1.00 81.75 553 SER A O 1
ATOM 4409 N N . HIS A 1 554 ? 16.684 -19.482 69.370 1.00 85.94 554 HIS A N 1
ATOM 4410 C CA . HIS A 1 554 ? 17.533 -19.577 70.552 1.00 85.94 554 HIS A CA 1
ATOM 4411 C C . HIS A 1 554 ? 16.924 -20.524 71.592 1.00 85.94 554 HIS A C 1
ATOM 4413 O O . HIS A 1 554 ? 17.571 -21.491 71.989 1.00 85.94 554 HIS A O 1
ATOM 4419 N N . GLN A 1 555 ? 15.653 -20.323 71.956 1.00 86.31 555 GLN A N 1
ATOM 4420 C CA . GLN A 1 555 ? 14.939 -21.200 72.893 1.00 86.31 555 GLN A CA 1
ATOM 4421 C C . GLN A 1 555 ? 14.900 -22.654 72.406 1.00 86.31 555 GLN A C 1
ATOM 4423 O O . GLN A 1 555 ? 15.081 -23.583 73.187 1.00 86.31 555 GLN A O 1
ATOM 4428 N N . ARG A 1 556 ? 14.720 -22.879 71.098 1.00 85.06 556 ARG A N 1
ATOM 4429 C CA . ARG A 1 556 ? 14.742 -24.228 70.514 1.00 85.06 556 ARG A CA 1
ATOM 4430 C C . ARG A 1 556 ? 16.120 -24.885 70.617 1.00 85.06 556 ARG A C 1
ATOM 4432 O O . ARG A 1 556 ? 16.196 -26.090 70.845 1.00 85.06 556 ARG A O 1
ATOM 4439 N N . SER A 1 557 ? 17.192 -24.110 70.457 1.00 82.25 557 SER A N 1
ATOM 4440 C CA . SER A 1 557 ? 18.563 -24.589 70.668 1.00 82.25 557 SER A CA 1
ATOM 4441 C C . SER A 1 557 ? 18.810 -24.966 72.130 1.00 82.25 557 SER A C 1
ATOM 4443 O O . SER A 1 557 ? 19.443 -25.984 72.396 1.00 82.25 557 SER A O 1
ATOM 4445 N N . GLU A 1 558 ? 18.293 -24.171 73.065 1.00 86.31 558 GLU A N 1
ATOM 4446 C CA . GLU A 1 558 ? 18.413 -24.398 74.509 1.00 86.31 558 GLU A CA 1
ATOM 4447 C C . GLU A 1 558 ? 17.636 -25.648 74.954 1.00 86.31 558 GLU A C 1
ATOM 4449 O O . GLU A 1 558 ? 18.185 -26.508 75.640 1.00 86.31 558 GLU A O 1
ATOM 4454 N N . ILE A 1 559 ? 16.410 -25.836 74.451 1.00 84.44 559 ILE A N 1
ATOM 4455 C CA . ILE A 1 559 ? 15.633 -27.070 74.654 1.00 84.44 559 ILE A CA 1
ATOM 4456 C C . ILE A 1 559 ? 16.393 -28.283 74.103 1.00 84.44 559 ILE A C 1
ATOM 4458 O O . ILE A 1 559 ? 16.531 -29.283 74.799 1.00 84.44 559 ILE A O 1
ATOM 4462 N N . GLY A 1 560 ? 16.956 -28.192 72.893 1.00 83.06 560 GLY A N 1
ATOM 4463 C CA . GLY A 1 560 ? 17.747 -29.282 72.309 1.00 83.06 560 GLY A CA 1
ATOM 4464 C C . GLY A 1 560 ? 19.079 -29.558 73.026 1.00 83.06 560 GLY A C 1
ATOM 4465 O O . GLY A 1 560 ? 19.678 -30.619 72.831 1.00 83.06 560 GLY A O 1
ATOM 4466 N N . PHE A 1 561 ? 19.588 -28.618 73.828 1.00 84.56 561 PHE A N 1
ATOM 4467 C CA . PHE A 1 561 ? 20.718 -28.850 74.731 1.00 84.56 561 PHE A CA 1
ATOM 4468 C C . PHE A 1 561 ? 20.261 -29.613 75.979 1.00 84.56 561 PHE A C 1
ATOM 4470 O O . PHE A 1 561 ? 20.821 -30.665 76.280 1.00 84.56 561 PHE A O 1
ATOM 4477 N N . LEU A 1 562 ? 19.183 -29.157 76.624 1.00 82.69 562 LEU A N 1
ATOM 4478 C CA . LEU A 1 562 ? 18.599 -29.813 77.798 1.00 82.69 562 LEU A CA 1
ATOM 4479 C C . LEU A 1 562 ? 18.112 -31.237 77.492 1.00 82.69 562 LEU A C 1
ATOM 4481 O O . LEU A 1 562 ? 18.304 -32.141 78.298 1.00 82.69 562 LEU A O 1
ATOM 4485 N N . GLU A 1 563 ? 17.522 -31.475 76.319 1.00 84.06 563 GLU A N 1
ATOM 4486 C CA . GLU A 1 563 ? 17.117 -32.820 75.890 1.00 84.06 563 GLU A CA 1
ATOM 4487 C C . GLU A 1 563 ? 18.316 -33.770 75.773 1.00 84.06 563 GLU A C 1
ATOM 4489 O O . GLU A 1 563 ? 18.216 -34.927 76.181 1.00 84.06 563 GLU A O 1
ATOM 4494 N N . ARG A 1 564 ? 19.462 -33.289 75.268 1.00 82.12 564 ARG A N 1
ATOM 4495 C CA . ARG A 1 564 ? 20.704 -34.077 75.212 1.00 82.12 564 ARG A CA 1
ATOM 4496 C C . ARG A 1 564 ? 21.254 -34.358 76.605 1.00 82.12 564 ARG A C 1
ATOM 4498 O O . ARG A 1 564 ? 21.583 -35.500 76.892 1.00 82.12 564 ARG A O 1
ATOM 4505 N N . GLU A 1 565 ? 21.255 -33.361 77.483 1.00 82.50 565 GLU A N 1
ATOM 4506 C CA . GLU A 1 565 ? 21.689 -33.520 78.874 1.00 82.50 565 GLU A CA 1
ATOM 4507 C C . GLU A 1 565 ? 20.813 -34.528 79.641 1.00 82.50 565 GLU A C 1
ATOM 4509 O O . GLU A 1 565 ? 21.323 -35.375 80.371 1.00 82.50 565 GLU A O 1
ATOM 4514 N N . VAL A 1 566 ? 19.494 -34.525 79.418 1.00 80.88 566 VAL A N 1
ATOM 4515 C CA . VAL A 1 566 ? 18.574 -35.525 79.989 1.00 80.88 566 VAL A CA 1
ATOM 4516 C C . VAL A 1 566 ? 18.842 -36.930 79.440 1.00 80.88 566 VAL A C 1
ATOM 4518 O O . VAL A 1 566 ? 18.750 -37.903 80.192 1.00 80.88 566 VAL A O 1
ATOM 4521 N N . VAL A 1 567 ? 19.163 -37.064 78.149 1.00 82.62 567 VAL A N 1
ATOM 4522 C CA . VAL A 1 567 ? 19.536 -38.354 77.545 1.00 82.62 567 VAL A CA 1
ATOM 4523 C C . VAL A 1 567 ? 20.854 -38.868 78.128 1.00 82.62 567 VAL A C 1
ATOM 4525 O O . VAL A 1 567 ? 20.921 -40.038 78.504 1.00 82.62 567 VAL A O 1
ATOM 4528 N N . ASP A 1 568 ? 21.855 -38.003 78.286 1.00 78.94 568 ASP A N 1
ATOM 4529 C CA . ASP A 1 568 ? 23.154 -38.355 78.868 1.00 78.94 568 ASP A CA 1
ATOM 4530 C C . ASP A 1 568 ? 23.028 -38.740 80.352 1.00 78.94 568 ASP A C 1
ATOM 4532 O O . ASP A 1 568 ? 23.604 -39.739 80.786 1.00 78.94 568 ASP A O 1
ATOM 4536 N N . LEU A 1 569 ? 22.207 -38.023 81.130 1.00 77.06 569 LEU A N 1
ATOM 4537 C CA . LEU A 1 569 ? 21.905 -38.368 82.525 1.00 77.06 569 LEU A CA 1
ATOM 4538 C C . LEU A 1 569 ? 21.152 -39.699 82.648 1.00 77.06 569 LEU A C 1
ATOM 4540 O O . LEU A 1 569 ? 21.444 -40.482 83.553 1.00 77.06 569 LEU A O 1
ATOM 4544 N N . ARG A 1 570 ? 20.209 -39.991 81.741 1.00 75.56 570 ARG A N 1
ATOM 4545 C CA . ARG A 1 570 ? 19.542 -41.305 81.684 1.00 75.56 570 ARG A CA 1
ATOM 4546 C C . ARG A 1 570 ? 20.528 -42.419 8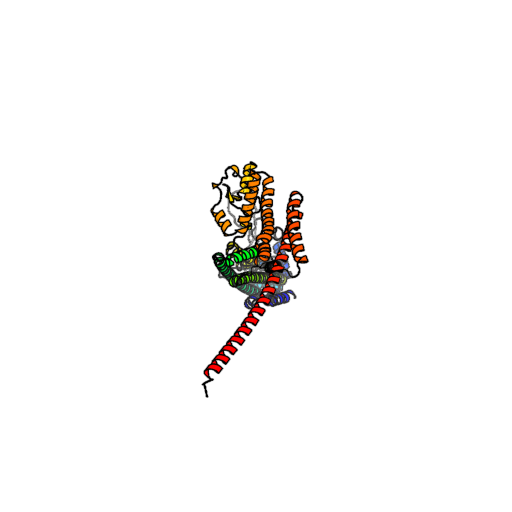1.343 1.00 75.56 570 ARG A C 1
ATOM 4548 O O . ARG A 1 570 ? 20.530 -43.437 82.023 1.00 75.56 570 ARG A O 1
ATOM 4555 N N . ALA A 1 571 ? 21.411 -42.206 80.369 1.00 71.12 571 ALA A N 1
ATOM 4556 C CA . ALA A 1 571 ? 22.455 -43.170 80.028 1.00 71.12 571 ALA A CA 1
ATOM 4557 C C . ALA A 1 571 ? 23.455 -43.384 81.183 1.00 71.12 571 ALA A C 1
ATOM 4559 O O . ALA A 1 571 ? 23.936 -44.497 81.386 1.00 71.12 571 ALA A O 1
ATOM 4560 N N . ALA A 1 572 ? 23.759 -42.346 81.968 1.00 69.31 572 ALA A N 1
ATOM 4561 C CA . ALA A 1 572 ? 24.590 -42.459 83.167 1.00 69.31 572 ALA A CA 1
ATOM 4562 C C . ALA A 1 572 ? 23.892 -43.232 84.302 1.00 69.31 572 ALA A C 1
ATOM 4564 O O . ALA A 1 572 ? 24.542 -44.020 84.986 1.00 69.31 572 ALA A O 1
ATOM 4565 N N . LEU A 1 573 ? 22.577 -43.053 84.475 1.00 66.94 573 LEU A N 1
ATOM 4566 C CA . LEU A 1 573 ? 21.750 -43.840 85.400 1.00 66.94 573 LEU A CA 1
ATOM 4567 C C . LEU A 1 573 ? 21.673 -45.318 84.987 1.00 66.94 573 LEU A C 1
ATOM 4569 O O . LEU A 1 573 ? 21.825 -46.186 85.842 1.00 66.94 573 LEU A O 1
ATOM 4573 N N . ASP A 1 574 ? 21.515 -45.608 83.694 1.00 64.81 574 ASP A N 1
ATOM 4574 C CA . ASP A 1 574 ? 21.442 -46.982 83.176 1.00 64.81 574 ASP A CA 1
ATOM 4575 C C . ASP A 1 574 ? 22.803 -47.710 83.221 1.00 64.81 574 ASP A C 1
ATOM 4577 O O . ASP A 1 574 ? 22.854 -48.927 83.402 1.00 64.81 574 ASP A O 1
ATOM 4581 N N . ASN A 1 575 ? 23.920 -46.978 83.121 1.00 61.72 575 ASN A N 1
ATOM 4582 C CA . ASN A 1 575 ? 25.276 -47.521 83.290 1.00 61.72 575 ASN A CA 1
ATOM 4583 C C . ASN A 1 575 ? 25.730 -47.596 84.764 1.00 61.72 575 ASN A C 1
ATOM 4585 O O . ASN A 1 575 ? 26.769 -48.190 85.065 1.00 61.72 575 ASN A O 1
ATOM 4589 N N . GLY A 1 576 ? 24.959 -47.025 85.693 1.00 59.56 576 GLY A N 1
ATOM 4590 C CA . GLY A 1 576 ? 25.171 -47.116 87.135 1.00 59.56 576 GLY A CA 1
ATOM 4591 C C . GLY A 1 576 ? 24.553 -48.381 87.731 1.00 59.56 576 GLY A C 1
ATOM 4592 O O . GLY A 1 576 ? 23.545 -48.316 88.428 1.00 59.56 576 GLY A O 1
ATOM 4593 N N . SER A 1 577 ? 25.163 -49.544 87.486 1.00 45.16 577 SER A N 1
ATOM 4594 C CA . SER A 1 577 ? 24.836 -50.770 88.230 1.00 45.16 577 SER A CA 1
ATOM 4595 C C . SER A 1 577 ? 25.359 -50.675 89.677 1.00 45.16 577 SER A C 1
ATOM 4597 O O . SER A 1 577 ? 26.480 -50.195 89.880 1.00 45.16 577 SER A O 1
ATOM 4599 N N . PRO A 1 578 ? 24.596 -51.124 90.695 1.00 51.25 578 PRO A N 1
ATOM 4600 C CA . PRO A 1 578 ? 24.982 -51.004 92.092 1.00 51.25 578 PRO A CA 1
ATOM 4601 C C . PRO A 1 578 ? 26.128 -51.971 92.402 1.00 51.25 578 PRO A C 1
ATOM 4603 O O . PRO A 1 578 ? 25.950 -53.190 92.423 1.00 51.25 578 PRO A O 1
ATOM 4606 N N . ALA A 1 579 ? 27.304 -51.431 92.705 1.00 41.84 579 ALA A N 1
ATOM 4607 C CA . ALA A 1 579 ? 28.276 -52.124 93.536 1.00 41.84 579 ALA A CA 1
ATOM 4608 C C . ALA A 1 579 ? 28.131 -51.580 94.965 1.00 41.84 579 ALA A C 1
ATOM 4610 O O . ALA A 1 579 ? 28.117 -50.368 95.160 1.00 41.84 579 ALA A O 1
ATOM 4611 N N . ARG A 1 580 ? 27.936 -52.522 95.893 1.00 38.88 580 ARG A N 1
ATOM 4612 C CA . ARG A 1 580 ? 27.853 -52.395 97.357 1.00 38.88 580 ARG A CA 1
ATOM 4613 C C . ARG A 1 580 ? 28.587 -51.221 97.992 1.00 38.88 580 ARG A C 1
ATOM 4615 O O . ARG A 1 580 ? 29.757 -50.990 97.617 1.00 38.88 580 ARG A O 1
#

Mean predicted aligned error: 17.55 Å